Protein AF-0000000084432700 (afdb_homodimer)

Structure (mmCIF, N/CA/C/O backbone):
data_AF-0000000084432700-model_v1
#
loop_
_entity.id
_entity.type
_entity.pdbx_description
1 polymer 'Hmd co-occurring gene HcgC'
#
loop_
_atom_site.group_PDB
_atom_site.id
_atom_site.type_symbol
_atom_site.label_atom_id
_atom_site.label_alt_id
_atom_site.label_comp_id
_atom_site.label_asym_id
_atom_site.label_entity_id
_atom_site.label_seq_id
_atom_site.pdbx_PDB_ins_code
_atom_site.Cartn_x
_atom_site.Cartn_y
_atom_site.Cartn_z
_atom_site.occupancy
_atom_site.B_iso_or_equiv
_atom_site.auth_seq_id
_atom_site.auth_comp_id
_atom_site.auth_asym_id
_atom_site.auth_atom_id
_atom_site.pdbx_PDB_model_num
ATOM 1 N N . MET A 1 1 ? -20.781 -2.174 2.547 1 75 1 MET A N 1
ATOM 2 C CA . MET A 1 1 ? -19.672 -2.9 1.947 1 75 1 MET A CA 1
ATOM 3 C C . MET A 1 1 ? -20.031 -3.42 0.562 1 75 1 MET A C 1
ATOM 5 O O . MET A 1 1 ? -21.156 -3.887 0.35 1 75 1 MET A O 1
ATOM 9 N N . ASP A 1 2 ? -19.125 -3.164 -0.377 1 84 2 ASP A N 1
ATOM 10 C CA . ASP A 1 2 ? -19.234 -3.666 -1.743 1 84 2 ASP A CA 1
ATOM 11 C C . ASP A 1 2 ? -18.578 -5.043 -1.876 1 84 2 ASP A C 1
ATOM 13 O O . ASP A 1 2 ? -17.453 -5.246 -1.426 1 84 2 ASP A O 1
ATOM 17 N N . ILE A 1 3 ? -19.391 -6.035 -2.26 1 86.56 3 ILE A N 1
ATOM 18 C CA . ILE A 1 3 ? -18.891 -7.402 -2.363 1 86.56 3 ILE A CA 1
ATOM 19 C C . ILE A 1 3 ? -19 -7.887 -3.809 1 86.56 3 ILE A C 1
ATOM 21 O O . ILE A 1 3 ? -20.047 -7.734 -4.441 1 86.56 3 ILE A O 1
ATOM 25 N N . ASP A 1 4 ? -17.922 -8.312 -4.332 1 87.94 4 ASP A N 1
ATOM 26 C CA . ASP A 1 4 ? -17.875 -8.906 -5.664 1 87.94 4 ASP A CA 1
ATOM 27 C C . ASP A 1 4 ? -17.312 -10.328 -5.613 1 87.94 4 ASP A C 1
ATOM 29 O O . ASP A 1 4 ? -16.703 -10.719 -4.613 1 87.94 4 ASP A O 1
ATOM 33 N N . THR A 1 5 ? -17.625 -11.078 -6.66 1 85.19 5 THR A N 1
ATOM 34 C CA . THR A 1 5 ? -16.953 -12.367 -6.793 1 85.19 5 THR A CA 1
ATOM 35 C C . THR A 1 5 ? -15.469 -12.164 -7.109 1 85.19 5 THR A C 1
ATOM 37 O O . THR A 1 5 ? -15.094 -11.156 -7.715 1 85.19 5 THR A O 1
ATOM 40 N N . GLY A 1 6 ? -14.641 -13.117 -6.637 1 82.44 6 GLY A N 1
ATOM 41 C CA . GLY A 1 6 ? -13.227 -13.102 -6.973 1 82.44 6 GLY A CA 1
ATOM 42 C C . GLY A 1 6 ? -12.922 -13.766 -8.305 1 82.44 6 GLY A C 1
ATOM 43 O O . GLY A 1 6 ? -13.68 -13.609 -9.266 1 82.44 6 GLY A O 1
ATOM 44 N N . ILE A 1 7 ? -11.719 -14.297 -8.383 1 79.81 7 ILE A N 1
ATOM 45 C CA . ILE A 1 7 ? -11.32 -15.023 -9.578 1 79.81 7 ILE A CA 1
ATOM 46 C C . ILE A 1 7 ? -12.242 -16.219 -9.797 1 79.81 7 ILE A C 1
ATOM 48 O O . ILE A 1 7 ? -12.617 -16.531 -10.93 1 79.81 7 ILE A O 1
ATOM 52 N N . THR A 1 8 ? -12.586 -16.812 -8.656 1 81.12 8 THR A N 1
ATOM 53 C CA . THR A 1 8 ? -13.578 -17.875 -8.664 1 81.12 8 THR A CA 1
ATOM 54 C C . THR A 1 8 ? -14.781 -17.5 -7.801 1 81.12 8 THR A C 1
ATOM 56 O O . THR A 1 8 ? -14.719 -16.531 -7.043 1 81.12 8 THR A O 1
ATOM 59 N N . GLN A 1 9 ? -15.789 -18.344 -7.902 1 81.62 9 GLN A N 1
ATOM 60 C CA . GLN A 1 9 ? -17 -18.094 -7.129 1 81.62 9 GLN A CA 1
ATOM 61 C C . GLN A 1 9 ? -16.781 -18.406 -5.652 1 81.62 9 GLN A C 1
ATOM 63 O O . GLN A 1 9 ? -17.578 -18.016 -4.801 1 81.62 9 GLN A O 1
ATOM 68 N N . GLU A 1 10 ? -15.766 -19.078 -5.363 1 86 10 GLU A N 1
ATOM 69 C CA . GLU A 1 10 ? -15.5 -19.516 -3.998 1 86 10 GLU A CA 1
ATOM 70 C C . GLU A 1 10 ? -14.883 -18.391 -3.172 1 86 10 GLU A C 1
ATOM 72 O O . GLU A 1 10 ? -14.859 -18.453 -1.94 1 86 10 GLU A O 1
ATOM 77 N N . VAL A 1 11 ? -14.312 -17.469 -3.838 1 91.31 11 VAL A N 1
ATOM 78 C CA . VAL A 1 11 ? -13.617 -16.375 -3.174 1 91.31 11 VAL A CA 1
ATOM 79 C C . VAL A 1 11 ? -14.32 -15.047 -3.49 1 91.31 11 VAL A C 1
ATOM 81 O O . VAL A 1 11 ? -14.758 -14.828 -4.621 1 91.31 11 VAL A O 1
ATOM 84 N N . LEU A 1 12 ? -14.406 -14.242 -2.5 1 94.56 12 LEU A N 1
ATOM 85 C CA . LEU A 1 12 ? -15.078 -12.953 -2.641 1 94.56 12 LEU A CA 1
ATOM 86 C C . LEU A 1 12 ? -14.078 -11.812 -2.525 1 94.56 12 LEU A C 1
ATOM 88 O O . LEU A 1 12 ? -13.023 -11.961 -1.899 1 94.56 12 LEU A O 1
ATOM 92 N N . THR A 1 13 ? -14.422 -10.734 -3.158 1 95.81 13 THR A N 1
ATOM 93 C CA . THR A 1 13 ? -13.703 -9.477 -2.98 1 95.81 13 THR A CA 1
ATOM 94 C C . THR A 1 13 ? -14.578 -8.453 -2.258 1 95.81 13 THR A C 1
ATOM 96 O O . THR A 1 13 ? -15.648 -8.094 -2.746 1 95.81 13 THR A O 1
ATOM 99 N N . ILE A 1 14 ? -14.117 -8.062 -1.128 1 97.06 14 ILE A N 1
ATOM 100 C CA . ILE A 1 14 ? -14.836 -7.008 -0.427 1 97.06 14 ILE A CA 1
ATOM 101 C C . ILE A 1 14 ? -14.039 -5.707 -0.5 1 97.06 14 ILE A C 1
ATOM 103 O O . ILE A 1 14 ? -12.805 -5.723 -0.467 1 97.06 14 ILE A O 1
ATOM 107 N N . LYS A 1 15 ? -14.812 -4.574 -0.568 1 97.5 15 LYS A N 1
ATOM 108 C CA . LYS A 1 15 ? -14.211 -3.254 -0.715 1 97.5 15 LYS A CA 1
ATOM 109 C C . LYS A 1 15 ? -14.758 -2.283 0.329 1 97.5 15 LYS A C 1
ATOM 111 O O . LYS A 1 15 ? -15.945 -2.311 0.649 1 97.5 15 LYS A O 1
ATOM 116 N N . SER A 1 16 ? -13.859 -1.444 0.764 1 97.94 16 SER A N 1
ATOM 117 C CA . SER A 1 16 ? -14.32 -0.406 1.681 1 97.94 16 SER A CA 1
ATOM 118 C C . SER A 1 16 ? -15.172 0.632 0.959 1 97.94 16 SER A C 1
ATOM 120 O O . SER A 1 16 ? -15 0.856 -0.241 1 97.94 16 SER A O 1
ATOM 122 N N . GLU A 1 17 ? -16.078 1.225 1.641 1 97.94 17 GLU A N 1
ATOM 123 C CA . GLU A 1 17 ? -16.75 2.428 1.155 1 97.94 17 GLU A CA 1
ATOM 124 C C . GLU A 1 17 ? -15.891 3.668 1.388 1 97.94 17 GLU A C 1
ATOM 126 O O . GLU A 1 17 ? -15.922 4.605 0.59 1 97.94 17 GLU A O 1
ATOM 131 N N . ILE A 1 18 ? -15.172 3.629 2.477 1 98.38 18 ILE A N 1
ATOM 132 C CA . ILE A 1 18 ? -14.242 4.711 2.787 1 98.38 18 ILE A CA 1
ATOM 133 C C . ILE A 1 18 ? -13.172 4.797 1.703 1 98.38 18 ILE A C 1
ATOM 135 O O . ILE A 1 18 ? -12.562 3.787 1.339 1 98.38 18 ILE A O 1
ATOM 139 N N . LYS A 1 19 ? -13.031 5.965 1.192 1 97.94 19 LYS A N 1
ATOM 140 C CA . LYS A 1 19 ? -11.984 6.262 0.211 1 97.94 19 LYS A CA 1
ATOM 141 C C . LYS A 1 19 ? -10.727 6.793 0.888 1 97.94 19 LYS A C 1
ATOM 143 O O . LYS A 1 19 ? -10.758 7.16 2.064 1 97.94 19 LYS A O 1
ATOM 148 N N . LEU A 1 20 ? -9.633 6.742 0.146 1 97.94 20 LEU A N 1
ATOM 149 C CA . LEU A 1 20 ? -8.375 7.27 0.673 1 97.94 20 LEU A CA 1
ATOM 150 C C . LEU A 1 20 ? -8.531 8.734 1.079 1 97.94 20 LEU A C 1
ATOM 152 O O . LEU A 1 20 ? -8.055 9.141 2.143 1 97.94 20 LEU A O 1
ATOM 156 N N . ILE A 1 21 ? -9.18 9.547 0.244 1 98 21 ILE A N 1
ATOM 157 C CA . ILE A 1 21 ? -9.359 10.977 0.492 1 98 21 ILE A CA 1
ATOM 158 C C . ILE A 1 21 ? -10.172 11.18 1.772 1 98 21 ILE A C 1
ATOM 160 O O . ILE A 1 21 ? -9.977 12.164 2.488 1 98 21 ILE A O 1
ATOM 164 N N . ASP A 1 22 ? -11.078 10.242 2.08 1 98.56 22 ASP A N 1
ATOM 165 C CA . ASP A 1 22 ? -11.844 10.32 3.324 1 98.56 22 ASP A CA 1
ATOM 166 C C . ASP A 1 22 ? -10.922 10.18 4.539 1 98.56 22 ASP A C 1
ATOM 168 O O . ASP A 1 22 ? -11.141 10.828 5.562 1 98.56 22 ASP A O 1
ATOM 172 N N . ILE A 1 23 ? -9.922 9.289 4.43 1 98.75 23 ILE A N 1
ATOM 173 C CA . ILE A 1 23 ? -8.969 9.109 5.52 1 98.75 23 ILE A CA 1
ATOM 174 C C . ILE A 1 23 ? -8.164 10.391 5.727 1 98.75 23 ILE A C 1
ATOM 176 O O . ILE A 1 23 ? -8.016 10.867 6.855 1 98.75 23 ILE A O 1
ATOM 180 N N . PHE A 1 24 ? -7.691 10.992 4.629 1 98.5 24 PHE A N 1
ATOM 181 C CA . PHE A 1 24 ? -7.016 12.289 4.707 1 98.5 24 PHE A CA 1
ATOM 182 C C . PHE A 1 24 ? -7.879 13.305 5.449 1 98.5 24 PHE A C 1
ATOM 184 O O . PHE A 1 24 ? -7.43 13.922 6.414 1 98.5 24 PHE A O 1
ATOM 191 N N . ASN A 1 25 ? -9.062 13.438 5.012 1 98.75 25 ASN A N 1
ATOM 192 C CA . ASN A 1 25 ? -9.953 14.492 5.508 1 98.75 25 ASN A CA 1
ATOM 193 C C . ASN A 1 25 ? -10.297 14.281 6.98 1 98.75 25 ASN A C 1
ATOM 195 O O . ASN A 1 25 ? -10.438 15.242 7.734 1 98.75 25 ASN A O 1
ATOM 199 N N . ARG A 1 26 ? -10.445 13.055 7.359 1 98.75 26 ARG A N 1
ATOM 200 C CA . ARG A 1 26 ? -10.742 12.781 8.758 1 98.75 26 ARG A CA 1
ATOM 201 C C . ARG A 1 26 ? -9.57 13.164 9.656 1 98.75 26 ARG A C 1
ATOM 203 O O . ARG A 1 26 ? -9.766 13.711 10.742 1 98.75 26 ARG A O 1
ATOM 210 N N . ILE A 1 27 ? -8.359 12.883 9.242 1 98.81 27 ILE A N 1
ATOM 211 C CA . ILE A 1 27 ? -7.168 13.234 10.008 1 98.81 27 ILE A CA 1
ATOM 212 C C . ILE A 1 27 ? -6.992 14.75 10.031 1 98.81 27 ILE A C 1
ATOM 214 O O . ILE A 1 27 ? -6.73 15.336 11.086 1 98.81 27 ILE A O 1
ATOM 218 N N . ILE A 1 28 ? -7.191 15.383 8.867 1 98.81 28 ILE A N 1
ATOM 219 C CA . ILE A 1 28 ? -7.098 16.828 8.758 1 98.81 28 ILE A CA 1
ATOM 220 C C . ILE A 1 28 ? -8.117 17.484 9.688 1 98.81 28 ILE A C 1
ATOM 222 O O . ILE A 1 28 ? -7.809 18.484 10.359 1 98.81 28 ILE A O 1
ATOM 226 N N . GLU A 1 29 ? -9.273 16.938 9.727 1 98.75 29 GLU A N 1
ATOM 227 C CA . GLU A 1 29 ? -10.336 17.469 10.578 1 98.75 29 GLU A CA 1
ATOM 228 C C . GLU A 1 29 ? -9.938 17.422 12.047 1 98.75 29 GLU A C 1
ATOM 230 O O . GLU A 1 29 ? -10.164 18.391 12.781 1 98.75 29 GLU A O 1
ATOM 235 N N . LYS A 1 30 ? -9.422 16.391 12.469 1 98.69 30 LYS A N 1
ATOM 236 C CA . LYS A 1 30 ? -8.992 16.266 13.859 1 98.69 30 LYS A CA 1
ATOM 237 C C . LYS A 1 30 ? -7.945 17.312 14.211 1 98.69 30 LYS A C 1
ATOM 239 O O . LYS A 1 30 ? -8.023 17.953 15.266 1 98.69 30 LYS A O 1
ATOM 244 N N . LYS A 1 31 ? -6.965 17.5 13.383 1 98.69 31 LYS A N 1
ATOM 245 C CA . LYS A 1 31 ? -5.887 18.453 13.609 1 98.69 31 LYS A CA 1
ATOM 246 C C . LYS A 1 31 ? -6.41 19.891 13.586 1 98.69 31 LYS A C 1
ATOM 248 O O . LYS A 1 31 ? -6.102 20.688 14.469 1 98.69 31 LYS A O 1
ATOM 253 N N . SER A 1 32 ? -7.164 20.188 12.547 1 98.56 32 SER A N 1
ATOM 254 C CA . SER A 1 32 ? -7.652 21.547 12.359 1 98.56 32 SER A CA 1
ATOM 255 C C . SER A 1 32 ? -8.633 21.938 13.453 1 98.56 32 SER A C 1
ATOM 257 O O . SER A 1 32 ? -8.625 23.078 13.93 1 98.56 32 SER A O 1
ATOM 259 N N . GLN A 1 33 ? -9.484 20.969 13.836 1 98.31 33 GLN A N 1
ATOM 260 C CA . GLN A 1 33 ? -10.469 21.266 14.875 1 98.31 33 GLN A CA 1
ATOM 261 C C . GLN A 1 33 ? 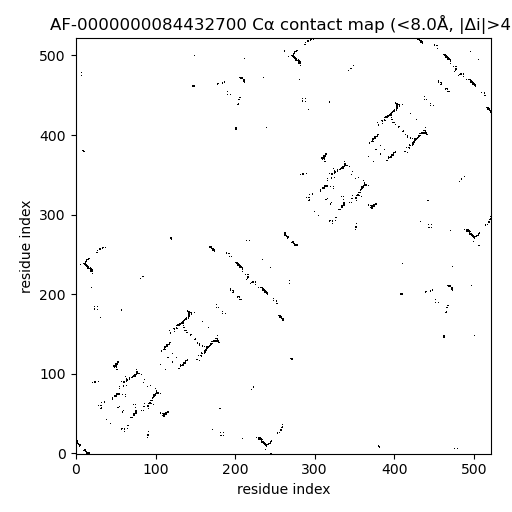-9.781 21.594 16.203 1 98.31 33 GLN A C 1
ATOM 263 O O . GLN A 1 33 ? -10.211 22.516 16.906 1 98.31 33 GLN A O 1
ATOM 268 N N . ALA A 1 34 ? -8.766 20.844 16.562 1 98.38 34 ALA A N 1
ATOM 269 C CA . ALA A 1 34 ? -8.016 21.141 17.781 1 98.38 34 ALA A CA 1
ATOM 270 C C . ALA A 1 34 ? -7.477 22.562 17.781 1 98.38 34 ALA A C 1
ATOM 272 O O . ALA A 1 34 ? -7.57 23.281 18.781 1 98.38 34 ALA A O 1
ATOM 273 N N . CYS A 1 35 ? -6.918 22.953 16.672 1 98.12 35 CYS A N 1
ATOM 274 C CA . CYS A 1 35 ? -6.332 24.281 16.516 1 98.12 35 CYS A CA 1
ATOM 275 C C . CYS A 1 35 ? -7.402 25.359 16.594 1 98.12 35 CYS A C 1
ATOM 277 O O . CYS A 1 35 ? -7.246 26.344 17.344 1 98.12 35 CYS A O 1
ATOM 279 N N . VAL A 1 36 ? -8.492 25.188 15.891 1 97.19 36 VAL A N 1
ATOM 280 C CA . VAL A 1 36 ? -9.547 26.188 15.805 1 97.19 36 VAL A CA 1
ATOM 281 C C . VAL A 1 36 ? -10.242 26.328 17.156 1 97.19 36 VAL A C 1
ATOM 283 O O . VAL A 1 36 ? -10.578 27.438 17.578 1 97.19 36 VAL A O 1
ATOM 286 N N . ASP A 1 37 ? -10.516 25.219 17.828 1 97.25 37 ASP A N 1
ATOM 287 C CA . ASP A 1 37 ? -11.102 25.266 19.156 1 97.25 37 ASP A CA 1
ATOM 288 C C . ASP A 1 37 ? -10.242 26.094 20.109 1 97.25 37 ASP A C 1
ATOM 290 O O . ASP A 1 37 ? -10.773 26.859 20.922 1 97.25 37 ASP A O 1
ATOM 294 N N . TYR A 1 38 ? -8.969 25.938 20.031 1 97.69 38 TYR A N 1
ATOM 295 C CA . TYR A 1 38 ? -8.039 26.703 20.859 1 97.69 38 TYR A CA 1
ATOM 296 C C . TYR A 1 38 ? -8.164 28.203 20.578 1 97.69 38 TYR A C 1
ATOM 298 O O . TYR A 1 38 ? -8.266 29.016 21.5 1 97.69 38 TYR A O 1
ATOM 306 N N . ILE A 1 39 ? -8.188 28.562 19.328 1 96.25 39 ILE A N 1
ATOM 307 C CA . ILE A 1 39 ? -8.266 29.953 18.922 1 96.25 39 ILE A CA 1
ATOM 308 C C . ILE A 1 39 ? -9.594 30.547 19.359 1 96.25 39 ILE A C 1
ATOM 310 O O . ILE A 1 39 ? -9.633 31.672 19.875 1 96.25 39 ILE A O 1
ATOM 314 N N . ASP A 1 40 ? -10.586 29.828 19.203 1 94.19 40 ASP A N 1
ATOM 315 C CA . ASP A 1 40 ? -11.914 30.297 19.594 1 94.19 40 ASP A CA 1
ATOM 316 C C . ASP A 1 40 ? -11.984 30.562 21.094 1 94.19 40 ASP A C 1
ATOM 318 O O . ASP A 1 40 ? -12.656 31.5 21.531 1 94.19 40 ASP A O 1
ATOM 322 N N . ASN A 1 41 ? -11.344 29.781 21.797 1 95.69 41 ASN A N 1
ATOM 323 C CA . ASN A 1 41 ? -11.367 29.922 23.25 1 95.69 41 ASN A CA 1
ATOM 324 C C . ASN A 1 41 ? -10.594 31.141 23.719 1 95.69 41 ASN A C 1
ATOM 326 O O . ASN A 1 41 ? -10.797 31.625 24.844 1 95.69 41 ASN A O 1
ATOM 330 N N . LEU A 1 42 ? -9.68 31.656 22.891 1 94.81 42 LEU A N 1
ATOM 331 C CA . LEU A 1 42 ? -8.906 32.844 23.219 1 94.81 42 LEU A CA 1
ATOM 332 C C . LEU A 1 42 ? -9.727 34.094 23 1 94.81 42 LEU A C 1
ATOM 334 O O . LEU A 1 42 ? -9.352 35.188 23.453 1 94.81 42 LEU A O 1
ATOM 338 N N . ASN A 1 43 ? -10.922 34.031 22.438 1 88.69 43 ASN A N 1
ATOM 339 C CA . ASN A 1 43 ? -11.82 35.156 22.156 1 88.69 43 ASN A CA 1
ATOM 340 C C . ASN A 1 43 ? -11.094 36.312 21.484 1 88.69 43 ASN A C 1
ATOM 342 O O . ASN A 1 43 ? -11.156 37.438 21.953 1 88.69 43 ASN A O 1
ATOM 346 N N . ILE A 1 44 ? -10.422 35.969 20.422 1 88.06 44 ILE A N 1
ATOM 347 C CA . ILE A 1 44 ? -9.617 36.969 19.734 1 88.06 44 ILE A CA 1
ATOM 348 C C . ILE A 1 44 ? -10.516 37.812 18.859 1 88.06 44 ILE A C 1
ATOM 350 O O . ILE A 1 44 ? -11.656 37.438 18.562 1 88.06 44 ILE A O 1
ATOM 354 N N . ASN A 1 45 ? -10.039 39 18.484 1 87.75 45 ASN A N 1
ATOM 355 C CA . ASN A 1 45 ? -10.711 39.906 17.562 1 87.75 45 ASN A CA 1
ATOM 356 C C . ASN A 1 45 ? -10.961 39.25 16.219 1 87.75 45 ASN A C 1
ATOM 358 O O . ASN A 1 45 ? -10.023 38.781 15.562 1 87.75 45 ASN A O 1
ATOM 362 N N . PRO A 1 46 ? -12.164 39.219 15.758 1 86.81 46 PRO A N 1
ATOM 363 C CA . PRO A 1 46 ? -12.477 38.562 14.477 1 86.81 46 PRO A CA 1
ATOM 364 C C . PRO A 1 46 ? -11.797 39.25 13.297 1 86.81 46 PRO A C 1
ATOM 366 O O . PRO A 1 46 ? -11.695 38.656 12.219 1 86.81 46 PRO A O 1
ATOM 369 N N . ASN A 1 47 ? -11.359 40.5 13.562 1 90.69 47 ASN A N 1
ATOM 370 C CA . ASN A 1 47 ? -10.695 41.219 12.477 1 90.69 47 ASN A CA 1
ATOM 371 C C . ASN A 1 47 ? -9.18 41.031 12.531 1 90.69 47 ASN A C 1
ATOM 373 O O . ASN A 1 47 ? -8.461 41.562 11.695 1 90.69 47 ASN A O 1
ATOM 377 N N . ALA A 1 48 ? -8.758 40.219 13.484 1 94.44 48 ALA A N 1
ATOM 378 C CA . ALA A 1 48 ? -7.324 39.938 13.578 1 94.44 48 ALA A CA 1
ATOM 379 C C . ALA A 1 48 ? -6.809 39.281 12.312 1 94.44 48 ALA A C 1
ATOM 381 O O . ALA A 1 48 ? -7.512 38.469 11.688 1 94.44 48 ALA A O 1
ATOM 382 N N . LYS A 1 49 ? -5.598 39.656 11.938 1 97.5 49 LYS A N 1
ATOM 383 C CA . LYS A 1 49 ? -4.953 39 10.805 1 97.5 49 LYS A CA 1
ATOM 384 C C . LYS A 1 49 ? -4.34 37.656 11.219 1 97.5 49 LYS A C 1
ATOM 386 O O . LYS A 1 49 ? -3.461 37.625 12.078 1 97.5 49 LYS A O 1
ATOM 391 N N . ILE A 1 50 ? -4.91 36.625 10.617 1 98 50 ILE A N 1
ATOM 392 C CA . ILE A 1 50 ? -4.395 35.281 10.898 1 98 50 ILE A CA 1
ATOM 393 C C . ILE A 1 50 ? -3.49 34.812 9.758 1 98 50 ILE A C 1
ATOM 395 O O . ILE A 1 50 ? -3.922 34.75 8.602 1 98 50 ILE A O 1
ATOM 399 N N . THR A 1 51 ? -2.236 34.562 10.062 1 98.62 51 THR A N 1
ATOM 400 C CA . THR A 1 51 ? -1.281 34.031 9.094 1 98.62 51 THR A CA 1
ATOM 401 C C . THR A 1 51 ? -0.99 32.562 9.367 1 98.62 51 THR A C 1
ATOM 403 O O . THR A 1 51 ? -0.554 32.188 10.461 1 98.62 51 THR A O 1
ATOM 406 N N . VAL A 1 52 ? -1.273 31.719 8.438 1 98.62 52 VAL A N 1
ATOM 407 C CA . VAL A 1 52 ? -0.938 30.297 8.492 1 98.62 52 VAL A CA 1
ATOM 408 C C . VAL A 1 52 ? 0.226 30.016 7.547 1 98.62 52 VAL A C 1
ATOM 410 O O . VAL A 1 52 ? 0.168 30.344 6.359 1 98.62 52 VAL A O 1
ATOM 413 N N . ILE A 1 53 ? 1.265 29.422 8.086 1 98.31 53 ILE A N 1
ATOM 414 C CA . ILE A 1 53 ? 2.457 29.109 7.305 1 98.31 53 ILE A CA 1
ATOM 415 C C . ILE A 1 53 ? 2.506 27.609 7.008 1 98.31 53 ILE A C 1
ATOM 417 O O . ILE A 1 53 ? 2.58 26.797 7.93 1 98.31 53 ILE A O 1
ATOM 421 N N . GLY A 1 54 ? 2.545 27.266 5.742 1 97.06 54 GLY A N 1
ATOM 422 C CA . GLY A 1 54 ? 2.463 25.875 5.289 1 97.06 54 GLY A CA 1
ATOM 423 C C . GLY A 1 54 ? 1.083 25.5 4.789 1 97.06 54 GLY A C 1
ATOM 424 O O . GLY A 1 54 ? 0.118 25.5 5.559 1 97.06 54 GLY A O 1
ATOM 425 N N . THR A 1 55 ? 0.992 25.156 3.512 1 96.56 55 THR A N 1
ATOM 426 C CA . THR A 1 55 ? -0.286 24.875 2.865 1 96.56 55 THR A CA 1
ATOM 427 C C . THR A 1 55 ? -0.577 23.375 2.861 1 96.56 55 THR A C 1
ATOM 429 O O . THR A 1 55 ? -1.713 22.953 2.627 1 96.56 55 THR A O 1
ATOM 432 N N . TYR A 1 56 ? 0.402 22.641 3.207 1 93.75 56 TYR A N 1
ATOM 433 C CA . TYR A 1 56 ? 0.203 21.203 3.164 1 93.75 56 TYR A CA 1
ATOM 434 C C . TYR A 1 56 ? -0.949 20.781 4.07 1 93.75 56 TYR A C 1
ATOM 436 O O . TYR A 1 56 ? -1.645 21.641 4.633 1 93.75 56 TYR A O 1
ATOM 444 N N . PHE A 1 57 ? -1.442 19.703 4.266 1 96.75 57 PHE A N 1
ATOM 445 C CA . PHE A 1 57 ? -2.719 19.141 4.691 1 96.75 57 PHE A CA 1
ATOM 446 C C . PHE A 1 57 ? -3.205 19.797 5.969 1 96.75 57 PHE A C 1
ATOM 448 O O . PHE A 1 57 ? -4.348 20.266 6.043 1 96.75 57 PHE A O 1
ATOM 455 N N . THR A 1 58 ? -2.328 19.953 6.938 1 97.81 58 THR A N 1
ATOM 456 C CA . THR A 1 58 ? -2.758 20.562 8.188 1 97.81 58 THR A CA 1
ATOM 457 C C . THR A 1 58 ? -3.098 22.031 7.973 1 97.81 58 THR A C 1
ATOM 459 O O . THR A 1 58 ? -4.129 22.516 8.445 1 97.81 58 THR A O 1
ATOM 462 N N . GLY A 1 59 ? -2.232 22.797 7.23 1 98.44 59 GLY A N 1
ATOM 463 C CA . GLY A 1 59 ? -2.459 24.203 6.953 1 98.44 59 GLY A CA 1
ATOM 464 C C . GLY A 1 59 ? -3.764 24.453 6.219 1 98.44 59 GLY A C 1
ATOM 465 O O . GLY A 1 59 ? -4.539 25.328 6.613 1 98.44 59 GLY A O 1
ATOM 466 N N . ILE A 1 60 ? -4.039 23.641 5.227 1 98.31 60 ILE A N 1
ATOM 467 C CA . ILE A 1 60 ? -5.246 23.828 4.426 1 98.31 60 ILE A CA 1
ATOM 468 C C . ILE A 1 60 ? -6.48 23.562 5.289 1 98.31 60 ILE A C 1
ATOM 470 O O . ILE A 1 60 ? -7.484 24.266 5.172 1 98.31 60 ILE A O 1
ATOM 474 N N . GLY A 1 61 ? -6.406 22.516 6.098 1 98.56 61 GLY A N 1
ATOM 475 C CA . GLY A 1 61 ? -7.512 22.234 6.996 1 98.56 61 GLY A CA 1
ATOM 476 C C . GLY A 1 61 ? -7.812 23.359 7.957 1 98.56 61 GLY A C 1
ATOM 477 O O . GLY A 1 61 ? -8.977 23.734 8.148 1 98.56 61 GLY A O 1
ATOM 478 N N . ILE A 1 62 ? -6.793 23.906 8.5 1 98.75 62 ILE A N 1
ATOM 479 C CA . ILE A 1 62 ? -6.934 24.969 9.484 1 98.75 62 ILE A CA 1
ATOM 480 C C . ILE A 1 62 ? -7.559 26.203 8.828 1 98.75 62 ILE A C 1
ATOM 482 O O . ILE A 1 62 ? -8.531 26.75 9.336 1 98.75 62 ILE A O 1
ATOM 486 N N . VAL A 1 63 ? -7.031 26.625 7.66 1 98.5 63 VAL A N 1
ATOM 487 C CA . VAL A 1 63 ? -7.488 27.859 7.031 1 98.5 63 VAL A CA 1
ATOM 488 C C . VAL A 1 63 ? -8.938 27.703 6.586 1 98.5 63 VAL A C 1
ATOM 490 O O . VAL A 1 63 ? -9.734 28.641 6.699 1 98.5 63 VAL A O 1
ATOM 493 N N . LYS A 1 64 ? -9.273 26.562 6.082 1 98.44 64 LYS A N 1
ATOM 494 C CA . LYS A 1 64 ? -10.648 26.359 5.645 1 98.44 64 LYS A CA 1
ATOM 495 C C . LYS A 1 64 ? -11.609 26.391 6.828 1 98.44 64 LYS A C 1
ATOM 497 O O . LYS A 1 64 ? -12.695 26.984 6.738 1 98.44 64 LYS A O 1
ATOM 502 N N . LYS A 1 65 ? -11.258 25.828 7.883 1 97.88 65 LYS A N 1
ATOM 503 C CA . LYS A 1 65 ? -12.102 25.859 9.078 1 97.88 65 LYS A CA 1
ATOM 504 C C . LYS A 1 65 ? -12.195 27.266 9.648 1 97.88 65 LYS A C 1
ATOM 506 O O . LYS A 1 65 ? -13.273 27.719 10.039 1 97.88 65 LYS A O 1
ATOM 511 N N . LEU A 1 66 ? -11.102 27.969 9.734 1 97.38 66 LEU A N 1
ATOM 512 C CA . LEU A 1 66 ? -11.07 29.328 10.258 1 97.38 66 LEU A CA 1
ATOM 513 C C . LEU A 1 66 ? -11.906 30.266 9.383 1 97.38 66 LEU A C 1
ATOM 515 O O . LEU A 1 66 ? -12.469 31.234 9.875 1 97.38 66 LEU A O 1
ATOM 519 N N . SER A 1 67 ? -11.922 29.969 8.07 1 97.06 67 SER A N 1
ATOM 520 C CA . SER A 1 67 ? -12.609 30.844 7.121 1 97.06 67 SER A CA 1
ATOM 521 C C . SER A 1 67 ? -14.102 30.922 7.434 1 97.06 67 SER A C 1
ATOM 523 O O . SER A 1 67 ? -14.789 31.828 6.949 1 97.06 67 SER A O 1
ATOM 525 N N . GLU A 1 68 ? -14.547 29.953 8.188 1 94.62 68 GLU A N 1
ATOM 526 C CA . GLU A 1 68 ? -15.953 29.984 8.586 1 94.62 68 GLU A CA 1
ATOM 527 C C . GLU A 1 68 ? -16.25 31.219 9.422 1 94.62 68 GLU A C 1
ATOM 529 O O . GLU A 1 68 ? -17.375 31.75 9.391 1 94.62 68 GLU A O 1
ATOM 534 N N . LYS A 1 69 ? -15.289 31.766 10.141 1 93.56 69 LYS A N 1
ATOM 535 C CA . LYS A 1 69 ? -15.555 32.812 11.133 1 93.56 69 LYS A CA 1
ATOM 536 C C . LYS A 1 69 ? -14.672 34.031 10.891 1 93.56 69 LYS A C 1
ATOM 538 O O . LYS A 1 69 ? -14.984 35.125 11.367 1 93.56 69 LYS A O 1
ATOM 543 N N . TYR A 1 70 ? -13.617 33.812 10.242 1 94.5 70 TYR A N 1
ATOM 544 C CA . TYR A 1 70 ? -12.648 34.906 10.062 1 94.5 70 TYR A CA 1
ATOM 545 C C . TYR A 1 70 ? -12.531 35.281 8.594 1 94.5 70 TYR A C 1
ATOM 547 O O . TYR A 1 70 ? -12.68 34.438 7.707 1 94.5 70 TYR A O 1
ATOM 555 N N . ASN A 1 71 ? -12.211 36.562 8.367 1 94.75 71 ASN A N 1
ATOM 556 C CA . ASN A 1 71 ? -12.172 37.062 6.984 1 94.75 71 ASN A CA 1
ATOM 557 C C . ASN A 1 71 ? -10.773 37.531 6.594 1 94.75 71 ASN A C 1
ATOM 559 O O . ASN A 1 71 ? -10.492 37.75 5.414 1 94.75 71 ASN A O 1
ATOM 563 N N . ASN A 1 72 ? -9.93 37.719 7.574 1 97.38 72 ASN A N 1
ATOM 564 C CA . ASN A 1 72 ? -8.578 38.188 7.312 1 97.38 72 ASN A CA 1
ATOM 565 C C . ASN A 1 72 ? -7.535 37.094 7.523 1 97.38 72 ASN A C 1
ATOM 567 O O . ASN A 1 72 ? -6.75 37.156 8.469 1 97.38 72 ASN A O 1
ATOM 571 N N . ILE A 1 73 ? -7.543 36.156 6.609 1 98 73 ILE A N 1
ATOM 572 C CA . ILE A 1 73 ? -6.645 35 6.703 1 98 73 ILE A CA 1
ATOM 573 C C . ILE A 1 73 ? -5.652 35.031 5.543 1 98 73 ILE A C 1
ATOM 575 O O . ILE A 1 73 ? -6.043 35.219 4.387 1 98 73 ILE A O 1
ATOM 579 N N . LEU A 1 74 ? -4.348 34.906 5.879 1 98.62 74 LEU A N 1
ATOM 580 C CA . LEU A 1 74 ? -3.277 34.781 4.898 1 98.62 74 LEU A CA 1
ATOM 581 C C . LEU A 1 74 ? -2.596 33.406 5.008 1 98.62 74 LEU A C 1
ATOM 583 O O . LEU A 1 74 ? -2.102 33.062 6.078 1 98.62 74 LEU A O 1
ATOM 587 N N . LEU A 1 75 ? -2.664 32.656 3.947 1 98.62 75 LEU A N 1
ATOM 588 C CA . LEU A 1 75 ? -1.971 31.359 3.83 1 98.62 75 LEU A CA 1
ATOM 589 C C . LEU A 1 75 ? -0.682 31.516 3.029 1 98.62 75 LEU A C 1
ATOM 591 O O . LEU A 1 75 ? -0.702 32.031 1.904 1 98.62 75 LEU A O 1
ATOM 595 N N . ILE A 1 76 ? 0.417 31.094 3.641 1 98.38 76 ILE A N 1
ATOM 596 C CA . ILE A 1 76 ? 1.71 31.312 3 1 98.38 76 ILE A CA 1
ATOM 597 C C . ILE A 1 76 ? 2.4 29.969 2.764 1 98.38 76 ILE A C 1
ATOM 599 O O . ILE A 1 76 ? 2.453 29.125 3.66 1 98.38 76 ILE A O 1
ATOM 603 N N . ASP A 1 77 ? 2.895 29.766 1.6 1 97.06 77 ASP A N 1
ATOM 604 C CA . ASP A 1 77 ? 3.725 28.609 1.241 1 97.06 77 ASP A CA 1
ATOM 605 C C . ASP A 1 77 ? 4.715 28.984 0.138 1 97.06 77 ASP A C 1
ATOM 607 O O . ASP A 1 77 ? 4.395 29.766 -0.755 1 97.06 77 ASP A O 1
ATOM 611 N N . ILE A 1 78 ? 5.844 28.344 0.186 1 95.06 78 ILE A N 1
ATOM 612 C CA . ILE A 1 78 ? 6.863 28.672 -0.804 1 95.06 78 ILE A CA 1
ATOM 613 C C . ILE A 1 78 ? 6.473 28.094 -2.16 1 95.06 78 ILE A C 1
ATOM 615 O O . ILE A 1 78 ? 6.98 28.516 -3.197 1 95.06 78 ILE A O 1
ATOM 619 N N . TYR A 1 79 ? 5.652 27.078 -2.209 1 95.75 79 TYR A N 1
ATOM 620 C CA . TYR A 1 79 ? 5.211 26.438 -3.447 1 95.75 79 TYR A CA 1
ATOM 621 C C . TYR A 1 79 ? 3.893 27.031 -3.926 1 95.75 79 TYR A C 1
ATOM 623 O O . TYR A 1 79 ? 2.824 26.703 -3.412 1 95.75 79 TYR A O 1
ATOM 631 N N . PRO A 1 80 ? 3.939 27.781 -5.012 1 97.44 80 PRO A N 1
ATOM 632 C CA . PRO A 1 80 ? 2.744 28.531 -5.418 1 97.44 80 PRO A CA 1
ATOM 633 C C . PRO A 1 80 ? 1.612 27.609 -5.883 1 97.44 80 PRO A C 1
ATOM 635 O O . PRO A 1 80 ? 0.436 27.938 -5.707 1 97.44 80 PRO A O 1
ATOM 638 N N . HIS A 1 81 ? 1.965 26.391 -6.449 1 97.69 81 HIS A N 1
ATOM 639 C CA . HIS A 1 81 ? 0.938 25.516 -6.992 1 97.69 81 HIS A CA 1
ATOM 640 C C . HIS A 1 81 ? 0.071 24.922 -5.883 1 97.69 81 HIS A C 1
ATOM 642 O O . HIS A 1 81 ? -1.028 24.422 -6.145 1 97.69 81 HIS A O 1
ATOM 648 N N . LEU A 1 82 ? 0.456 25 -4.641 1 98 82 LEU A N 1
ATOM 649 C CA . LEU A 1 82 ? -0.306 24.438 -3.529 1 98 82 LEU A CA 1
ATOM 650 C C . LEU A 1 82 ? -1.561 25.25 -3.26 1 98 82 LEU A C 1
ATOM 652 O O . LEU A 1 82 ? -2.469 24.797 -2.559 1 98 82 LEU A O 1
ATOM 656 N N . GLU A 1 83 ? -1.61 26.469 -3.789 1 98.25 83 GLU A N 1
ATOM 657 C CA . GLU A 1 83 ? -2.828 27.266 -3.688 1 98.25 83 GLU A CA 1
ATOM 658 C C . GLU A 1 83 ? -4.043 26.484 -4.176 1 98.25 83 GLU A C 1
ATOM 660 O O . GLU A 1 83 ? -5.145 26.641 -3.65 1 98.25 83 GLU A O 1
ATOM 665 N N . GLU A 1 84 ? -3.844 25.609 -5.148 1 97.88 84 GLU A N 1
ATOM 666 C CA . GLU A 1 84 ? -4.918 24.844 -5.762 1 97.88 84 GLU A CA 1
ATOM 667 C C . GLU A 1 84 ? -5.641 23.984 -4.727 1 97.88 84 GLU A C 1
ATOM 669 O O . GLU A 1 84 ? -6.824 23.688 -4.883 1 97.88 84 GLU A O 1
ATOM 674 N N . LEU A 1 85 ? -4.977 23.609 -3.682 1 97.94 85 LEU A N 1
ATOM 675 C CA . LEU A 1 85 ? -5.574 22.766 -2.645 1 97.94 85 LEU A CA 1
ATOM 676 C C . LEU A 1 85 ? -6.738 23.484 -1.974 1 97.94 85 LEU A C 1
ATOM 678 O O . LEU A 1 85 ? -7.664 22.844 -1.473 1 97.94 85 LEU A O 1
ATOM 682 N N . LEU A 1 86 ? -6.688 24.828 -1.971 1 98.12 86 LEU A N 1
ATOM 683 C CA . LEU A 1 86 ? -7.754 25.625 -1.376 1 98.12 86 LEU A CA 1
ATOM 684 C C . LEU A 1 86 ? -9.086 25.344 -2.059 1 98.12 86 LEU A C 1
ATOM 686 O O . LEU A 1 86 ? -10.148 25.484 -1.44 1 98.12 86 LEU A O 1
ATOM 690 N N . TYR A 1 87 ? -8.984 24.906 -3.232 1 97.19 87 TYR A N 1
ATOM 691 C CA . TYR A 1 87 ? -10.203 24.812 -4.031 1 97.19 87 TYR A CA 1
ATOM 692 C C . TYR A 1 87 ? -10.578 23.359 -4.293 1 97.19 87 TYR A C 1
ATOM 694 O O . TYR A 1 87 ? -11.391 23.078 -5.172 1 97.19 87 TYR A O 1
ATOM 702 N N . THR A 1 88 ? -9.977 22.453 -3.635 1 97.56 88 THR A N 1
ATOM 703 C CA . THR A 1 88 ? -10.305 21.031 -3.689 1 97.56 88 THR A CA 1
ATOM 704 C C . THR A 1 88 ? -11.156 20.625 -2.488 1 97.56 88 THR A C 1
ATOM 706 O O . THR A 1 88 ? -11.453 21.453 -1.627 1 97.56 88 THR A O 1
ATOM 709 N N . ASN A 1 89 ? -11.484 19.297 -2.469 1 96.31 89 ASN A N 1
ATOM 710 C CA . ASN A 1 89 ? -12.281 18.797 -1.355 1 96.31 89 ASN A CA 1
ATOM 711 C C . ASN A 1 89 ? -11.406 18.328 -0.203 1 96.31 89 ASN A C 1
ATOM 713 O O . ASN A 1 89 ? -11.906 17.797 0.789 1 96.31 89 ASN A O 1
ATOM 717 N N . ILE A 1 90 ? -10.148 18.562 -0.301 1 97.5 90 ILE A N 1
ATOM 718 C CA . ILE A 1 90 ? -9.219 18.234 0.778 1 97.5 90 ILE A CA 1
ATOM 719 C C . ILE A 1 90 ? -9.336 19.266 1.893 1 97.5 90 ILE A C 1
ATOM 721 O O . ILE A 1 90 ? -9.266 20.484 1.637 1 97.5 90 ILE A O 1
ATOM 725 N N . GLY A 1 91 ? -9.539 18.812 3.072 1 97 91 GLY A N 1
ATOM 726 C CA . GLY A 1 91 ? -9.516 19.688 4.238 1 97 91 GLY A CA 1
ATOM 727 C C . GLY A 1 91 ? -10.836 20.406 4.477 1 97 91 GLY A C 1
ATOM 728 O O . GLY A 1 91 ? -10.906 21.328 5.277 1 97 91 GLY A O 1
ATOM 729 N N . GLY A 1 92 ? -11.852 20.016 3.76 1 96.06 92 GLY A N 1
ATOM 730 C CA . GLY A 1 92 ? -13.156 20.625 3.977 1 96.06 92 GLY A CA 1
ATOM 731 C C . GLY A 1 92 ? -13.484 21.703 2.963 1 96.06 92 GLY A C 1
ATOM 732 O O . GLY A 1 92 ? -13.016 21.672 1.824 1 96.06 92 GLY A O 1
ATOM 733 N N . LYS A 1 93 ? -14.375 22.609 3.377 1 96.5 93 LYS A N 1
ATOM 734 C CA . LYS A 1 93 ? -14.883 23.641 2.469 1 96.5 93 LYS A CA 1
ATOM 735 C C . LYS A 1 93 ? -14.336 25.016 2.836 1 96.5 93 LYS A C 1
ATOM 737 O O . LYS A 1 93 ? -14.234 25.359 4.016 1 96.5 93 LYS A O 1
ATOM 742 N N . LEU A 1 94 ? -13.984 25.672 1.789 1 97.25 94 LEU A N 1
ATOM 743 C CA . LEU A 1 94 ? -13.641 27.078 1.949 1 97.25 94 LEU A CA 1
ATOM 744 C C . LEU A 1 94 ? -14.898 27.953 1.979 1 97.25 94 LEU A C 1
ATOM 746 O O . LEU A 1 94 ? -15.641 28 0.997 1 97.25 94 LEU A O 1
ATOM 750 N N . ILE A 1 95 ? -15.172 28.656 3.037 1 96.44 95 ILE A N 1
ATOM 751 C CA . ILE A 1 95 ? -16.406 29.406 3.189 1 96.44 95 ILE A CA 1
ATOM 752 C C . ILE A 1 95 ? -16.172 30.859 2.801 1 96.44 95 ILE A C 1
ATOM 754 O O . ILE A 1 95 ? -16.891 31.406 1.958 1 96.44 95 ILE A O 1
ATOM 758 N N . ASN A 1 96 ? -15.188 31.516 3.453 1 94.81 96 ASN A N 1
ATOM 759 C CA . ASN A 1 96 ? -14.773 32.875 3.104 1 94.81 96 ASN A CA 1
ATOM 760 C C . ASN A 1 96 ? -13.422 32.875 2.396 1 94.81 96 ASN A C 1
ATOM 762 O O . ASN A 1 96 ? -12.656 31.906 2.508 1 94.81 96 ASN A O 1
ATOM 766 N N . ASP A 1 97 ? -13.195 33.938 1.735 1 95.38 97 ASP A N 1
ATOM 767 C CA . ASP A 1 97 ? -11.977 34.031 0.942 1 95.38 97 ASP A CA 1
ATOM 768 C C . ASP A 1 97 ? -10.742 34.031 1.837 1 95.38 97 ASP A C 1
ATOM 770 O O . ASP A 1 97 ? -10.742 34.625 2.91 1 95.38 97 ASP A O 1
ATOM 774 N N . VAL A 1 98 ? -9.75 33.312 1.395 1 97.69 98 VAL A N 1
ATOM 775 C CA . VAL A 1 98 ? -8.43 33.25 2.016 1 97.69 98 VAL A CA 1
ATOM 776 C C . VAL A 1 98 ? -7.371 33.719 1.021 1 97.69 98 VAL A C 1
ATOM 778 O O . VAL A 1 98 ? -7.379 33.312 -0.142 1 97.69 98 VAL A O 1
ATOM 781 N N . LYS A 1 99 ? -6.539 34.656 1.452 1 98.12 99 LYS A N 1
ATOM 782 C CA . LYS A 1 99 ? -5.441 35.094 0.59 1 98.12 99 LYS A CA 1
ATOM 783 C C . LYS A 1 99 ? -4.289 34.094 0.636 1 98.12 99 LYS A C 1
ATOM 785 O O . LYS A 1 99 ? -3.973 33.531 1.695 1 98.12 99 LYS A O 1
ATOM 790 N N . PHE A 1 100 ? -3.73 33.812 -0.52 1 98.56 100 PHE A N 1
ATOM 791 C CA . PHE A 1 100 ? -2.555 32.969 -0.631 1 98.56 100 PHE A CA 1
ATOM 792 C C . PHE A 1 100 ? -1.354 33.75 -1.131 1 98.56 100 PHE A C 1
ATOM 794 O O . PHE A 1 100 ? -1.497 34.656 -1.98 1 98.56 100 PHE A O 1
ATOM 801 N N . SER A 1 101 ? -0.157 33.5 -0.565 1 98.62 101 SER A N 1
ATOM 802 C CA . SER A 1 101 ? 1.068 34.125 -1.058 1 98.62 101 SER A CA 1
ATOM 803 C C . SER A 1 101 ? 2.254 33.156 -0.941 1 98.62 101 SER A C 1
ATOM 805 O O . SER A 1 101 ? 2.312 32.344 -0.021 1 98.62 101 SER A O 1
ATOM 807 N N . SER A 1 102 ? 3.158 33.281 -1.85 1 97.75 102 SER A N 1
ATOM 808 C CA . SER A 1 102 ? 4.418 32.531 -1.758 1 97.75 102 SER A CA 1
ATOM 809 C C . SER A 1 102 ? 5.551 33.438 -1.282 1 97.75 102 SER A C 1
ATOM 811 O O . SER A 1 102 ? 6.707 33.031 -1.237 1 97.75 102 SER A O 1
ATOM 813 N N . ASN A 1 103 ? 5.184 34.688 -0.994 1 97.19 103 ASN A N 1
ATOM 814 C CA . ASN A 1 103 ? 6.16 35.625 -0.45 1 97.19 103 ASN A CA 1
ATOM 815 C C . ASN A 1 103 ? 6.379 35.406 1.044 1 97.19 103 ASN A C 1
ATOM 817 O O . ASN A 1 103 ? 5.566 35.844 1.864 1 97.19 103 ASN A O 1
ATOM 821 N N . LEU A 1 104 ? 7.52 34.906 1.415 1 94.81 104 LEU A N 1
ATOM 822 C CA . LEU A 1 104 ? 7.832 34.5 2.783 1 94.81 104 LEU A CA 1
ATOM 823 C C . LEU A 1 104 ? 7.988 35.719 3.686 1 94.81 104 LEU A C 1
ATOM 825 O O . LEU A 1 104 ? 7.926 35.625 4.91 1 94.81 104 LEU A O 1
ATOM 829 N N . ASP A 1 105 ? 8.164 36.875 3.15 1 94.5 105 ASP A N 1
ATOM 830 C CA . ASP A 1 105 ? 8.32 38.094 3.947 1 94.5 105 ASP A CA 1
ATOM 831 C C . ASP A 1 105 ? 7.016 38.438 4.66 1 94.5 105 ASP A C 1
ATOM 833 O O . ASP A 1 105 ? 7.023 39.188 5.66 1 94.5 105 ASP A O 1
ATOM 837 N N . LEU A 1 106 ? 6.004 37.906 4.227 1 97.12 106 LEU A N 1
ATOM 838 C CA . LEU A 1 106 ? 4.684 38.281 4.734 1 97.12 106 LEU A CA 1
ATOM 839 C C . LEU A 1 106 ? 4.355 37.469 6 1 97.12 106 LEU A C 1
ATOM 841 O O . LEU A 1 106 ? 3.312 37.719 6.621 1 97.12 106 LEU A O 1
ATOM 845 N N . ILE A 1 107 ? 5.238 36.562 6.418 1 96.94 107 ILE A N 1
ATOM 846 C CA . ILE A 1 107 ? 4.938 35.719 7.574 1 96.94 107 ILE A CA 1
ATOM 847 C C . ILE A 1 107 ? 4.887 36.594 8.836 1 96.94 107 ILE A C 1
ATOM 849 O O . ILE A 1 107 ? 4.277 36.188 9.836 1 96.94 107 ILE A O 1
ATOM 853 N N . TYR A 1 108 ? 5.402 37.812 8.781 1 96.88 108 TYR A N 1
ATOM 854 C CA . TYR A 1 108 ? 5.531 38.656 9.969 1 96.88 108 TYR A CA 1
ATOM 855 C C . TYR A 1 108 ? 4.348 39.594 10.086 1 96.88 108 TYR A C 1
ATOM 857 O O . TYR A 1 108 ? 4.254 40.375 11.055 1 96.88 108 TYR A O 1
ATOM 865 N N . ASP A 1 109 ? 3.4 39.5 9.211 1 92.94 109 ASP A N 1
ATOM 866 C CA . ASP A 1 109 ? 2.344 40.531 9.117 1 92.94 109 ASP A CA 1
ATOM 867 C C . ASP A 1 109 ? 1.132 40.125 9.953 1 92.94 109 ASP A C 1
ATOM 869 O O . ASP A 1 109 ? 0.19 40.906 10.102 1 92.94 109 ASP A O 1
ATOM 873 N N . GLY A 1 110 ? 1.126 39 10.594 1 95.75 110 GLY A N 1
ATOM 874 C CA . GLY A 1 110 ? -0.063 38.5 11.258 1 95.75 110 GLY A CA 1
ATOM 875 C C . GLY A 1 110 ? -0.143 38.906 12.719 1 95.75 110 GLY A C 1
ATOM 876 O O . GLY A 1 110 ? 0.882 39.125 13.359 1 95.75 110 GLY A O 1
ATOM 877 N N . ASP A 1 111 ? -1.363 39.031 13.242 1 97.12 111 ASP A N 1
ATOM 878 C CA . ASP A 1 111 ? -1.596 39.094 14.68 1 97.12 111 ASP A CA 1
ATOM 879 C C . ASP A 1 111 ? -1.507 37.719 15.32 1 97.12 111 ASP A C 1
ATOM 881 O O . ASP A 1 111 ? -1.079 37.594 16.469 1 97.12 111 ASP A O 1
ATOM 885 N N . ILE A 1 112 ? -2.027 36.812 14.609 1 97.88 112 ILE A N 1
ATOM 886 C CA . ILE A 1 112 ? -1.972 35.375 14.953 1 97.88 112 ILE A CA 1
ATOM 887 C C . ILE A 1 112 ? -1.161 34.625 13.898 1 97.88 112 ILE A C 1
ATOM 889 O O . ILE A 1 112 ? -1.392 34.781 12.695 1 97.88 112 ILE A O 1
ATOM 893 N N . VAL A 1 113 ? -0.194 33.812 14.383 1 98.44 113 VAL A N 1
ATOM 894 C CA . VAL A 1 113 ? 0.63 33.031 13.461 1 98.44 113 VAL A CA 1
ATOM 895 C C . VAL A 1 113 ? 0.538 31.547 13.812 1 98.44 113 VAL A C 1
ATOM 897 O O . VAL A 1 113 ? 0.713 31.172 14.969 1 98.44 113 VAL A O 1
ATOM 900 N N . ILE A 1 114 ? 0.202 30.75 12.836 1 98.44 114 ILE A N 1
ATOM 901 C CA . ILE A 1 114 ? 0.159 29.297 12.961 1 98.44 114 ILE A CA 1
ATOM 902 C C . ILE A 1 114 ? 1.189 28.672 12.023 1 98.44 114 ILE A C 1
ATOM 904 O O . ILE A 1 114 ? 1.045 28.719 10.805 1 98.44 114 ILE A O 1
ATOM 908 N N . ASP A 1 115 ? 2.17 28.062 12.586 1 98.19 115 ASP A N 1
ATOM 909 C CA . ASP A 1 115 ? 3.258 27.453 11.828 1 98.19 115 ASP A CA 1
ATOM 910 C C . ASP A 1 115 ? 3.049 25.938 11.688 1 98.19 115 ASP A C 1
ATOM 912 O O . ASP A 1 115 ? 3.203 25.188 12.656 1 98.19 115 ASP A O 1
ATOM 916 N N . THR A 1 116 ? 2.816 25.438 10.469 1 97.56 116 THR A N 1
ATOM 917 C CA . THR A 1 116 ? 2.592 24.016 10.219 1 97.56 116 THR A CA 1
ATOM 918 C C . THR A 1 116 ? 3.693 23.453 9.328 1 97.56 116 THR A C 1
ATOM 920 O O . THR A 1 116 ? 3.469 22.469 8.609 1 97.56 116 THR A O 1
ATOM 923 N N . THR A 1 117 ? 4.91 23.984 9.336 1 94.69 117 THR A N 1
ATOM 924 C CA . THR A 1 117 ? 5.934 23.656 8.344 1 94.69 117 THR A CA 1
ATOM 925 C C . THR A 1 117 ? 6.797 22.5 8.82 1 94.69 117 THR A C 1
ATOM 927 O O . THR A 1 117 ? 7.504 21.875 8.023 1 94.69 117 THR A O 1
ATOM 930 N N . GLY A 1 118 ? 6.742 22.188 10 1 90.25 118 GLY A N 1
ATOM 931 C CA . GLY A 1 118 ? 7.43 21 10.5 1 90.25 118 GLY A CA 1
ATOM 932 C C . GLY A 1 118 ? 8.938 21.094 10.375 1 90.25 118 GLY A C 1
ATOM 933 O O . GLY A 1 118 ? 9.539 22.125 10.711 1 90.25 118 GLY A O 1
ATOM 934 N N . PHE A 1 119 ? 9.539 19.953 9.906 1 89.25 119 PHE A N 1
ATOM 935 C CA . PHE A 1 119 ? 10.992 19.875 9.797 1 89.25 119 PHE A CA 1
ATOM 936 C C . PHE A 1 119 ? 11.5 20.766 8.664 1 89.25 119 PHE A C 1
ATOM 938 O O . PHE A 1 119 ? 11.016 20.672 7.531 1 89.25 119 PHE A O 1
ATOM 945 N N . GLY A 1 120 ? 12.352 21.656 8.867 1 79.06 120 GLY A N 1
ATOM 946 C CA . GLY A 1 120 ? 13.039 22.406 7.824 1 79.06 120 GLY A CA 1
ATOM 947 C C . GLY A 1 120 ? 12.281 23.625 7.363 1 79.06 120 GLY A C 1
ATOM 948 O O . GLY A 1 120 ? 12.672 24.281 6.398 1 79.06 120 GLY A O 1
ATOM 949 N N . GLY A 1 121 ? 11.172 23.844 7.953 1 86.19 121 GLY A N 1
ATOM 950 C CA . GLY A 1 121 ? 10.445 25.062 7.656 1 86.19 121 GLY A CA 1
ATOM 951 C C . GLY A 1 121 ? 11.016 26.281 8.352 1 86.19 121 GLY A C 1
ATOM 952 O O . GLY A 1 121 ? 12.211 26.562 8.258 1 86.19 121 GLY A O 1
ATOM 953 N N . ILE A 1 122 ? 10.195 26.984 9.016 1 92.62 122 ILE A N 1
ATOM 954 C CA . ILE A 1 122 ? 10.586 28.156 9.773 1 92.62 122 ILE A CA 1
ATOM 955 C C . ILE A 1 122 ? 11.672 27.797 10.781 1 92.62 122 ILE A C 1
ATOM 957 O O . ILE A 1 122 ? 11.57 26.766 11.461 1 92.62 122 ILE A O 1
ATOM 961 N N . ASN A 1 123 ? 12.734 28.672 10.812 1 94.25 123 ASN A N 1
ATOM 962 C CA . ASN A 1 123 ? 13.812 28.375 11.75 1 94.25 123 ASN A CA 1
ATOM 963 C C . ASN A 1 123 ? 13.727 29.266 12.992 1 94.25 123 ASN A C 1
ATOM 965 O O . ASN A 1 123 ? 12.812 30.078 13.109 1 94.25 123 ASN A O 1
ATOM 969 N N . VAL A 1 124 ? 14.695 29.062 13.867 1 97.12 124 VAL A N 1
ATOM 970 C CA . VAL A 1 124 ? 14.68 29.75 15.156 1 97.12 124 VAL A CA 1
ATOM 971 C C . VAL A 1 124 ? 14.891 31.25 14.961 1 97.12 124 VAL A C 1
ATOM 973 O O . VAL A 1 124 ? 14.258 32.062 15.633 1 97.12 124 VAL A O 1
ATOM 976 N N . GLU A 1 125 ? 15.773 31.609 14.031 1 96.81 125 GLU A N 1
ATOM 977 C CA . GLU A 1 125 ? 16.031 33.031 13.75 1 96.81 125 GLU A CA 1
ATOM 978 C C . GLU A 1 125 ? 14.789 33.719 13.227 1 96.81 125 GLU A C 1
ATOM 980 O O . GLU A 1 125 ? 14.461 34.812 13.672 1 96.81 125 GLU A O 1
ATOM 985 N N . GLN A 1 126 ? 14.125 33.125 12.375 1 97.19 126 GLN A N 1
ATOM 986 C CA . GLN A 1 126 ? 12.875 33.688 11.867 1 97.19 126 GLN A CA 1
ATOM 987 C C . GLN A 1 126 ? 11.828 33.781 12.969 1 97.19 126 GLN A C 1
ATOM 989 O O . GLN A 1 126 ? 11.109 34.781 13.062 1 97.19 126 GLN A O 1
ATOM 994 N N . SER A 1 127 ? 11.758 32.781 13.773 1 97.62 127 SER A N 1
ATOM 995 C CA . SER A 1 127 ? 10.797 32.75 14.867 1 97.62 127 SER A CA 1
ATOM 996 C C . SER A 1 127 ? 11.023 33.906 15.844 1 97.62 127 SER A C 1
ATOM 998 O O . SER A 1 127 ? 10.07 34.438 16.406 1 97.62 127 SER A O 1
ATOM 1000 N N . SER A 1 128 ? 12.242 34.281 16.016 1 97.75 128 SER A N 1
ATOM 1001 C CA . SER A 1 128 ? 12.602 35.344 16.984 1 97.75 128 SER A CA 1
ATOM 1002 C C . SER A 1 128 ? 12.094 36.688 16.531 1 97.75 128 SER A C 1
ATOM 1004 O O . SER A 1 128 ? 12.016 37.625 17.328 1 97.75 128 SER A O 1
ATOM 1006 N N . GLU A 1 129 ? 11.727 36.75 15.289 1 97.81 129 GLU A N 1
ATOM 1007 C CA . GLU A 1 129 ? 11.273 38 14.742 1 97.81 129 GLU A CA 1
ATOM 1008 C C . GLU A 1 129 ? 9.766 38.188 14.891 1 97.81 129 GLU A C 1
ATOM 1010 O O . GLU A 1 129 ? 9.219 39.25 14.625 1 97.81 129 GLU A O 1
ATOM 1015 N N . PHE A 1 130 ? 9.078 37.156 15.359 1 98.06 130 PHE A N 1
ATOM 1016 C CA . PHE A 1 130 ? 7.633 37.25 15.539 1 98.06 130 PHE A CA 1
ATOM 1017 C C . PHE A 1 130 ? 7.281 38 16.797 1 98.06 130 PHE A C 1
ATOM 1019 O O . PHE A 1 130 ? 7.762 37.688 17.891 1 98.06 130 PHE A O 1
ATOM 1026 N N . ASP A 1 131 ? 6.496 39.031 16.672 1 97.94 131 ASP A N 1
ATOM 1027 C CA . ASP A 1 131 ? 5.824 39.781 17.734 1 97.94 131 ASP A CA 1
ATOM 1028 C C . ASP A 1 131 ? 4.309 39.781 17.531 1 97.94 131 ASP A C 1
ATOM 1030 O O . ASP A 1 131 ? 3.766 40.656 16.875 1 97.94 131 ASP A O 1
ATOM 1034 N N . VAL A 1 132 ? 3.633 38.75 18.172 1 97.69 132 VAL A N 1
ATOM 1035 C CA . VAL A 1 132 ? 2.252 38.469 17.781 1 97.69 132 VAL A CA 1
ATOM 1036 C C . VAL A 1 132 ? 1.411 38.188 19.031 1 97.69 132 VAL A C 1
ATOM 1038 O O . VAL A 1 132 ? 1.952 37.969 20.125 1 97.69 132 VAL A O 1
ATOM 1041 N N . ASP A 1 133 ? 0.113 38.188 18.906 1 96.56 133 ASP A N 1
ATOM 1042 C CA . ASP A 1 133 ? -0.81 37.938 20 1 96.56 133 ASP A CA 1
ATOM 1043 C C . ASP A 1 133 ? -0.872 36.438 20.312 1 96.56 133 ASP A C 1
ATOM 1045 O O . ASP A 1 133 ? -0.987 36.031 21.484 1 96.56 133 ASP A O 1
ATOM 1049 N N . VAL A 1 134 ? -0.873 35.625 19.297 1 97.81 134 VAL A N 1
ATOM 1050 C CA . VAL A 1 134 ? -0.967 34.188 19.422 1 97.81 134 VAL A CA 1
ATOM 1051 C C . VAL A 1 134 ? 0.016 33.531 18.469 1 97.81 134 VAL A C 1
ATOM 1053 O O . VAL A 1 134 ? 0.119 33.906 17.297 1 97.81 134 VAL A O 1
ATOM 1056 N N . PHE A 1 135 ? 0.771 32.531 18.969 1 98.31 135 PHE A N 1
ATOM 1057 C CA . PHE A 1 135 ? 1.655 31.719 18.141 1 98.31 135 PHE A CA 1
ATOM 1058 C C . PHE A 1 135 ? 1.402 30.234 18.375 1 98.31 135 PHE A C 1
ATOM 1060 O O . PHE A 1 135 ? 1.556 29.75 19.484 1 98.31 135 PHE A O 1
ATOM 1067 N N . LEU A 1 136 ? 0.935 29.562 17.359 1 98.44 136 LEU A N 1
ATOM 1068 C CA . LEU A 1 136 ? 0.723 28.125 17.375 1 98.44 136 LEU A CA 1
ATOM 1069 C C . LEU A 1 136 ? 1.699 27.422 16.438 1 98.44 136 LEU A C 1
ATOM 1071 O O . LEU A 1 136 ? 2.029 27.938 15.375 1 98.44 136 LEU A O 1
ATOM 1075 N N . ILE A 1 137 ? 2.182 26.297 16.859 1 98.44 137 ILE A N 1
ATOM 1076 C CA . ILE A 1 137 ? 3.137 25.562 16.047 1 98.44 137 ILE A CA 1
ATOM 1077 C C . ILE A 1 137 ? 2.793 24.062 16.078 1 98.44 137 ILE A C 1
ATOM 1079 O O . ILE A 1 137 ? 2.42 23.531 17.109 1 98.44 137 ILE A O 1
ATOM 1083 N N . GLU A 1 138 ? 2.832 23.375 14.93 1 98.31 138 GLU A N 1
ATOM 1084 C CA . GLU A 1 138 ? 2.58 21.938 14.852 1 98.31 138 GLU A CA 1
ATOM 1085 C C . GLU A 1 138 ? 3.84 21.141 15.172 1 98.31 138 GLU A C 1
ATOM 1087 O O . GLU A 1 138 ? 4.902 21.375 14.594 1 98.31 138 GLU A O 1
ATOM 1092 N N . ASP A 1 139 ? 3.717 20.25 16.047 1 98 139 ASP A N 1
ATOM 1093 C CA . ASP A 1 139 ? 4.801 19.312 16.328 1 98 139 ASP A CA 1
ATOM 1094 C C . ASP A 1 139 ? 4.922 18.25 15.242 1 98 139 ASP A C 1
ATOM 1096 O O . ASP A 1 139 ? 4.012 17.453 15.039 1 98 139 ASP A O 1
ATOM 1100 N N . PRO A 1 140 ? 6.004 18.188 14.547 1 96.94 140 PRO A N 1
ATOM 1101 C CA . PRO A 1 140 ? 6.137 17.219 13.469 1 96.94 140 PRO A CA 1
ATOM 1102 C C . PRO A 1 140 ? 6.316 15.789 13.977 1 96.94 140 PRO A C 1
ATOM 1104 O O . PRO A 1 140 ? 6.215 14.828 13.211 1 96.94 140 PRO A O 1
ATOM 1107 N N . VAL A 1 141 ? 6.684 15.609 15.25 1 97.5 141 VAL A N 1
ATOM 1108 C CA . VAL A 1 141 ? 6.867 14.289 15.844 1 97.5 141 VAL A CA 1
ATOM 1109 C C . VAL A 1 141 ? 5.566 13.836 16.5 1 97.5 141 VAL A C 1
ATOM 1111 O O . VAL A 1 141 ? 4.879 14.633 17.156 1 97.5 141 VAL A O 1
ATOM 1114 N N . ALA A 1 142 ? 5.254 12.562 16.297 1 97.12 142 ALA A N 1
ATOM 1115 C CA . ALA A 1 142 ? 4.008 12.039 16.859 1 97.12 142 ALA A CA 1
ATOM 1116 C C . ALA A 1 142 ? 4.223 11.461 18.25 1 97.12 142 ALA A C 1
ATOM 1118 O O . ALA A 1 142 ? 3.883 12.094 19.25 1 97.12 142 ALA A O 1
ATOM 1119 N N . GLU A 1 143 ? 4.898 10.273 18.359 1 96.25 143 GLU A N 1
ATOM 1120 C CA . GLU A 1 143 ? 5.02 9.523 19.594 1 96.25 143 GLU A CA 1
ATOM 1121 C C . GLU A 1 143 ? 6.402 9.703 20.219 1 96.25 143 GLU A C 1
ATOM 1123 O O . GLU A 1 143 ? 6.711 9.102 21.25 1 96.25 143 GLU A O 1
ATOM 1128 N N . ASP A 1 144 ? 7.301 10.422 19.688 1 95 144 ASP A N 1
ATOM 1129 C CA . ASP A 1 144 ? 8.672 10.578 20.156 1 95 144 ASP A CA 1
ATOM 1130 C C . ASP A 1 144 ? 9.383 9.234 20.25 1 95 144 ASP A C 1
ATOM 1132 O O . ASP A 1 144 ? 10.078 8.961 21.234 1 95 144 ASP A O 1
ATOM 1136 N N . ASN A 1 145 ? 9.172 8.414 19.297 1 96.25 145 ASN A N 1
ATOM 1137 C CA . ASN A 1 145 ? 9.672 7.043 19.328 1 96.25 145 ASN A CA 1
ATOM 1138 C C . ASN A 1 145 ? 10.836 6.848 18.359 1 96.25 145 ASN A C 1
ATOM 1140 O O . ASN A 1 145 ? 11.18 5.715 18.016 1 96.25 145 ASN A O 1
ATOM 1144 N N . ASP A 1 146 ? 11.391 7.93 17.859 1 97.69 146 ASP A N 1
ATOM 1145 C CA . ASP A 1 146 ? 12.57 7.93 17 1 97.69 146 ASP A CA 1
ATOM 1146 C C . ASP A 1 146 ? 13.578 8.984 17.438 1 97.69 146 ASP A C 1
ATOM 1148 O O . ASP A 1 146 ? 13.336 10.188 17.297 1 97.69 146 ASP A O 1
ATOM 1152 N N . GLU A 1 147 ? 14.703 8.578 17.844 1 97.19 147 GLU A N 1
ATOM 1153 C CA . GLU A 1 147 ? 15.68 9.477 18.453 1 97.19 147 GLU A CA 1
ATOM 1154 C C . GLU A 1 147 ? 16.203 10.484 17.438 1 97.19 147 GLU A C 1
ATOM 1156 O O . GLU A 1 147 ? 16.453 11.641 17.781 1 97.19 147 GLU A O 1
ATOM 1161 N N . LEU A 1 148 ? 16.391 10.047 16.281 1 97.12 148 LEU A N 1
ATOM 1162 C CA . LEU A 1 148 ? 16.906 10.953 15.258 1 97.12 148 LEU A CA 1
ATOM 1163 C C . LEU A 1 148 ? 15.914 12.07 14.953 1 97.12 148 LEU A C 1
ATOM 1165 O O . LEU A 1 148 ? 16.297 13.234 14.82 1 97.12 148 LEU A O 1
ATOM 1169 N N . LEU A 1 149 ? 14.68 11.719 14.82 1 96.81 149 LEU A N 1
ATOM 1170 C CA . LEU A 1 149 ? 13.648 12.711 14.531 1 96.81 149 LEU A CA 1
ATOM 1171 C C . LEU A 1 149 ? 13.414 13.617 15.727 1 96.81 149 LEU A C 1
ATOM 1173 O O . LEU A 1 149 ? 13.188 14.82 15.57 1 96.81 149 LEU A O 1
ATOM 1177 N N . LYS A 1 150 ? 13.477 13.016 16.875 1 95.75 150 LYS A N 1
ATOM 1178 C CA . LYS A 1 150 ? 13.352 13.805 18.109 1 95.75 150 LYS A CA 1
ATOM 1179 C C . LYS A 1 150 ? 14.453 14.859 18.188 1 95.75 150 LYS A C 1
ATOM 1181 O O . LYS A 1 150 ? 14.188 16.016 18.547 1 95.75 150 LYS A O 1
ATOM 1186 N N . ASN A 1 151 ? 15.641 14.453 17.891 1 94.81 151 ASN A N 1
ATOM 1187 C CA . ASN A 1 151 ? 16.781 15.359 17.953 1 94.81 151 ASN A CA 1
ATOM 1188 C C . ASN A 1 151 ? 16.703 16.453 16.891 1 94.81 151 ASN A C 1
ATOM 1190 O O . ASN A 1 151 ? 17.203 17.562 17.094 1 94.81 151 ASN A O 1
ATOM 1194 N N . LYS A 1 152 ? 16.078 16.172 15.867 1 93.75 152 LYS A N 1
ATOM 1195 C CA . LYS A 1 152 ? 15.922 17.125 14.773 1 93.75 152 LYS A CA 1
ATOM 1196 C C . LYS A 1 152 ? 14.812 18.125 15.07 1 93.75 152 LYS A C 1
ATOM 1198 O O . LYS A 1 152 ? 14.812 19.234 14.531 1 93.75 152 LYS A O 1
ATOM 1203 N N . ASN A 1 153 ? 13.914 17.766 15.875 1 94.62 153 ASN A N 1
ATOM 1204 C CA . ASN A 1 153 ? 12.766 18.594 16.219 1 94.62 153 ASN A CA 1
ATOM 1205 C C . ASN A 1 153 ? 13.18 19.828 17.016 1 94.62 153 ASN A C 1
ATOM 1207 O O . ASN A 1 153 ? 13.68 19.719 18.125 1 94.62 153 ASN A O 1
ATOM 1211 N N . ASN A 1 154 ? 12.977 21.031 16.469 1 93.75 154 ASN A N 1
ATOM 1212 C CA . ASN A 1 154 ? 13.406 22.25 17.125 1 93.75 154 ASN A CA 1
ATOM 1213 C C . ASN A 1 154 ? 12.227 23.141 17.5 1 93.75 154 ASN A C 1
ATOM 1215 O O . ASN A 1 154 ? 12.383 24.344 17.672 1 93.75 154 ASN A O 1
ATOM 1219 N N . ILE A 1 155 ? 11.047 22.578 17.547 1 95.44 155 ILE A N 1
ATOM 1220 C CA . ILE A 1 155 ? 9.844 23.406 17.703 1 95.44 155 ILE A CA 1
ATOM 1221 C C . ILE A 1 155 ? 9.875 24.094 19.062 1 95.44 155 ILE A C 1
ATOM 1223 O O . ILE A 1 155 ? 9.352 25.203 19.219 1 95.44 155 ILE A O 1
ATOM 1227 N N . HIS A 1 156 ? 10.469 23.5 20.062 1 96.25 156 HIS A N 1
ATOM 1228 C CA . HIS A 1 156 ? 10.523 24.125 21.375 1 96.25 156 HIS A CA 1
ATOM 1229 C C . HIS A 1 156 ? 11.438 25.359 21.359 1 96.25 156 HIS A C 1
ATOM 1231 O O . HIS A 1 156 ? 11.141 26.359 22 1 96.25 156 HIS A O 1
ATOM 1237 N N . ASP A 1 157 ? 12.547 25.25 20.672 1 97.06 157 ASP A N 1
ATOM 1238 C CA . ASP A 1 157 ? 13.422 26.406 20.5 1 97.06 157 ASP A CA 1
ATOM 1239 C C . ASP A 1 157 ? 12.703 27.531 19.766 1 97.06 157 ASP A C 1
ATOM 1241 O O . ASP A 1 157 ? 12.844 28.703 20.125 1 97.06 157 ASP A O 1
ATOM 1245 N N . ARG A 1 158 ? 11.969 27.188 18.766 1 97.44 158 ARG A N 1
ATOM 1246 C CA . ARG A 1 158 ? 11.203 28.156 18 1 97.44 158 ARG A CA 1
ATOM 1247 C C . ARG A 1 158 ? 10.172 28.859 18.875 1 97.44 158 ARG A C 1
ATOM 1249 O O . ARG A 1 158 ? 10.055 30.078 18.859 1 97.44 158 ARG A O 1
ATOM 1256 N N . LEU A 1 159 ? 9.438 28.031 19.562 1 97.44 159 LEU A N 1
ATOM 1257 C CA . LEU A 1 159 ? 8.375 28.547 20.422 1 97.44 159 LEU A CA 1
ATOM 1258 C C . LEU A 1 159 ? 8.938 29.484 21.484 1 97.44 159 LEU A C 1
ATOM 1260 O O . LEU A 1 159 ? 8.32 30.5 21.812 1 97.44 159 LEU A O 1
ATOM 1264 N N . ASN A 1 160 ? 10.078 29.25 22.031 1 97.19 160 ASN A N 1
ATOM 1265 C CA . ASN A 1 160 ? 10.68 29.984 23.141 1 97.19 160 ASN A CA 1
ATOM 1266 C C . ASN A 1 160 ? 11.094 31.391 22.734 1 97.19 160 ASN A C 1
ATOM 1268 O O . ASN A 1 160 ? 11.078 32.312 23.562 1 97.19 160 ASN A O 1
ATOM 1272 N N . VAL A 1 161 ? 11.445 31.578 21.5 1 98.06 161 VAL A N 1
ATOM 1273 C CA . VAL A 1 161 ? 12.047 32.844 21.109 1 98.06 161 VAL A CA 1
ATOM 1274 C C . VAL A 1 161 ? 10.961 33.781 20.562 1 98.06 161 VAL A C 1
ATOM 1276 O O . VAL A 1 161 ? 11.219 34.969 20.328 1 98.06 161 VAL A O 1
ATOM 1279 N N . VAL A 1 162 ? 9.766 33.281 20.328 1 98.25 162 VAL A N 1
ATOM 1280 C CA . VAL A 1 162 ? 8.664 34.094 19.828 1 98.25 162 VAL A CA 1
ATOM 1281 C C . VAL A 1 162 ? 8.164 35.031 20.938 1 98.25 162 VAL A C 1
ATOM 1283 O O . VAL A 1 162 ? 8.008 34.594 22.078 1 98.25 162 VAL A O 1
ATOM 1286 N N . ASN A 1 163 ? 8 36.281 20.578 1 98.25 163 ASN A N 1
ATOM 1287 C CA . ASN A 1 163 ? 7.355 37.219 21.5 1 98.25 163 ASN A CA 1
ATOM 1288 C C . ASN A 1 163 ? 5.836 37.156 21.391 1 98.25 163 ASN A C 1
ATOM 1290 O O . ASN A 1 163 ? 5.242 37.844 20.547 1 98.25 163 ASN A O 1
ATOM 1294 N N . SER A 1 164 ? 5.203 36.344 22.266 1 97 164 SER A N 1
ATOM 1295 C CA . SER A 1 164 ? 3.758 36.156 22.328 1 97 164 SER A CA 1
ATOM 1296 C C . SER A 1 164 ? 3.316 35.688 23.703 1 97 164 SER A C 1
ATOM 1298 O O . SER A 1 164 ? 3.996 34.875 24.344 1 97 164 SER A O 1
ATOM 1300 N N . LYS A 1 165 ? 2.178 36.188 24.172 1 92.62 165 LYS A N 1
ATOM 1301 C CA . LYS A 1 165 ? 1.634 35.781 25.453 1 92.62 165 LYS A CA 1
ATOM 1302 C C . LYS A 1 165 ? 0.908 34.438 25.344 1 92.62 165 LYS A C 1
ATOM 1304 O O . LYS A 1 165 ? 0.783 33.719 26.328 1 92.62 165 LYS A O 1
ATOM 1309 N N . ASN A 1 166 ? 0.322 34.188 24.172 1 96.19 166 ASN A N 1
ATOM 1310 C CA . ASN A 1 166 ? -0.407 32.938 23.906 1 96.19 166 ASN A CA 1
ATOM 1311 C C . ASN A 1 166 ? 0.35 32.062 22.938 1 96.19 166 ASN A C 1
ATOM 1313 O O . ASN A 1 166 ? 0.372 32.312 21.734 1 96.19 166 ASN A O 1
ATOM 1317 N N . LYS A 1 167 ? 1.002 31.062 23.422 1 97.44 167 LYS A N 1
ATOM 1318 C CA . LYS A 1 167 ? 1.755 30.078 22.641 1 97.44 167 LYS A CA 1
ATOM 1319 C C . LYS A 1 167 ? 1.262 28.656 22.922 1 97.44 167 LYS A C 1
ATOM 1321 O O . LYS A 1 167 ? 0.927 28.328 24.062 1 97.44 167 LYS A O 1
ATOM 1326 N N . SER A 1 168 ? 1.125 27.844 21.875 1 98.31 168 SER A N 1
ATOM 1327 C CA . SER A 1 168 ? 0.704 26.469 22.062 1 98.31 168 SER A CA 1
ATOM 1328 C C . SER A 1 168 ? 1.191 25.578 20.922 1 98.31 168 SER A C 1
ATOM 1330 O O . SER A 1 168 ? 1.67 26.078 19.906 1 98.31 168 SER A O 1
ATOM 1332 N N . ILE A 1 169 ? 1.218 24.281 21.172 1 98.5 169 ILE A N 1
ATOM 1333 C CA . ILE A 1 169 ? 1.688 23.281 20.219 1 98.5 169 ILE A CA 1
ATOM 1334 C C . ILE A 1 169 ? 0.525 22.375 19.797 1 98.5 169 ILE A C 1
ATOM 1336 O O . ILE A 1 169 ? -0.222 21.891 20.641 1 98.5 169 ILE A O 1
ATOM 1340 N N . ILE A 1 170 ? 0.305 22.266 18.484 1 98.56 170 ILE A N 1
ATOM 1341 C CA . ILE A 1 170 ? -0.574 21.219 17.969 1 98.56 170 ILE A CA 1
ATOM 1342 C C . ILE A 1 170 ? 0.134 19.875 18.047 1 98.56 170 ILE A C 1
ATOM 1344 O O . ILE A 1 170 ? 1.106 19.641 17.328 1 98.56 170 ILE A O 1
ATOM 1348 N N . LYS A 1 171 ? -0.302 18.984 18.906 1 98.69 171 LYS A N 1
ATOM 1349 C CA . LYS A 1 171 ? 0.281 17.641 19.062 1 98.69 171 LYS A CA 1
ATOM 1350 C C . LYS A 1 171 ? -0.687 16.562 18.594 1 98.69 171 LYS A C 1
ATOM 1352 O O . LYS A 1 171 ? -1.829 16.5 19.047 1 98.69 171 LYS A O 1
ATOM 1357 N N . THR A 1 172 ? -0.265 15.742 17.609 1 98.69 172 THR A N 1
ATOM 1358 C CA . THR A 1 172 ? -1.086 14.664 17.078 1 98.69 172 THR A CA 1
ATOM 1359 C C . THR A 1 172 ? -0.383 13.312 17.234 1 98.69 172 THR A C 1
ATOM 1361 O O . THR A 1 172 ? 0.795 13.18 16.891 1 98.69 172 THR A O 1
ATOM 1364 N N . LYS A 1 173 ? -1.02 12.344 17.812 1 98.44 173 LYS A N 1
ATOM 1365 C CA . LYS A 1 173 ? -0.472 11.016 18.031 1 98.44 173 LYS A CA 1
ATOM 1366 C C . LYS A 1 173 ? -1.583 9.969 18.125 1 98.44 173 LYS A C 1
ATOM 1368 O O . LYS A 1 173 ? -2.746 10.266 17.844 1 98.44 173 LYS A O 1
ATOM 1373 N N . GLY A 1 174 ? -1.241 8.672 18.266 1 98.5 174 GLY A N 1
ATOM 1374 C CA . GLY A 1 174 ? -2.283 7.715 18.609 1 98.5 174 GLY A CA 1
ATOM 1375 C C . GLY A 1 174 ? -2.094 6.363 17.953 1 98.5 174 GLY A C 1
ATOM 1376 O O . GLY A 1 174 ? -2.627 5.355 18.422 1 98.5 174 GLY A O 1
ATOM 1377 N N . ILE A 1 175 ? -1.251 6.312 16.859 1 97.94 175 ILE A N 1
ATOM 1378 C CA . ILE A 1 175 ? -1.169 5.031 16.156 1 97.94 175 ILE A CA 1
ATOM 1379 C C . ILE A 1 175 ? 0.295 4.641 15.969 1 97.94 175 ILE A C 1
ATOM 1381 O O . ILE A 1 175 ? 0.657 4.039 14.961 1 97.94 175 ILE A O 1
ATOM 1385 N N . ASP A 1 176 ? 1.187 5.164 16.797 1 96.62 176 ASP A N 1
ATOM 1386 C CA . ASP A 1 176 ? 2.584 4.766 16.938 1 96.62 176 ASP A CA 1
ATOM 1387 C C . ASP A 1 176 ? 3.383 5.113 15.68 1 96.62 176 ASP A C 1
ATOM 1389 O O . ASP A 1 176 ? 4.246 4.34 15.258 1 96.62 176 ASP A O 1
ATOM 1393 N N . THR A 1 177 ? 2.988 6.172 14.984 1 97.56 177 THR A N 1
ATOM 1394 C CA . THR A 1 177 ? 3.814 6.703 13.906 1 97.56 177 THR A CA 1
ATOM 1395 C C . THR A 1 177 ? 4.953 7.555 14.461 1 97.56 177 THR A C 1
ATOM 1397 O O . THR A 1 177 ? 4.91 7.977 15.617 1 97.56 177 THR A O 1
ATOM 1400 N N . LYS A 1 178 ? 5.895 7.805 13.672 1 97.25 178 LYS A N 1
ATOM 1401 C CA . LYS A 1 178 ? 7.055 8.57 14.125 1 97.25 178 LYS A CA 1
ATOM 1402 C C . LYS A 1 178 ? 6.82 10.07 13.961 1 97.25 178 LYS A C 1
ATOM 1404 O O . LYS A 1 178 ? 7.246 10.859 14.797 1 97.25 178 LYS A O 1
ATOM 1409 N N . THR A 1 179 ? 6.164 10.461 12.828 1 97.38 179 THR A N 1
ATOM 1410 C CA . THR A 1 179 ? 5.832 11.859 12.609 1 97.38 179 THR A CA 1
ATOM 1411 C C . THR A 1 179 ? 4.316 12.055 12.586 1 97.38 179 THR A C 1
ATOM 1413 O O . THR A 1 179 ? 3.561 11.094 12.469 1 97.38 179 THR A O 1
ATOM 1416 N N . SER A 1 180 ? 3.934 13.281 12.727 1 97.44 180 SER A N 1
ATOM 1417 C CA . SER A 1 180 ? 2.52 13.609 12.875 1 97.44 180 SER A CA 1
ATOM 1418 C C . SER A 1 180 ? 1.927 14.109 11.562 1 97.44 180 SER A C 1
ATOM 1420 O O . SER A 1 180 ? 0.765 14.523 11.516 1 97.44 180 SER A O 1
ATOM 1422 N N . GLY A 1 181 ? 2.68 14.094 10.461 1 96.62 181 GLY A N 1
ATOM 1423 C CA . GLY A 1 181 ? 2.146 14.508 9.18 1 96.62 181 GLY A CA 1
ATOM 1424 C C . GLY A 1 181 ? 0.923 13.719 8.758 1 96.62 181 GLY A C 1
ATOM 1425 O O . GLY A 1 181 ? 0.84 12.516 9 1 96.62 181 GLY A O 1
ATOM 1426 N N . THR A 1 182 ? 0.027 14.359 8.086 1 97.75 182 THR A N 1
ATOM 1427 C CA . THR A 1 182 ? -1.209 13.719 7.641 1 97.75 182 THR A CA 1
ATOM 1428 C C . THR A 1 182 ? -0.909 12.539 6.727 1 97.75 182 THR A C 1
ATOM 1430 O O . THR A 1 182 ? -1.572 11.5 6.805 1 97.75 182 THR A O 1
ATOM 1433 N N . MET A 1 183 ? 0.092 12.703 5.832 1 96.38 183 MET A N 1
ATOM 1434 C CA . MET A 1 183 ? 0.5 11.602 4.961 1 96.38 183 MET A CA 1
ATOM 1435 C C . MET A 1 183 ? 0.995 10.414 5.781 1 96.38 183 MET A C 1
ATOM 1437 O O . MET A 1 183 ? 0.595 9.281 5.539 1 96.38 183 MET A O 1
ATOM 1441 N N . THR A 1 184 ? 1.889 10.711 6.766 1 97 184 THR A N 1
ATOM 1442 C CA . THR A 1 184 ? 2.424 9.672 7.633 1 97 184 THR A CA 1
ATOM 1443 C C . THR A 1 184 ? 1.3 8.945 8.367 1 97 184 THR A C 1
ATOM 1445 O O . THR A 1 184 ? 1.281 7.711 8.414 1 97 184 THR A O 1
ATOM 1448 N N . LEU A 1 185 ? 0.411 9.68 8.898 1 98.56 185 LEU A N 1
ATOM 1449 C CA . LEU A 1 185 ? -0.691 9.102 9.656 1 98.56 185 LEU A CA 1
ATOM 1450 C C . LEU A 1 185 ? -1.601 8.273 8.75 1 98.56 185 LEU A C 1
ATOM 1452 O O . LEU A 1 185 ? -2.088 7.215 9.156 1 98.56 185 LEU A O 1
ATOM 1456 N N . THR A 1 186 ? -1.853 8.75 7.562 1 98.25 186 THR A N 1
ATOM 1457 C CA . THR A 1 186 ? -2.682 8.016 6.617 1 98.25 186 THR A CA 1
ATOM 1458 C C . THR A 1 186 ? -2.043 6.672 6.27 1 98.25 186 THR A C 1
ATOM 1460 O O . THR A 1 186 ? -2.701 5.629 6.328 1 98.25 186 THR A O 1
ATOM 1463 N N . ILE A 1 187 ? -0.733 6.703 5.93 1 97.31 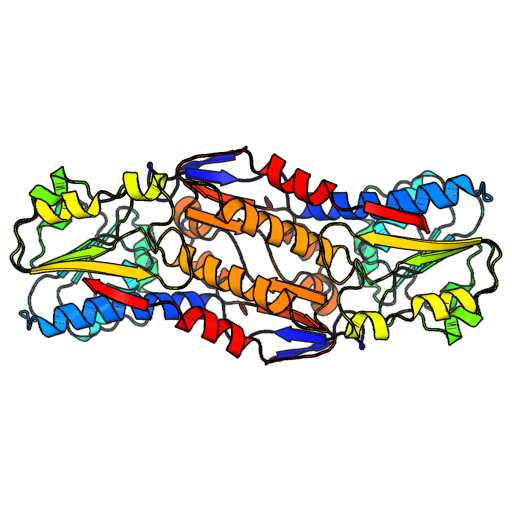187 ILE A N 1
ATOM 1464 C CA . ILE A 1 187 ? -0.017 5.473 5.617 1 97.31 187 ILE A CA 1
ATOM 1465 C C . ILE A 1 187 ? -0.007 4.555 6.84 1 97.31 187 ILE A C 1
ATOM 1467 O O . ILE A 1 187 ? -0.124 3.336 6.707 1 97.31 187 ILE A O 1
ATOM 1471 N N . GLY A 1 188 ? 0.146 5.152 8.047 1 97.62 188 GLY A N 1
ATOM 1472 C CA . GLY A 1 188 ? 0.048 4.387 9.273 1 97.62 188 GLY A CA 1
ATOM 1473 C C . GLY A 1 188 ? -1.284 3.678 9.438 1 97.62 188 GLY A C 1
ATOM 1474 O O . GLY A 1 188 ? -1.326 2.496 9.781 1 97.62 188 GLY A O 1
ATOM 1475 N N . VAL A 1 189 ? -2.371 4.371 9.18 1 98.62 189 VAL A N 1
ATOM 1476 C CA . VAL A 1 189 ? -3.707 3.787 9.25 1 98.62 189 VAL A CA 1
ATOM 1477 C C . VAL A 1 189 ? -3.805 2.605 8.281 1 98.62 189 VAL A C 1
ATOM 1479 O O . VAL A 1 189 ? -4.227 1.513 8.672 1 98.62 189 VAL A O 1
ATOM 1482 N N . LEU A 1 190 ? -3.389 2.811 7.051 1 98 190 LEU A N 1
ATOM 1483 C CA . LEU A 1 190 ? -3.498 1.777 6.027 1 98 190 LEU A CA 1
ATOM 1484 C C . LEU A 1 190 ? -2.654 0.561 6.387 1 98 190 LEU A C 1
ATOM 1486 O O . LEU A 1 190 ? -3.1 -0.578 6.234 1 98 190 LEU A O 1
ATOM 1490 N N . THR A 1 191 ? -1.416 0.8 6.863 1 97.38 191 THR A N 1
ATOM 1491 C CA . THR A 1 191 ? -0.523 -0.291 7.238 1 97.38 191 THR A CA 1
ATOM 1492 C C . THR A 1 191 ? -1.103 -1.085 8.406 1 97.38 191 THR A C 1
ATOM 1494 O O . THR A 1 191 ? -1.075 -2.316 8.398 1 97.38 191 THR A O 1
ATOM 1497 N N . ASN A 1 192 ? -1.605 -0.368 9.391 1 97.88 192 ASN A N 1
ATOM 1498 C CA . ASN A 1 192 ? -2.229 -1.036 10.531 1 97.88 192 ASN A CA 1
ATOM 1499 C C . ASN A 1 192 ? -3.451 -1.844 10.102 1 97.88 192 ASN A C 1
ATOM 1501 O O . ASN A 1 192 ? -3.67 -2.953 10.594 1 97.88 192 ASN A O 1
ATOM 1505 N N . VAL A 1 193 ? -4.211 -1.293 9.211 1 98 193 VAL A N 1
ATOM 1506 C CA . VAL A 1 193 ? -5.406 -1.962 8.703 1 98 193 VAL A CA 1
ATOM 1507 C C . VAL A 1 193 ? -5.004 -3.234 7.957 1 98 193 VAL A C 1
ATOM 1509 O O . VAL A 1 193 ? -5.609 -4.293 8.156 1 98 193 VAL A O 1
ATOM 1512 N N . LEU A 1 194 ? -3.982 -3.17 7.117 1 97.44 194 LEU A N 1
ATOM 1513 C CA . LEU A 1 194 ? -3.473 -4.344 6.418 1 97.44 194 LEU A CA 1
ATOM 1514 C C . LEU A 1 194 ? -3.082 -5.438 7.402 1 97.44 194 LEU A C 1
ATOM 1516 O O . LEU A 1 194 ? -3.424 -6.605 7.203 1 97.44 194 LEU A O 1
ATOM 1520 N N . ASN A 1 195 ? -2.404 -5.02 8.445 1 97 195 ASN A N 1
ATOM 1521 C CA . ASN A 1 195 ? -1.944 -5.969 9.453 1 97 195 ASN A CA 1
ATOM 1522 C C . ASN A 1 195 ? -3.113 -6.617 10.195 1 97 195 ASN A C 1
ATOM 1524 O O . ASN A 1 195 ? -3.086 -7.816 10.477 1 97 195 ASN A O 1
ATOM 1528 N N . GLN A 1 196 ? -4.078 -5.855 10.5 1 97.75 196 GLN A N 1
ATOM 1529 C CA . GLN A 1 196 ? -5.254 -6.379 11.18 1 97.75 196 GLN A CA 1
ATOM 1530 C C . GLN A 1 196 ? -6.023 -7.348 10.289 1 97.75 196 GLN A C 1
ATOM 1532 O O . GLN A 1 196 ? -6.426 -8.422 10.734 1 97.75 196 GLN A O 1
ATOM 1537 N N . ILE A 1 197 ? -6.215 -6.969 9.07 1 98 197 ILE A N 1
ATOM 1538 C CA . ILE A 1 197 ? -6.996 -7.758 8.125 1 98 197 ILE A CA 1
ATOM 1539 C C . ILE A 1 197 ? -6.293 -9.086 7.855 1 98 197 ILE A C 1
ATOM 1541 O O . ILE A 1 197 ? -6.945 -10.125 7.723 1 98 197 ILE A O 1
ATOM 1545 N N . SER A 1 198 ? -4.965 -9.055 7.805 1 96.62 198 SER A N 1
ATOM 1546 C CA . SER A 1 198 ? -4.195 -10.258 7.508 1 96.62 198 SER A CA 1
ATOM 1547 C C . SER A 1 198 ? -4.395 -11.32 8.578 1 96.62 198 SER A C 1
ATOM 1549 O O . SER A 1 198 ? -4.176 -12.508 8.328 1 96.62 198 SER A O 1
ATOM 1551 N N . LYS A 1 199 ? -4.848 -10.945 9.742 1 96.44 199 LYS A N 1
ATOM 1552 C CA . LYS A 1 199 ? -5.023 -11.875 10.852 1 96.44 199 LYS A CA 1
ATOM 1553 C C . LYS A 1 199 ? -6.426 -12.477 10.852 1 96.44 199 LYS A C 1
ATOM 1555 O O . LYS A 1 199 ? -6.688 -13.461 11.547 1 96.44 199 LYS A O 1
ATOM 1560 N N . LYS A 1 200 ? -7.285 -11.969 10.07 1 97.38 200 LYS A N 1
ATOM 1561 C CA . LYS A 1 200 ? -8.656 -12.453 10.031 1 97.38 200 LYS A CA 1
ATOM 1562 C C . LYS A 1 200 ? -8.75 -13.789 9.297 1 97.38 200 LYS A C 1
ATOM 1564 O O . LYS A 1 200 ? -8.133 -13.961 8.242 1 97.38 200 LYS A O 1
ATOM 1569 N N . GLU A 1 201 ? -9.516 -14.672 9.828 1 97.31 201 GLU A N 1
ATOM 1570 C CA . GLU A 1 201 ? -9.695 -15.977 9.203 1 97.31 201 GLU A CA 1
ATOM 1571 C C . GLU A 1 201 ? -10.414 -15.859 7.863 1 97.31 201 GLU A C 1
ATOM 1573 O O . GLU A 1 201 ? -11.367 -15.086 7.734 1 97.31 201 GLU A O 1
ATOM 1578 N N . GLY A 1 202 ? -9.961 -16.578 6.918 1 97.31 202 GLY A N 1
ATOM 1579 C CA . GLY A 1 202 ? -10.625 -16.641 5.625 1 97.31 202 GLY A CA 1
ATOM 1580 C C . GLY A 1 202 ? -10.102 -15.617 4.633 1 97.31 202 GLY A C 1
ATOM 1581 O O . GLY A 1 202 ? -10.484 -15.633 3.461 1 97.31 202 GLY A O 1
ATOM 1582 N N . VAL A 1 203 ? -9.281 -14.703 5.133 1 97.81 203 VAL A N 1
ATOM 1583 C CA . VAL A 1 203 ? -8.703 -13.703 4.238 1 97.81 203 VAL A CA 1
ATOM 1584 C C . VAL A 1 203 ? -7.547 -14.32 3.451 1 97.81 203 VAL A C 1
ATOM 1586 O O . VAL A 1 203 ? -6.656 -14.953 4.031 1 97.81 203 VAL A O 1
ATOM 1589 N N . LEU A 1 204 ? -7.594 -14.172 2.145 1 96.81 204 LEU A N 1
ATOM 1590 C CA . LEU A 1 204 ? -6.461 -14.586 1.322 1 96.81 204 LEU A CA 1
ATOM 1591 C C . LEU A 1 204 ? -5.379 -13.516 1.31 1 96.81 204 LEU A C 1
ATOM 1593 O O . LEU A 1 204 ? -4.219 -13.789 1.622 1 96.81 204 LEU A O 1
ATOM 1597 N N . TYR A 1 205 ? -5.73 -12.32 0.941 1 96.19 205 TYR A N 1
ATOM 1598 C CA . TYR A 1 205 ? -4.859 -11.156 1.009 1 96.19 205 TYR A CA 1
ATOM 1599 C C . TYR A 1 205 ? -5.668 -9.867 0.97 1 96.19 205 TYR A C 1
ATOM 1601 O O . TYR A 1 205 ? -6.879 -9.891 0.729 1 96.19 205 TYR A O 1
ATOM 1609 N N . SER A 1 206 ? -5.074 -8.836 1.315 1 97.31 206 SER A N 1
ATOM 1610 C CA . SER A 1 206 ? -5.656 -7.5 1.229 1 97.31 206 SER A CA 1
ATOM 1611 C C . SER A 1 206 ? -4.676 -6.512 0.604 1 97.31 206 SER A C 1
ATOM 1613 O O . SER A 1 206 ? -3.465 -6.734 0.627 1 97.31 206 SER A O 1
ATOM 1615 N N . ALA A 1 207 ? -5.203 -5.512 0.012 1 96.75 207 ALA A N 1
ATOM 1616 C CA . ALA A 1 207 ? -4.398 -4.414 -0.52 1 96.75 207 ALA A CA 1
ATOM 1617 C C . ALA A 1 207 ? -5.047 -3.064 -0.226 1 96.75 207 ALA A C 1
ATOM 1619 O O . ALA A 1 207 ? -6.277 -2.945 -0.232 1 96.75 207 ALA A O 1
ATOM 1620 N N . CYS A 1 208 ? -4.242 -2.143 0.047 1 96.19 208 CYS A N 1
ATOM 1621 C CA . CYS A 1 208 ? -4.68 -0.76 0.197 1 96.19 208 CYS A CA 1
ATOM 1622 C C . CYS A 1 208 ? -4.246 0.082 -0.996 1 96.19 208 CYS A C 1
ATOM 1624 O O . CYS A 1 208 ? -3.211 -0.188 -1.607 1 96.19 208 CYS A O 1
ATOM 1626 N N . GLU A 1 209 ? -5.141 1.03 -1.311 1 93.25 209 GLU A N 1
ATOM 1627 C CA . GLU A 1 209 ? -4.656 2.062 -2.223 1 93.25 209 GLU A CA 1
ATOM 1628 C C . GLU A 1 209 ? -3.584 2.922 -1.562 1 93.25 209 GLU A C 1
ATOM 1630 O O . GLU A 1 209 ? -3.867 3.662 -0.617 1 93.25 209 GLU A O 1
ATOM 1635 N N . MET A 1 210 ? -2.4 2.617 -1.991 1 92.94 210 MET A N 1
ATOM 1636 C CA . MET A 1 210 ? -1.249 3.285 -1.389 1 92.94 210 MET A CA 1
ATOM 1637 C C . MET A 1 210 ? -0.252 3.721 -2.457 1 92.94 210 MET A C 1
ATOM 1639 O O . MET A 1 210 ? -0.115 3.062 -3.49 1 92.94 210 MET A O 1
ATOM 1643 N N . GLY A 1 211 ? 0.339 4.809 -2.242 1 91.38 211 GLY A N 1
ATOM 1644 C CA . GLY A 1 211 ? 1.39 5.371 -3.076 1 91.38 211 GLY A CA 1
ATOM 1645 C C . GLY A 1 211 ? 2.127 6.52 -2.414 1 91.38 211 GLY A C 1
ATOM 1646 O O . GLY A 1 211 ? 1.787 6.926 -1.301 1 91.38 211 GLY A O 1
ATOM 1647 N N . PHE A 1 212 ? 3.172 6.898 -3.068 1 93.62 212 PHE A N 1
ATOM 1648 C CA . PHE A 1 212 ? 3.943 8.023 -2.559 1 93.62 212 PHE A CA 1
ATOM 1649 C C . PHE A 1 212 ? 3.434 9.336 -3.139 1 93.62 212 PHE A C 1
ATOM 1651 O O . PHE A 1 212 ? 4.074 9.93 -4.012 1 93.62 212 PHE A O 1
ATOM 1658 N N . PHE A 1 213 ? 2.443 9.914 -2.588 1 94.25 213 PHE A N 1
ATOM 1659 C CA 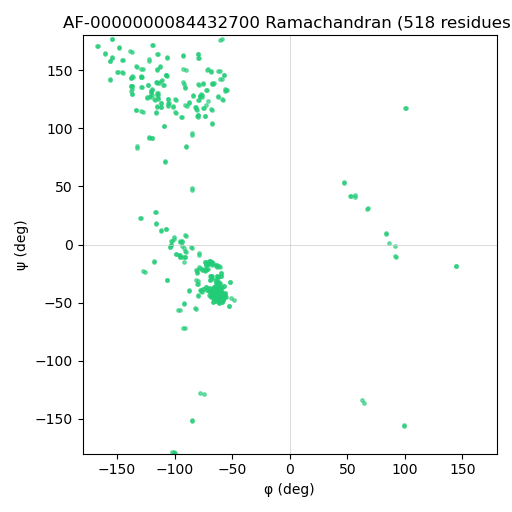. PHE A 1 213 ? 1.668 11.008 -3.158 1 94.25 213 PHE A CA 1
ATOM 1660 C C . PHE A 1 213 ? 2.436 12.32 -3.066 1 94.25 213 PHE A C 1
ATOM 1662 O O . PHE A 1 213 ? 2.119 13.281 -3.77 1 94.25 213 PHE A O 1
ATOM 1669 N N . GLU A 1 214 ? 3.377 12.43 -2.193 1 93.38 214 GLU A N 1
ATOM 1670 C CA . GLU A 1 214 ? 4.207 13.625 -2.082 1 93.38 214 GLU A CA 1
ATOM 1671 C C . GLU A 1 214 ? 4.914 13.93 -3.4 1 93.38 214 GLU A C 1
ATOM 1673 O O . GLU A 1 214 ? 5.121 15.094 -3.742 1 93.38 214 GLU A O 1
ATOM 1678 N N . GLU A 1 215 ? 5.273 12.898 -4.047 1 93.44 215 GLU A N 1
ATOM 1679 C CA . GLU A 1 215 ? 5.906 13.102 -5.348 1 93.44 215 GLU A CA 1
ATOM 1680 C C . GLU A 1 215 ? 4.934 13.734 -6.34 1 93.44 215 GLU A C 1
ATOM 1682 O O . GLU A 1 215 ? 5.32 14.602 -7.129 1 93.44 215 GLU A O 1
ATOM 1687 N N . VAL A 1 216 ? 3.742 13.328 -6.301 1 95.31 216 VAL A N 1
ATOM 1688 C CA . VAL A 1 216 ? 2.705 13.852 -7.184 1 95.31 216 VAL A CA 1
ATOM 1689 C C . VAL A 1 216 ? 2.449 15.32 -6.855 1 95.31 216 VAL A C 1
ATOM 1691 O O . VAL A 1 216 ? 2.342 16.156 -7.758 1 95.31 216 VAL A O 1
ATOM 1694 N N . ILE A 1 217 ? 2.488 15.609 -5.582 1 96.62 217 ILE A N 1
ATOM 1695 C CA . ILE A 1 217 ? 2.129 16.938 -5.117 1 96.62 217 ILE A CA 1
ATOM 1696 C C . ILE A 1 217 ? 3.305 17.891 -5.32 1 96.62 217 ILE A C 1
ATOM 1698 O O . ILE A 1 217 ? 3.135 19 -5.848 1 96.62 217 ILE A O 1
ATOM 1702 N N . PHE A 1 218 ? 4.508 17.516 -5.012 1 94.56 218 PHE A N 1
ATOM 1703 C CA . PHE A 1 218 ? 5.598 18.469 -4.895 1 94.56 218 PHE A CA 1
ATOM 1704 C C . PHE A 1 218 ? 6.547 18.359 -6.082 1 94.56 218 PHE A C 1
ATOM 1706 O O . PHE A 1 218 ? 7.203 19.344 -6.449 1 94.56 218 PHE A O 1
ATOM 1713 N N . LYS A 1 219 ? 6.676 17.188 -6.645 1 93.31 219 LYS A N 1
ATOM 1714 C CA . LYS A 1 219 ? 7.566 17.031 -7.793 1 93.31 219 LYS A CA 1
ATOM 1715 C C . LYS A 1 219 ? 6.812 17.219 -9.102 1 93.31 219 LYS A C 1
ATOM 1717 O O . LYS A 1 219 ? 7.211 18.031 -9.945 1 93.31 219 LYS A O 1
ATOM 1722 N N . GLU A 1 220 ? 5.719 16.5 -9.211 1 95.31 220 GLU A N 1
ATOM 1723 C CA . GLU A 1 220 ? 4.918 16.641 -10.43 1 95.31 220 GLU A CA 1
ATOM 1724 C C . GLU A 1 220 ? 4.082 17.906 -10.391 1 95.31 220 GLU A C 1
ATOM 1726 O O . GLU A 1 220 ? 3.643 18.406 -11.438 1 95.31 220 GLU A O 1
ATOM 1731 N N . LYS A 1 221 ? 3.848 18.453 -9.219 1 97.12 221 LYS A N 1
ATOM 1732 C CA . LYS A 1 221 ? 3.043 19.656 -8.992 1 97.12 221 LYS A CA 1
ATOM 1733 C C . LYS A 1 221 ? 1.663 19.516 -9.633 1 97.12 221 LYS A C 1
ATOM 1735 O O . LYS A 1 221 ? 1.196 20.438 -10.312 1 97.12 221 LYS A O 1
ATOM 1740 N N . ASN A 1 222 ? 1.108 18.359 -9.484 1 97.81 222 ASN A N 1
ATOM 1741 C CA . ASN A 1 222 ? -0.165 18.016 -10.109 1 97.81 222 ASN A CA 1
ATOM 1742 C C . ASN A 1 222 ? -1.224 17.656 -9.07 1 97.81 222 ASN A C 1
ATOM 1744 O O . ASN A 1 222 ? -1.445 16.484 -8.781 1 97.81 222 ASN A O 1
ATOM 1748 N N . ILE A 1 223 ? -1.953 18.625 -8.672 1 98.12 223 ILE A N 1
ATOM 1749 C CA . ILE A 1 223 ? -2.941 18.484 -7.609 1 98.12 223 ILE A CA 1
ATOM 1750 C C . ILE A 1 223 ? -4.133 17.672 -8.125 1 98.12 223 ILE A C 1
ATOM 1752 O O . ILE A 1 223 ? -4.691 16.844 -7.402 1 98.12 223 ILE A O 1
ATOM 1756 N N . ASP A 1 224 ? -4.488 17.922 -9.344 1 97.81 224 ASP A N 1
ATOM 1757 C CA . ASP A 1 224 ? -5.602 17.172 -9.93 1 97.81 224 ASP A CA 1
ATOM 1758 C C . ASP A 1 224 ? -5.32 15.68 -9.938 1 97.81 224 ASP A C 1
ATOM 1760 O O . ASP A 1 224 ? -6.195 14.875 -9.609 1 97.81 224 ASP A O 1
ATOM 1764 N N . LYS A 1 225 ? -4.172 15.312 -10.359 1 96.94 225 LYS A N 1
ATOM 1765 C CA . LYS A 1 225 ? -3.766 13.914 -10.352 1 96.94 225 LYS A CA 1
ATOM 1766 C C . LYS A 1 225 ? -3.818 13.336 -8.938 1 96.94 225 LYS A C 1
ATOM 1768 O O . LYS A 1 225 ? -4.242 12.195 -8.742 1 96.94 225 LYS A O 1
ATOM 1773 N N . PHE A 1 226 ? -3.375 14.07 -7.984 1 97.12 226 PHE A N 1
ATOM 1774 C CA . PHE A 1 226 ? -3.441 13.641 -6.594 1 97.12 226 PHE A CA 1
ATOM 1775 C C . PHE A 1 226 ? -4.879 13.352 -6.184 1 97.12 226 PHE A C 1
ATOM 1777 O O . PHE A 1 226 ? -5.164 12.312 -5.59 1 97.12 226 PHE A O 1
ATOM 1784 N N . ILE A 1 227 ? -5.77 14.25 -6.496 1 98 227 ILE A N 1
ATOM 1785 C CA . ILE A 1 227 ? -7.176 14.086 -6.137 1 98 227 ILE A CA 1
ATOM 1786 C C . ILE A 1 227 ? -7.742 12.844 -6.816 1 98 227 ILE A C 1
ATOM 1788 O O . ILE A 1 227 ? -8.469 12.07 -6.195 1 98 227 ILE A O 1
ATOM 1792 N N . GLU A 1 228 ? -7.426 12.672 -7.996 1 96.75 228 GLU A N 1
ATOM 1793 C CA . GLU A 1 228 ? -7.879 11.492 -8.734 1 96.75 228 GLU A CA 1
ATOM 1794 C C . GLU A 1 228 ? -7.367 10.203 -8.094 1 96.75 228 GLU A C 1
ATOM 1796 O O . GLU A 1 228 ? -8.133 9.258 -7.895 1 96.75 228 GLU A O 1
ATOM 1801 N N . LEU A 1 229 ? -6.125 10.18 -7.723 1 95.31 229 LEU A N 1
ATOM 1802 C CA . LEU A 1 229 ? -5.473 8.992 -7.176 1 95.31 229 LEU A CA 1
ATOM 1803 C C . LEU A 1 229 ? -6.035 8.648 -5.801 1 95.31 229 LEU A C 1
ATOM 1805 O O . LEU A 1 229 ? -6.051 7.48 -5.406 1 95.31 229 LEU A O 1
ATOM 1809 N N . THR A 1 230 ? -6.516 9.648 -5.109 1 96.88 230 THR A N 1
ATOM 1810 C CA . THR A 1 230 ? -6.949 9.414 -3.738 1 96.88 230 THR A CA 1
ATOM 1811 C C . THR A 1 230 ? -8.461 9.227 -3.674 1 96.88 230 THR A C 1
ATOM 1813 O O . THR A 1 230 ? -9.008 8.883 -2.623 1 96.88 230 THR A O 1
ATOM 1816 N N . ASN A 1 231 ? -9.102 9.477 -4.82 1 97 231 ASN A N 1
ATOM 1817 C CA . ASN A 1 231 ? -10.539 9.258 -4.891 1 97 231 ASN A CA 1
ATOM 1818 C C . ASN A 1 231 ? -10.875 7.801 -5.211 1 97 231 ASN A C 1
ATOM 1820 O O . ASN A 1 231 ? -11.625 7.523 -6.145 1 97 231 ASN A O 1
ATOM 1824 N N . LYS A 1 232 ? -10.312 6.859 -4.59 1 95.5 232 LYS A N 1
ATOM 1825 C CA . LYS A 1 232 ? -10.508 5.418 -4.723 1 95.5 232 LYS A CA 1
ATOM 1826 C C . LYS A 1 232 ? -10.789 4.777 -3.365 1 95.5 232 LYS A C 1
ATOM 1828 O O . LYS A 1 232 ? -10.336 5.273 -2.332 1 95.5 232 LYS A O 1
ATOM 1833 N N . LYS A 1 233 ? -11.555 3.674 -3.387 1 96.94 233 LYS A N 1
ATOM 1834 C CA . LYS A 1 233 ? -11.797 2.918 -2.16 1 96.94 233 LYS A CA 1
ATOM 1835 C C . LYS A 1 233 ? -10.484 2.498 -1.51 1 96.94 233 LYS A C 1
ATOM 1837 O O . LYS A 1 233 ? -9.578 1.998 -2.186 1 96.94 233 LYS A O 1
ATOM 1842 N N . ALA A 1 234 ? -10.297 2.682 -0.225 1 97.94 234 ALA A N 1
ATOM 1843 C CA . ALA A 1 234 ? -9.008 2.658 0.457 1 97.94 234 ALA A CA 1
ATOM 1844 C C . ALA A 1 234 ? -8.469 1.232 0.565 1 97.94 234 ALA A C 1
ATOM 1846 O O . ALA A 1 234 ? -7.258 1.009 0.478 1 97.94 234 ALA A O 1
ATOM 1847 N N . VAL A 1 235 ? -9.414 0.276 0.776 1 98.06 235 VAL A N 1
ATOM 1848 C CA . VAL A 1 235 ? -8.992 -1.083 1.093 1 98.06 235 VAL A CA 1
ATOM 1849 C C . VAL A 1 235 ? -9.844 -2.086 0.312 1 98.06 235 VAL A C 1
ATOM 1851 O O . VAL A 1 235 ? -11.055 -1.915 0.188 1 98.06 235 VAL A O 1
ATOM 1854 N N . LYS A 1 236 ? -9.281 -3.082 -0.241 1 97.44 236 LYS A N 1
ATOM 1855 C CA . LYS A 1 236 ? -9.93 -4.234 -0.863 1 97.44 236 LYS A CA 1
ATOM 1856 C C . LYS A 1 236 ? -9.359 -5.543 -0.328 1 97.44 236 LYS A C 1
ATOM 1858 O O . LYS A 1 236 ? -8.156 -5.641 -0.074 1 97.44 236 LYS A O 1
ATOM 1863 N N . VAL A 1 237 ? -10.211 -6.551 -0.185 1 97.69 237 VAL A N 1
ATOM 1864 C CA . VAL A 1 237 ? -9.812 -7.805 0.449 1 97.69 237 VAL A CA 1
ATOM 1865 C C . VAL A 1 237 ? -10.375 -8.984 -0.341 1 97.69 237 VAL A C 1
ATOM 1867 O O . VAL A 1 237 ? -11.547 -8.984 -0.726 1 97.69 237 VAL A O 1
ATOM 1870 N N . SER A 1 238 ? -9.531 -9.922 -0.67 1 96.56 238 SER A N 1
ATOM 1871 C CA . SER A 1 238 ? -9.945 -11.234 -1.137 1 96.56 238 SER A CA 1
ATOM 1872 C C . SER A 1 238 ? -10.172 -12.195 0.032 1 96.56 238 SER A C 1
ATOM 1874 O O . SER A 1 238 ? -9.258 -12.438 0.824 1 96.56 238 SER A O 1
ATOM 1876 N N . THR A 1 239 ? -11.336 -12.742 0.159 1 96.88 239 THR A N 1
ATOM 1877 C CA . THR A 1 239 ? -11.656 -13.531 1.346 1 96.88 239 THR A CA 1
ATOM 1878 C C . THR A 1 239 ? -12.781 -14.523 1.049 1 96.88 239 THR A C 1
ATOM 1880 O O . THR A 1 239 ? -13.516 -14.367 0.072 1 96.88 239 THR A O 1
ATOM 1883 N N . ILE A 1 240 ? -12.859 -15.586 1.864 1 95.81 240 ILE A N 1
ATOM 1884 C CA . ILE A 1 240 ? -13.992 -16.516 1.781 1 95.81 240 ILE A CA 1
ATOM 1885 C C . ILE A 1 240 ? -14.953 -16.266 2.941 1 95.81 240 ILE A C 1
ATOM 1887 O O . ILE A 1 240 ? -15.977 -16.938 3.059 1 95.81 240 ILE A O 1
ATOM 1891 N N . ASN A 1 241 ? -14.617 -15.344 3.82 1 95.5 241 ASN A N 1
ATOM 1892 C CA . ASN A 1 241 ? -15.398 -14.953 4.988 1 95.5 241 ASN A CA 1
ATOM 1893 C C . ASN A 1 241 ? -15.508 -13.438 5.109 1 95.5 241 ASN A C 1
ATOM 1895 O O . ASN A 1 241 ? -14.789 -12.82 5.895 1 95.5 241 ASN A O 1
ATOM 1899 N N . PRO A 1 242 ? -16.469 -12.859 4.418 1 95.38 242 PRO A N 1
ATOM 1900 C CA . PRO A 1 242 ? -16.562 -11.398 4.363 1 95.38 242 PRO A CA 1
ATOM 1901 C C . PRO A 1 242 ? -16.797 -10.773 5.734 1 95.38 242 PRO A C 1
ATOM 1903 O O . PRO A 1 242 ? -17.375 -11.414 6.621 1 95.38 242 PRO A O 1
ATOM 1906 N N . PHE A 1 243 ? -16.328 -9.594 5.973 1 96.38 243 PHE A N 1
ATOM 1907 C CA . PHE A 1 243 ? -16.484 -8.797 7.184 1 96.38 243 PHE A CA 1
ATOM 1908 C C . PHE A 1 243 ? -16.516 -7.309 6.852 1 96.38 243 PHE A C 1
ATOM 1910 O O . PHE A 1 243 ? -16.328 -6.922 5.695 1 96.38 243 PHE A O 1
ATOM 1917 N N . ASP A 1 244 ? -16.844 -6.461 7.766 1 95.94 244 ASP A N 1
ATOM 1918 C CA . ASP A 1 244 ? -16.969 -5.023 7.559 1 95.94 244 ASP A CA 1
ATOM 1919 C C . ASP A 1 244 ? -15.602 -4.344 7.578 1 95.94 244 ASP A C 1
ATOM 1921 O O . ASP A 1 244 ? -15.023 -4.137 8.648 1 95.94 244 ASP A O 1
ATOM 1925 N N . LEU A 1 245 ? -15.188 -3.863 6.457 1 97 245 LEU A N 1
ATOM 1926 C CA . LEU A 1 245 ? -13.883 -3.232 6.324 1 97 245 LEU A CA 1
ATOM 1927 C C . LEU A 1 245 ? -13.883 -1.835 6.934 1 97 245 LEU A C 1
ATOM 1929 O O . LEU A 1 245 ? -12.883 -1.4 7.512 1 97 245 LEU A O 1
ATOM 1933 N N . ASP A 1 246 ? -14.961 -1.117 6.766 1 98.06 246 ASP A N 1
ATOM 1934 C CA . ASP A 1 246 ? -15.031 0.276 7.195 1 98.06 246 ASP A CA 1
ATOM 1935 C C . ASP A 1 246 ? -14.906 0.39 8.711 1 98.06 246 ASP A C 1
ATOM 1937 O O . ASP A 1 246 ? -14.328 1.353 9.219 1 98.06 246 ASP A O 1
ATOM 1941 N N . GLU A 1 247 ? -15.406 -0.578 9.359 1 97.94 247 GLU A N 1
ATOM 1942 C CA . GLU A 1 247 ? -15.273 -0.59 10.812 1 97.94 247 GLU A CA 1
ATOM 1943 C C . GLU A 1 247 ? -13.805 -0.653 11.234 1 97.94 247 GLU A C 1
ATOM 1945 O O . GLU A 1 247 ? -13.391 0.045 12.164 1 97.94 247 GLU A O 1
ATOM 1950 N N . ILE A 1 248 ? -13.031 -1.446 10.578 1 98.12 248 ILE A N 1
ATOM 1951 C CA . ILE A 1 248 ? -11.617 -1.609 10.883 1 98.12 248 ILE A CA 1
ATOM 1952 C C . ILE A 1 248 ? -10.875 -0.309 10.594 1 98.12 248 ILE A C 1
ATOM 1954 O O . ILE A 1 248 ? -10.023 0.121 11.383 1 98.12 248 ILE A O 1
ATOM 1958 N N . ILE A 1 249 ? -11.172 0.323 9.461 1 98.56 249 ILE A N 1
ATOM 1959 C CA . ILE A 1 249 ? -10.531 1.575 9.062 1 98.56 249 ILE A CA 1
ATOM 1960 C C . ILE A 1 249 ? -10.859 2.662 10.086 1 98.56 249 ILE A C 1
ATOM 1962 O O . ILE A 1 249 ? -9.961 3.367 10.562 1 98.56 249 ILE A O 1
ATOM 1966 N N . LEU A 1 250 ? -12.141 2.758 10.453 1 98.69 250 LEU A N 1
ATOM 1967 C CA . LEU A 1 250 ? -12.586 3.787 11.383 1 98.69 250 LEU A CA 1
ATOM 1968 C C . LEU A 1 250 ? -11.969 3.576 12.766 1 98.69 250 LEU A C 1
ATOM 1970 O O . LEU A 1 250 ? -11.633 4.543 13.453 1 98.69 250 LEU A O 1
ATOM 1974 N N . GLU A 1 251 ? -11.852 2.332 13.164 1 98.56 251 GLU A N 1
ATOM 1975 C CA . GLU A 1 251 ? -11.219 2.037 14.453 1 98.56 251 GLU A CA 1
ATOM 1976 C C . GLU A 1 251 ? -9.789 2.584 14.5 1 98.56 251 GLU A C 1
ATOM 1978 O O . GLU A 1 251 ? -9.375 3.15 15.516 1 98.56 251 GLU A O 1
ATOM 1983 N N . GLU A 1 252 ? -9.086 2.422 13.422 1 98.69 252 GLU A N 1
ATOM 1984 C CA . GLU A 1 252 ? -7.715 2.908 13.375 1 98.69 252 GLU A CA 1
ATOM 1985 C C . GLU A 1 252 ? -7.668 4.434 13.367 1 98.69 252 GLU A C 1
ATOM 1987 O O . GLU A 1 252 ? -6.84 5.039 14.055 1 98.69 252 GLU A O 1
ATOM 1992 N N . ILE A 1 253 ? -8.531 5.082 12.562 1 98.88 253 ILE A N 1
ATOM 1993 C CA . ILE A 1 253 ? -8.578 6.535 12.484 1 98.88 253 ILE A CA 1
ATOM 1994 C C . ILE A 1 253 ? -8.93 7.117 13.852 1 98.88 253 ILE A C 1
ATOM 1996 O O . ILE A 1 253 ? -8.367 8.141 14.258 1 98.88 253 ILE A O 1
ATOM 2000 N N . ASN A 1 254 ? -9.789 6.449 14.539 1 98.69 254 ASN A N 1
ATOM 2001 C CA . ASN A 1 254 ? -10.305 6.961 15.805 1 98.69 254 ASN A CA 1
ATOM 2002 C C . ASN A 1 254 ? -9.25 6.914 16.906 1 98.69 254 ASN A C 1
ATOM 2004 O O . ASN A 1 254 ? -9.398 7.566 17.938 1 98.69 254 ASN A O 1
ATOM 2008 N N . LYS A 1 255 ? -8.164 6.18 16.734 1 98.81 255 LYS A N 1
ATOM 2009 C CA . LYS A 1 255 ? -7.062 6.16 17.688 1 98.81 255 LYS A CA 1
ATOM 2010 C C . LYS A 1 255 ? -6.242 7.445 17.609 1 98.81 255 LYS A C 1
ATOM 2012 O O . LYS A 1 255 ? -5.484 7.766 18.531 1 98.81 255 LYS A O 1
ATOM 2017 N N . ILE A 1 256 ? -6.328 8.133 16.516 1 98.81 256 ILE A N 1
ATOM 2018 C CA . ILE A 1 256 ? -5.566 9.359 16.312 1 98.81 256 ILE A CA 1
ATOM 2019 C C . ILE A 1 256 ? -6.215 10.508 17.094 1 98.81 256 ILE A C 1
ATOM 2021 O O . ILE A 1 256 ? -7.422 10.727 17 1 98.81 256 ILE A O 1
ATOM 2025 N N . GLU A 1 257 ? -5.461 11.195 17.844 1 98.69 257 GLU A N 1
ATOM 2026 C CA . GLU A 1 257 ? -5.906 12.352 18.609 1 98.69 257 GLU A CA 1
ATOM 2027 C C . GLU A 1 257 ? -5 13.555 18.375 1 98.69 257 GLU A C 1
ATOM 2029 O O . GLU A 1 257 ? -3.779 13.414 18.297 1 98.69 257 GLU A O 1
ATOM 2034 N N . SER A 1 258 ? -5.605 14.664 18.188 1 98.69 258 SER A N 1
ATOM 2035 C CA . SER A 1 258 ? -4.895 15.938 18.094 1 98.69 258 SER A CA 1
ATOM 2036 C C . SER A 1 258 ? -5.34 16.891 19.188 1 98.69 258 SER A C 1
ATOM 2038 O O . SER A 1 258 ? -6.535 17.016 19.469 1 98.69 258 SER A O 1
ATOM 2040 N N . LYS A 1 259 ? -4.426 17.516 19.844 1 98.5 259 LYS A N 1
ATOM 2041 C CA . LYS A 1 259 ? -4.727 18.453 20.922 1 98.5 259 LYS A CA 1
ATOM 2042 C C . LYS A 1 259 ? -3.729 19.609 20.953 1 98.5 259 LYS A C 1
ATOM 2044 O O . LYS A 1 259 ? -2.639 19.5 20.375 1 98.5 259 LYS A O 1
ATOM 2049 N N . MET A 1 260 ? -4.18 20.656 21.578 1 98.31 260 MET A N 1
ATOM 2050 C CA . MET A 1 260 ? -3.279 21.766 21.859 1 98.31 260 MET A CA 1
ATOM 2051 C C . MET A 1 260 ? -2.623 21.594 23.234 1 98.31 260 MET A C 1
ATOM 2053 O O . MET A 1 260 ? -3.301 21.297 24.219 1 98.31 260 MET A O 1
ATOM 2057 N N . ILE A 1 261 ? -1.251 21.812 23.359 1 97.06 261 ILE A N 1
ATOM 2058 C CA . ILE A 1 261 ? -0.567 21.625 24.641 1 97.06 261 ILE A CA 1
ATOM 2059 C C . ILE A 1 261 ? 0.396 22.781 24.891 1 97.06 261 ILE A C 1
ATOM 2061 O O . ILE A 1 261 ? 0.856 23.422 23.938 1 97.06 261 ILE A O 1
ATOM 2065 N N . MET B 1 1 ? 20.375 3.102 -5.68 1 72.38 1 MET B N 1
ATOM 2066 C CA . MET B 1 1 ? 19.312 3.807 -4.957 1 72.38 1 MET B CA 1
ATOM 2067 C C . MET B 1 1 ? 19.172 5.238 -5.469 1 72.38 1 MET B C 1
ATOM 2069 O O . MET B 1 1 ? 20.172 5.906 -5.75 1 72.38 1 MET B O 1
ATOM 2073 N N . ASP B 1 2 ? 17.891 5.59 -5.77 1 82.69 2 ASP B N 1
ATOM 2074 C CA . ASP B 1 2 ? 17.531 6.934 -6.207 1 82.69 2 ASP B CA 1
ATOM 2075 C C . ASP B 1 2 ? 17.156 7.812 -5.016 1 82.69 2 ASP B C 1
ATOM 2077 O O . ASP B 1 2 ? 16.359 7.402 -4.164 1 82.69 2 ASP B O 1
ATOM 2081 N N . ILE B 1 3 ? 17.875 8.891 -4.812 1 85 3 ILE B N 1
ATOM 2082 C CA . ILE B 1 3 ? 17.641 9.789 -3.682 1 85 3 ILE B CA 1
ATOM 2083 C C . ILE B 1 3 ? 17.234 11.164 -4.191 1 85 3 ILE B C 1
ATOM 2085 O O . ILE B 1 3 ? 17.891 11.719 -5.082 1 85 3 ILE B O 1
ATOM 2089 N N . ASP B 1 4 ? 16.125 11.625 -3.746 1 87.06 4 ASP B N 1
ATOM 2090 C CA . ASP B 1 4 ? 15.648 12.977 -4.047 1 87.06 4 ASP B CA 1
ATOM 2091 C C . ASP B 1 4 ? 15.406 13.766 -2.764 1 87.06 4 ASP B C 1
ATOM 2093 O O . ASP B 1 4 ? 15.32 13.195 -1.677 1 87.06 4 ASP B O 1
ATOM 2097 N N . THR B 1 5 ? 15.422 15.078 -2.924 1 84.56 5 THR B N 1
ATOM 2098 C CA . THR B 1 5 ? 15 15.898 -1.791 1 84.56 5 THR B CA 1
ATOM 2099 C C . THR B 1 5 ? 13.508 15.727 -1.527 1 84.56 5 THR B C 1
ATOM 2101 O O . THR B 1 5 ? 12.734 15.445 -2.447 1 84.56 5 THR B O 1
ATOM 2104 N N . GLY B 1 6 ? 13.133 15.852 -0.245 1 82.81 6 GLY B N 1
ATOM 2105 C CA . GLY B 1 6 ? 11.727 15.82 0.121 1 82.81 6 GLY B CA 1
ATOM 2106 C C . GLY B 1 6 ? 11.047 17.172 0.002 1 82.81 6 GLY B C 1
ATOM 2107 O O . GLY B 1 6 ? 11.312 17.922 -0.935 1 82.81 6 GLY B O 1
ATOM 2108 N N . ILE B 1 7 ? 10.031 17.359 0.836 1 79.94 7 ILE B N 1
ATOM 2109 C CA . ILE B 1 7 ? 9.328 18.641 0.872 1 79.94 7 ILE B CA 1
ATOM 2110 C C . ILE B 1 7 ? 10.305 19.75 1.255 1 79.94 7 ILE B C 1
ATOM 2112 O O . ILE B 1 7 ? 10.227 20.859 0.716 1 79.94 7 ILE B O 1
ATOM 2116 N N . THR B 1 8 ? 11.18 19.375 2.189 1 82.69 8 THR B N 1
ATOM 2117 C CA . THR B 1 8 ? 12.273 20.266 2.557 1 82.69 8 THR B CA 1
ATOM 2118 C C . THR B 1 8 ? 13.625 19.609 2.275 1 82.69 8 THR B C 1
ATOM 2120 O O . THR B 1 8 ? 13.695 18.406 2.018 1 82.69 8 THR B O 1
ATOM 2123 N N . GLN B 1 9 ? 14.656 20.422 2.414 1 82.12 9 GLN B N 1
ATOM 2124 C CA . GLN B 1 9 ? 16 19.922 2.164 1 82.12 9 GLN B CA 1
ATOM 2125 C C . GLN B 1 9 ? 16.469 19 3.297 1 82.12 9 GLN B C 1
ATOM 2127 O O . GLN B 1 9 ? 17.438 18.266 3.148 1 82.12 9 GLN B O 1
ATOM 2132 N N . GLU B 1 10 ? 15.805 19.047 4.363 1 86.62 10 GLU B N 1
ATOM 2133 C CA . GLU B 1 10 ? 16.203 18.281 5.539 1 86.62 10 GLU B CA 1
ATOM 2134 C C . GLU B 1 10 ? 15.742 16.828 5.438 1 86.62 10 GLU B C 1
ATOM 2136 O O . GLU B 1 10 ? 16.219 15.961 6.172 1 86.62 10 GLU B O 1
ATOM 2141 N N . VAL B 1 11 ? 14.773 16.609 4.637 1 91.31 11 VAL B N 1
ATOM 2142 C CA . VAL B 1 11 ? 14.195 15.281 4.48 1 91.31 11 VAL B CA 1
ATOM 2143 C C . VAL B 1 11 ? 14.445 14.773 3.064 1 91.31 11 VAL B C 1
ATOM 2145 O O . VAL B 1 11 ? 14.344 15.531 2.096 1 91.31 11 VAL B O 1
ATOM 2148 N N . LEU B 1 12 ? 14.773 13.539 2.994 1 94.56 12 LEU B N 1
ATOM 2149 C CA . LEU B 1 12 ? 15.078 12.914 1.711 1 94.56 12 LEU B CA 1
ATOM 2150 C C . LEU B 1 12 ? 14.023 11.883 1.338 1 94.56 12 LEU B C 1
ATOM 2152 O O . LEU B 1 12 ? 13.359 11.328 2.215 1 94.56 12 LEU B O 1
ATOM 2156 N N . THR B 1 13 ? 13.891 11.688 0.065 1 95.69 13 THR B N 1
ATOM 2157 C CA . THR B 1 13 ? 13.086 10.594 -0.471 1 95.69 13 THR B CA 1
ATOM 2158 C C . THR B 1 13 ? 13.977 9.562 -1.154 1 95.69 13 THR B C 1
ATOM 2160 O O . THR B 1 13 ? 14.688 9.883 -2.109 1 95.69 13 THR B O 1
ATOM 2163 N N . ILE B 1 14 ? 13.938 8.398 -0.623 1 97 14 ILE B N 1
ATOM 2164 C CA . ILE B 1 14 ? 14.664 7.324 -1.288 1 97 14 ILE B CA 1
ATOM 2165 C C . ILE B 1 14 ? 13.68 6.371 -1.958 1 97 14 ILE B C 1
ATOM 2167 O O . ILE B 1 14 ? 12.586 6.129 -1.438 1 97 14 ILE B O 1
ATOM 2171 N N . LYS B 1 15 ? 14.125 5.824 -3.127 1 97.38 15 LYS B N 1
ATOM 2172 C CA . LYS B 1 15 ? 13.281 4.941 -3.93 1 97.38 15 LYS B CA 1
ATOM 2173 C C . LYS B 1 15 ? 14.008 3.645 -4.27 1 97.38 15 LYS B C 1
ATOM 2175 O O . LYS B 1 15 ? 15.211 3.652 -4.535 1 97.38 15 LYS B O 1
ATOM 2180 N N . SER B 1 16 ? 13.219 2.604 -4.297 1 97.81 16 SER B N 1
ATOM 2181 C CA . SER B 1 16 ? 13.805 1.34 -4.73 1 97.81 16 SER B CA 1
ATOM 2182 C C . SER B 1 16 ? 14.086 1.347 -6.23 1 97.81 16 SER B C 1
ATOM 2184 O O . SER B 1 16 ? 13.406 2.045 -6.988 1 97.81 16 SER B O 1
ATOM 2186 N N . GLU B 1 17 ? 15.07 0.636 -6.66 1 97.81 17 GLU B N 1
ATOM 2187 C CA . GLU B 1 17 ? 15.25 0.326 -8.078 1 97.81 17 GLU B CA 1
ATOM 2188 C C . GLU B 1 17 ? 14.336 -0.822 -8.508 1 97.81 17 GLU B C 1
ATOM 2190 O O . GLU B 1 17 ? 13.859 -0.85 -9.641 1 97.81 17 GLU B O 1
ATOM 2195 N N . ILE B 1 18 ? 14.141 -1.728 -7.586 1 98.31 18 ILE B N 1
ATOM 2196 C CA . ILE B 1 18 ? 13.227 -2.842 -7.828 1 98.31 18 ILE B CA 1
ATOM 2197 C C . ILE B 1 18 ? 11.812 -2.312 -8.062 1 98.31 18 ILE B C 1
ATOM 2199 O O . ILE B 1 18 ? 11.312 -1.499 -7.277 1 98.31 18 ILE B O 1
ATOM 2203 N N . LYS B 1 19 ? 11.273 -2.725 -9.133 1 97.81 19 LYS B N 1
ATOM 2204 C CA . LYS B 1 19 ? 9.891 -2.395 -9.469 1 97.81 19 LYS B CA 1
ATOM 2205 C C . LYS B 1 19 ? 8.938 -3.477 -8.984 1 97.81 19 LYS B C 1
ATOM 2207 O O . LYS B 1 19 ? 9.367 -4.57 -8.609 1 97.81 19 LYS B O 1
ATOM 2212 N N . LEU B 1 20 ? 7.652 -3.119 -8.914 1 98 20 LEU B N 1
ATOM 2213 C CA . LEU B 1 20 ? 6.641 -4.086 -8.5 1 98 20 LEU B CA 1
ATOM 2214 C C . LEU B 1 20 ? 6.664 -5.312 -9.406 1 98 20 LEU B C 1
ATOM 2216 O O . LEU B 1 20 ? 6.586 -6.445 -8.922 1 98 20 LEU B O 1
ATOM 2220 N N . ILE B 1 21 ? 6.762 -5.113 -10.719 1 98 21 ILE B N 1
ATOM 2221 C CA . ILE B 1 21 ? 6.754 -6.199 -11.695 1 98 21 ILE B CA 1
ATOM 2222 C C . ILE B 1 21 ? 7.953 -7.113 -11.453 1 98 21 ILE B C 1
ATOM 2224 O O . ILE B 1 21 ? 7.879 -8.32 -11.703 1 98 21 ILE B O 1
ATOM 2228 N N . ASP B 1 22 ? 9.07 -6.555 -10.984 1 98.56 22 ASP B N 1
ATOM 2229 C CA . ASP B 1 22 ? 10.242 -7.367 -10.648 1 98.56 22 ASP B CA 1
ATOM 2230 C C . ASP B 1 22 ? 9.93 -8.336 -9.508 1 98.56 22 ASP B C 1
ATOM 2232 O O . ASP B 1 22 ? 10.406 -9.469 -9.5 1 98.56 22 ASP B O 1
ATOM 2236 N N . ILE B 1 23 ? 9.156 -7.863 -8.516 1 98.75 23 ILE B N 1
ATOM 2237 C CA . ILE B 1 23 ? 8.773 -8.719 -7.395 1 98.75 23 ILE B CA 1
ATOM 2238 C C . ILE B 1 23 ? 7.895 -9.859 -7.895 1 98.75 23 ILE B C 1
ATOM 2240 O O . ILE B 1 23 ? 8.125 -11.023 -7.555 1 98.75 23 ILE B O 1
ATOM 2244 N N . PHE B 1 24 ? 6.91 -9.547 -8.75 1 98.5 24 PHE B N 1
ATOM 2245 C CA . PHE B 1 24 ? 6.094 -10.578 -9.375 1 98.5 24 PHE B CA 1
ATOM 2246 C C . PHE B 1 24 ? 6.973 -11.625 -10.055 1 98.5 24 PHE B C 1
ATOM 2248 O O . PHE B 1 24 ? 6.84 -12.82 -9.781 1 98.5 24 PHE B O 1
ATOM 2255 N N . ASN B 1 25 ? 7.836 -11.18 -10.867 1 98.75 25 ASN B N 1
ATOM 2256 C CA . ASN B 1 25 ? 8.633 -12.062 -11.711 1 98.75 25 ASN B CA 1
ATOM 2257 C C . ASN B 1 25 ? 9.57 -12.938 -10.875 1 98.75 25 ASN B C 1
ATOM 2259 O O . ASN B 1 25 ? 9.812 -14.094 -11.219 1 98.75 25 ASN B O 1
ATOM 2263 N N . ARG B 1 26 ? 10.086 -12.375 -9.836 1 98.75 26 ARG B N 1
ATOM 2264 C CA . ARG B 1 26 ? 10.969 -13.164 -8.969 1 98.75 26 ARG B CA 1
ATOM 2265 C C . ARG B 1 26 ? 10.195 -14.289 -8.289 1 98.75 26 ARG B C 1
ATOM 2267 O O . ARG B 1 26 ? 10.703 -15.406 -8.164 1 98.75 26 ARG B O 1
ATOM 2274 N N . ILE B 1 27 ? 9 -14.031 -7.844 1 98.88 27 ILE B N 1
ATOM 2275 C CA . ILE B 1 27 ? 8.172 -15.039 -7.195 1 98.88 27 ILE B CA 1
ATOM 2276 C C . ILE B 1 27 ? 7.742 -16.094 -8.219 1 98.88 27 ILE B C 1
ATOM 2278 O O . ILE B 1 27 ? 7.82 -17.297 -7.957 1 98.88 27 ILE B O 1
ATOM 2282 N N . ILE B 1 28 ? 7.332 -15.625 -9.398 1 98.81 28 ILE B N 1
ATOM 2283 C CA . ILE B 1 28 ? 6.934 -16.516 -10.477 1 98.81 28 ILE B CA 1
ATOM 2284 C C . ILE B 1 28 ? 8.102 -17.438 -10.844 1 98.81 28 ILE B C 1
ATOM 2286 O O . ILE B 1 28 ? 7.91 -18.625 -11.07 1 98.81 28 ILE B O 1
ATOM 2290 N N . GLU B 1 29 ? 9.258 -16.875 -10.883 1 98.75 29 GLU B N 1
ATOM 2291 C CA . GLU B 1 29 ? 10.453 -17.641 -11.219 1 98.75 29 GLU B CA 1
ATOM 2292 C C . GLU B 1 29 ? 10.695 -18.766 -10.211 1 98.75 29 GLU B C 1
ATOM 2294 O O . GLU B 1 29 ? 11.008 -19.891 -10.594 1 98.75 29 GLU B O 1
ATOM 2299 N N . LYS B 1 30 ? 10.594 -18.484 -9.016 1 98.69 30 LYS B N 1
ATOM 2300 C CA . LYS B 1 30 ? 10.797 -19.484 -7.977 1 98.69 30 LYS B CA 1
ATOM 2301 C C . LYS B 1 30 ? 9.797 -20.641 -8.125 1 98.69 30 LYS B C 1
ATOM 2303 O O . LYS B 1 30 ? 10.172 -21.812 -8.031 1 98.69 30 LYS B O 1
ATOM 2308 N N . LYS B 1 31 ? 8.555 -20.344 -8.328 1 98.69 31 LYS B N 1
ATOM 2309 C CA . LYS B 1 31 ? 7.504 -21.344 -8.461 1 98.69 31 LYS B CA 1
ATOM 2310 C C . LYS B 1 31 ? 7.691 -22.172 -9.734 1 98.69 31 LYS B C 1
ATOM 2312 O O . LYS B 1 31 ? 7.621 -23.406 -9.695 1 98.69 31 LYS B O 1
ATOM 2317 N N . SER B 1 32 ? 7.891 -21.469 -10.828 1 98.56 32 SER B N 1
ATOM 2318 C CA . SER B 1 32 ? 7.996 -22.141 -12.117 1 98.56 32 SER B CA 1
ATOM 2319 C C . SER B 1 32 ? 9.242 -23.016 -12.188 1 98.56 32 SER B C 1
ATOM 2321 O O . SER B 1 32 ? 9.211 -24.109 -12.75 1 98.56 32 SER B O 1
ATOM 2323 N N . GLN B 1 33 ? 10.344 -22.5 -11.617 1 98.31 33 GLN B N 1
ATOM 2324 C CA . GLN B 1 33 ? 11.586 -23.25 -11.641 1 98.31 33 GLN B CA 1
ATOM 2325 C C . GLN B 1 33 ? 11.445 -24.562 -10.875 1 98.31 33 GLN B C 1
ATOM 2327 O O . GLN B 1 33 ? 11.938 -25.609 -11.32 1 98.31 33 GLN B O 1
ATOM 2332 N N . ALA B 1 34 ? 10.812 -24.531 -9.711 1 98.38 34 ALA B N 1
ATOM 2333 C CA . ALA B 1 34 ? 10.578 -25.75 -8.945 1 98.38 34 ALA B CA 1
ATOM 2334 C C . ALA B 1 34 ? 9.82 -26.781 -9.773 1 98.38 34 ALA B C 1
ATOM 2336 O O . ALA B 1 34 ? 10.18 -27.953 -9.781 1 98.38 34 ALA B O 1
ATOM 2337 N N . CYS B 1 35 ? 8.805 -26.344 -10.453 1 98.19 35 CYS B N 1
ATOM 2338 C CA . CYS B 1 35 ? 7.973 -27.219 -11.281 1 98.19 35 CYS B CA 1
ATOM 2339 C C . CYS B 1 35 ? 8.766 -27.781 -12.445 1 98.19 35 CYS B C 1
ATOM 2341 O O . CYS B 1 35 ? 8.742 -29 -12.68 1 98.19 35 CYS B O 1
ATOM 2343 N N . VAL B 1 36 ? 9.5 -26.953 -13.141 1 97.31 36 VAL B N 1
ATOM 2344 C CA . VAL B 1 36 ? 10.227 -27.344 -14.344 1 97.31 36 VAL B CA 1
ATOM 2345 C C . VAL B 1 36 ? 11.359 -28.297 -13.961 1 97.31 36 VAL B C 1
ATOM 2347 O O . VAL B 1 36 ? 11.617 -29.281 -14.672 1 97.31 36 VAL B O 1
ATOM 2350 N N . ASP B 1 37 ? 12.078 -28 -12.875 1 97.31 37 ASP B N 1
ATOM 2351 C CA . ASP B 1 37 ? 13.125 -28.891 -12.398 1 97.31 37 ASP B CA 1
ATOM 2352 C C . ASP B 1 37 ? 12.578 -30.297 -12.141 1 97.31 37 ASP B C 1
ATOM 2354 O O . ASP B 1 37 ? 13.234 -31.297 -12.453 1 97.31 37 ASP B O 1
ATOM 2358 N N . TYR B 1 38 ? 11.43 -30.375 -11.562 1 97.75 38 TYR B N 1
ATOM 2359 C CA . TYR B 1 38 ? 10.789 -31.656 -11.289 1 97.75 38 TYR B CA 1
ATOM 2360 C C . TYR B 1 38 ? 10.5 -32.406 -12.578 1 97.75 38 TYR B C 1
ATOM 2362 O O . TYR B 1 38 ? 10.812 -33.594 -12.695 1 97.75 38 TYR B O 1
ATOM 2370 N N . ILE B 1 39 ? 9.961 -31.75 -13.547 1 96.38 39 ILE B N 1
ATOM 2371 C CA . ILE B 1 39 ? 9.602 -32.344 -14.828 1 96.38 39 ILE B CA 1
ATOM 2372 C C . ILE B 1 39 ? 10.867 -32.812 -15.547 1 96.38 39 ILE B C 1
ATOM 2374 O O . ILE B 1 39 ? 10.898 -33.938 -16.094 1 96.38 39 ILE B O 1
ATOM 2378 N N . ASP B 1 40 ? 11.836 -32.031 -15.508 1 94.31 40 ASP B N 1
ATOM 2379 C CA . ASP B 1 40 ? 13.094 -32.375 -16.156 1 94.31 40 ASP B CA 1
ATOM 2380 C C . ASP B 1 40 ? 13.703 -33.625 -15.539 1 94.31 40 ASP B C 1
ATOM 2382 O O . ASP B 1 40 ? 14.305 -34.438 -16.25 1 94.31 40 ASP B O 1
ATOM 2386 N N . ASN B 1 41 ? 13.555 -33.75 -14.312 1 95.81 41 ASN B N 1
ATOM 2387 C CA . ASN B 1 41 ? 14.133 -34.875 -13.609 1 95.81 41 ASN B CA 1
ATOM 2388 C C . ASN B 1 41 ? 13.398 -36.188 -13.93 1 95.81 41 ASN B C 1
ATOM 2390 O O . ASN B 1 41 ? 13.93 -37.281 -13.742 1 95.81 41 ASN B O 1
ATOM 2394 N N . LEU B 1 42 ? 12.148 -36.094 -14.406 1 95.06 42 LEU B N 1
ATOM 2395 C CA . LEU B 1 42 ? 11.367 -37.25 -14.773 1 95.06 42 LEU B CA 1
ATOM 2396 C C . LEU B 1 42 ? 11.781 -37.781 -16.141 1 95.06 42 LEU B C 1
ATOM 2398 O O . LEU B 1 42 ? 11.422 -38.906 -16.531 1 95.06 42 LEU B O 1
ATOM 2402 N N . ASN B 1 43 ? 12.617 -37.094 -16.891 1 89.5 43 ASN B N 1
ATOM 2403 C CA . ASN B 1 43 ? 13.109 -37.438 -18.219 1 89.5 43 ASN B CA 1
ATOM 2404 C C . ASN B 1 43 ? 11.969 -37.875 -19.141 1 89.5 43 ASN B C 1
ATOM 2406 O O . ASN B 1 43 ? 12 -38.938 -19.719 1 89.5 43 ASN B O 1
ATOM 2410 N N . ILE B 1 44 ? 11.008 -37 -19.203 1 88.69 44 ILE B N 1
ATOM 2411 C CA . ILE B 1 44 ? 9.82 -37.312 -20 1 88.69 44 ILE B CA 1
ATOM 2412 C C . ILE B 1 44 ? 10.109 -37.094 -21.484 1 88.69 44 ILE B C 1
ATOM 2414 O O . ILE B 1 44 ? 11.086 -36.438 -21.828 1 88.69 44 ILE B O 1
ATOM 2418 N N . ASN B 1 45 ? 9.312 -37.688 -22.328 1 88.25 45 ASN B N 1
ATOM 2419 C CA . ASN B 1 45 ? 9.383 -37.5 -23.781 1 88.25 45 ASN B CA 1
ATOM 2420 C C . ASN B 1 45 ? 9.195 -36.031 -24.172 1 88.25 45 ASN B C 1
ATOM 2422 O O . ASN B 1 45 ? 8.188 -35.406 -23.828 1 88.25 45 ASN B O 1
ATOM 2426 N N . PRO B 1 46 ? 10.102 -35.469 -24.891 1 87.5 46 PRO B N 1
ATOM 2427 C CA . PRO B 1 46 ? 10.008 -34.062 -25.266 1 87.5 46 PRO B CA 1
ATOM 2428 C C . PRO B 1 46 ? 8.797 -33.75 -26.156 1 87.5 46 PRO B C 1
ATOM 2430 O O . PRO B 1 46 ? 8.391 -32.594 -26.297 1 87.5 46 PRO B O 1
ATOM 2433 N N . ASN B 1 47 ? 8.266 -34.844 -26.734 1 91.12 47 ASN B N 1
ATOM 2434 C CA . ASN B 1 47 ? 7.102 -34.656 -27.594 1 91.12 47 ASN B CA 1
ATOM 2435 C C . ASN B 1 47 ? 5.801 -34.844 -26.812 1 91.12 47 ASN B C 1
ATOM 2437 O O . ASN B 1 47 ? 4.715 -34.75 -27.375 1 91.12 47 ASN B O 1
ATOM 2441 N N . ALA B 1 48 ? 5.953 -35.094 -25.531 1 94.62 48 ALA B N 1
ATOM 2442 C CA . ALA B 1 48 ? 4.762 -35.219 -24.688 1 94.62 48 ALA B CA 1
ATOM 2443 C C . ALA B 1 48 ? 3.91 -33.969 -24.719 1 94.62 48 ALA B C 1
ATOM 2445 O O . ALA B 1 48 ? 4.441 -32.844 -24.781 1 94.62 48 ALA B O 1
ATOM 2446 N N . LYS B 1 49 ? 2.605 -34.188 -24.703 1 97.56 49 LYS B N 1
ATOM 2447 C CA . LYS B 1 49 ? 1.69 -33.031 -24.609 1 97.56 49 LYS B CA 1
ATOM 2448 C C . LYS B 1 49 ? 1.556 -32.562 -23.156 1 97.56 49 LYS B C 1
ATOM 2450 O O . LYS B 1 49 ? 1.11 -33.312 -22.297 1 97.56 49 LYS B O 1
ATOM 2455 N N . ILE B 1 50 ? 2.014 -31.344 -22.969 1 98.06 50 ILE B N 1
ATOM 2456 C CA . ILE B 1 50 ? 1.92 -30.766 -21.641 1 98.06 50 ILE B CA 1
ATOM 2457 C C . ILE B 1 50 ? 0.736 -29.797 -21.578 1 98.06 50 ILE B C 1
ATOM 2459 O O . ILE B 1 50 ? 0.672 -28.828 -22.344 1 98.06 50 ILE B O 1
ATOM 2463 N N . THR B 1 51 ? -0.212 -30.078 -20.719 1 98.62 51 THR B N 1
ATOM 2464 C CA . THR B 1 51 ? -1.358 -29.203 -20.484 1 98.62 51 THR B CA 1
ATOM 2465 C C . THR B 1 51 ? -1.234 -28.484 -19.156 1 98.62 51 THR B C 1
ATOM 2467 O O . THR B 1 51 ? -1.122 -29.125 -18.109 1 98.62 51 THR B O 1
ATOM 2470 N N . VAL B 1 52 ? -1.201 -27.203 -19.172 1 98.56 52 VAL B N 1
ATOM 2471 C CA . VAL B 1 52 ? -1.214 -26.359 -17.984 1 98.56 52 VAL B CA 1
ATOM 2472 C C . VAL B 1 52 ? -2.58 -25.703 -17.828 1 98.56 52 VAL B C 1
ATOM 2474 O O . VAL B 1 52 ? -3.068 -25.047 -18.75 1 98.56 52 VAL B O 1
ATOM 2477 N N . ILE B 1 53 ? -3.182 -25.891 -16.672 1 98.25 53 ILE B N 1
ATOM 2478 C CA . ILE B 1 53 ? -4.504 -25.344 -16.406 1 98.25 53 ILE B CA 1
ATOM 2479 C C . ILE B 1 53 ? -4.379 -24.141 -15.461 1 98.25 53 ILE B C 1
ATOM 2481 O O . ILE B 1 53 ? -3.926 -24.281 -14.328 1 98.25 53 ILE B O 1
ATOM 2485 N N . GLY B 1 54 ? -4.859 -23 -15.906 1 96.88 54 GLY B N 1
ATOM 2486 C CA . GLY B 1 54 ? -4.703 -21.734 -15.188 1 96.88 54 GLY B CA 1
ATOM 2487 C C . GLY B 1 54 ? -3.592 -20.875 -15.734 1 96.88 54 GLY B C 1
ATOM 2488 O O . GLY B 1 54 ? -2.42 -21.25 -15.695 1 96.88 54 GLY B O 1
ATOM 2489 N N . THR B 1 55 ? -3.957 -19.703 -16.234 1 96.38 55 THR B N 1
ATOM 2490 C CA . THR B 1 55 ? -3.016 -18.812 -16.906 1 96.38 55 THR B CA 1
ATOM 2491 C C . THR B 1 55 ? -2.482 -17.75 -15.945 1 96.38 55 THR B C 1
ATOM 2493 O O . THR B 1 55 ? -1.504 -17.062 -16.25 1 96.38 55 THR B O 1
ATOM 2496 N N . TYR B 1 56 ? -3.062 -17.719 -14.82 1 93.69 56 TYR B N 1
ATOM 2497 C CA . TYR B 1 56 ? -2.629 -16.688 -13.875 1 93.69 56 TYR B CA 1
ATOM 2498 C C . TYR B 1 56 ? -1.154 -16.859 -13.531 1 93.69 56 TYR B C 1
ATOM 2500 O O . TYR B 1 56 ? -0.468 -17.703 -14.102 1 93.69 56 TYR B O 1
ATOM 2508 N N . PHE B 1 57 ? -0.431 -16.188 -12.852 1 96.75 57 PHE B N 1
ATOM 2509 C CA . PHE B 1 57 ? 0.988 -15.883 -12.703 1 96.75 57 PHE B CA 1
ATOM 2510 C C . PHE B 1 57 ? 1.81 -17.172 -12.664 1 96.75 57 PHE B C 1
ATOM 2512 O O . PHE B 1 57 ? 2.777 -17.312 -13.414 1 96.75 57 PHE B O 1
ATOM 2519 N N . THR B 1 58 ? 1.39 -18.125 -11.867 1 97.75 58 THR B N 1
ATOM 2520 C CA . THR B 1 58 ? 2.156 -19.375 -11.789 1 97.75 58 THR B CA 1
ATOM 2521 C C . THR B 1 58 ? 2.096 -20.125 -13.117 1 97.75 58 THR B C 1
ATOM 2523 O O . THR B 1 58 ? 3.121 -20.578 -13.617 1 97.75 58 THR B O 1
ATOM 2526 N N . GLY B 1 59 ? 0.879 -20.25 -13.719 1 98.38 59 GLY B N 1
ATOM 2527 C CA . GLY B 1 59 ? 0.705 -20.938 -14.984 1 98.38 59 GLY B CA 1
ATOM 2528 C C . GLY B 1 59 ? 1.53 -20.328 -16.109 1 98.38 59 GLY B C 1
ATOM 2529 O O . GLY B 1 59 ? 2.217 -21.047 -16.828 1 98.38 59 GLY B O 1
ATOM 2530 N N . ILE B 1 60 ? 1.528 -19.031 -16.188 1 98.31 60 ILE B N 1
ATOM 2531 C CA . ILE B 1 60 ? 2.256 -18.344 -17.25 1 98.31 60 ILE B CA 1
ATOM 2532 C C . ILE B 1 60 ? 3.756 -18.562 -17.062 1 98.31 60 ILE B C 1
ATOM 2534 O O . ILE B 1 60 ? 4.48 -18.766 -18.047 1 98.31 60 ILE B O 1
ATOM 2538 N N . GLY B 1 61 ? 4.215 -18.469 -15.828 1 98.56 61 GLY B N 1
ATOM 2539 C CA . GLY B 1 61 ? 5.621 -18.719 -15.562 1 98.56 61 GLY B CA 1
ATOM 2540 C C . GLY B 1 61 ? 6.07 -20.109 -15.969 1 98.56 61 GLY B C 1
ATOM 2541 O O . GLY B 1 61 ? 7.121 -20.281 -16.594 1 98.56 61 GLY B O 1
ATOM 2542 N N . ILE B 1 62 ? 5.262 -21.047 -15.641 1 98.75 62 ILE B N 1
ATOM 2543 C CA . ILE B 1 62 ? 5.586 -22.453 -15.93 1 98.75 62 ILE B CA 1
ATOM 2544 C C . ILE B 1 62 ? 5.648 -22.656 -17.438 1 98.75 62 ILE B C 1
ATOM 2546 O O . ILE B 1 62 ? 6.617 -23.219 -17.953 1 98.75 62 ILE B O 1
ATOM 2550 N N . VAL B 1 63 ? 4.633 -22.188 -18.172 1 98.5 63 VAL B N 1
ATOM 2551 C CA . VAL B 1 63 ? 4.539 -22.438 -19.609 1 98.5 63 VAL B CA 1
ATOM 2552 C C . VAL B 1 63 ? 5.699 -21.766 -20.328 1 98.5 63 VAL B C 1
ATOM 2554 O O . VAL B 1 63 ? 6.277 -22.328 -21.266 1 98.5 63 VAL B O 1
ATOM 2557 N N . LYS B 1 64 ? 6.016 -20.594 -19.922 1 98.38 64 LYS B N 1
ATOM 2558 C CA . LYS B 1 64 ? 7.113 -19.875 -20.578 1 98.38 64 LYS B CA 1
ATOM 2559 C C . LYS B 1 64 ? 8.445 -20.594 -20.328 1 98.38 64 LYS B C 1
ATOM 2561 O O . LYS B 1 64 ? 9.266 -20.719 -21.234 1 98.38 64 LYS B O 1
ATOM 2566 N N . LYS B 1 65 ? 8.656 -21.047 -19.188 1 97.88 65 LYS B N 1
ATOM 2567 C CA . LYS B 1 65 ? 9.891 -21.781 -18.891 1 97.88 65 LYS B CA 1
ATOM 2568 C C . LYS B 1 65 ? 9.93 -23.109 -19.641 1 97.88 65 LYS B C 1
ATOM 2570 O O . LYS B 1 65 ? 10.969 -23.484 -20.172 1 97.88 65 LYS B O 1
ATOM 2575 N N . LEU B 1 66 ? 8.852 -23.828 -19.656 1 97.44 66 LEU B N 1
ATOM 2576 C CA . LEU B 1 66 ? 8.773 -25.109 -20.344 1 97.44 66 LEU B CA 1
ATOM 2577 C C . LEU B 1 66 ? 8.992 -24.938 -21.844 1 97.44 66 LEU B C 1
ATOM 2579 O O . LEU B 1 66 ? 9.508 -25.828 -22.5 1 97.44 66 LEU B O 1
ATOM 2583 N N . SER B 1 67 ? 8.523 -23.797 -22.359 1 97.06 67 SER B N 1
ATOM 2584 C CA . SER B 1 67 ? 8.594 -23.547 -23.797 1 97.06 67 SER B CA 1
ATOM 2585 C C . SER B 1 67 ? 10.039 -23.547 -24.281 1 97.06 67 SER B C 1
ATOM 2587 O O . SER B 1 67 ? 10.281 -23.672 -25.484 1 97.06 67 SER B O 1
ATOM 2589 N N . GLU B 1 68 ? 10.922 -23.375 -23.344 1 94.69 68 GLU B N 1
ATOM 2590 C CA . GLU B 1 68 ? 12.336 -23.422 -23.719 1 94.69 68 GLU B CA 1
ATOM 2591 C C . GLU B 1 68 ? 12.711 -24.797 -24.266 1 94.69 68 GLU B C 1
ATOM 2593 O O . GLU B 1 68 ? 13.609 -24.906 -25.109 1 94.69 68 GLU B O 1
ATOM 2598 N N . LYS B 1 69 ? 12.039 -25.859 -23.859 1 93.62 69 LYS B N 1
ATOM 2599 C CA . LYS B 1 69 ? 12.477 -27.219 -24.156 1 93.62 69 LYS B CA 1
ATOM 2600 C C . LYS B 1 69 ? 11.367 -28.016 -24.844 1 93.62 69 LYS B C 1
ATOM 2602 O O . LYS B 1 69 ? 11.633 -29.031 -25.484 1 93.62 69 LYS B O 1
ATOM 2607 N N . TYR B 1 70 ? 10.203 -27.594 -24.625 1 94.62 70 TYR B N 1
ATOM 2608 C CA . TYR B 1 70 ? 9.062 -28.359 -25.125 1 94.62 70 TYR B CA 1
ATOM 2609 C C . TYR B 1 70 ? 8.289 -27.562 -26.172 1 94.62 70 TYR B C 1
ATOM 2611 O O . TYR B 1 70 ? 8.211 -26.328 -26.094 1 94.62 70 TYR B O 1
ATOM 2619 N N . ASN B 1 71 ? 7.672 -28.312 -27.109 1 94.81 71 ASN B N 1
ATOM 2620 C CA . ASN B 1 71 ? 6.984 -27.625 -28.203 1 94.81 71 ASN B CA 1
ATOM 2621 C C . ASN B 1 71 ? 5.488 -27.922 -28.203 1 94.81 71 ASN B C 1
ATOM 2623 O O . ASN B 1 71 ? 4.715 -27.234 -28.875 1 94.81 71 ASN B O 1
ATOM 2627 N N . ASN B 1 72 ? 5.098 -28.906 -27.469 1 97.31 72 ASN B N 1
ATOM 2628 C CA . ASN B 1 72 ? 3.693 -29.297 -27.422 1 97.31 72 ASN B CA 1
ATOM 2629 C C . ASN B 1 72 ? 3.049 -28.922 -26.094 1 97.31 72 ASN B C 1
ATOM 2631 O O . ASN B 1 72 ? 2.715 -29.781 -25.281 1 97.31 72 ASN B O 1
ATOM 2635 N N . ILE B 1 73 ? 2.859 -27.641 -25.922 1 97.94 73 ILE B N 1
ATOM 2636 C CA . ILE B 1 73 ? 2.307 -27.109 -24.672 1 97.94 73 ILE B CA 1
ATOM 2637 C C . ILE B 1 73 ? 0.947 -26.469 -24.938 1 97.94 73 ILE B C 1
ATOM 2639 O O . ILE B 1 73 ? 0.803 -25.672 -25.875 1 97.94 73 ILE B O 1
ATOM 2643 N N . LEU B 1 74 ? -0.061 -26.875 -24.141 1 98.62 74 LEU B N 1
ATOM 2644 C CA . LEU B 1 74 ? -1.391 -26.281 -24.172 1 98.62 74 LEU B CA 1
ATOM 2645 C C . LEU B 1 74 ? -1.703 -25.578 -22.844 1 98.62 74 LEU B C 1
ATOM 2647 O O . LEU B 1 74 ? -1.659 -26.219 -21.797 1 98.62 74 LEU B O 1
ATOM 2651 N N . LEU B 1 75 ? -1.915 -24.297 -22.906 1 98.56 75 LEU B N 1
ATOM 2652 C CA . LEU B 1 75 ? -2.346 -23.484 -21.766 1 98.56 75 LEU B CA 1
ATOM 2653 C C . LEU B 1 75 ? -3.852 -23.25 -21.812 1 98.56 75 LEU B C 1
ATOM 2655 O O . LEU B 1 75 ? -4.375 -22.75 -22.812 1 98.56 75 LEU B O 1
ATOM 2659 N N . ILE B 1 76 ? -4.512 -23.625 -20.719 1 98.25 76 ILE B N 1
ATOM 2660 C CA . ILE B 1 76 ? -5.969 -23.531 -20.719 1 98.25 76 ILE B CA 1
ATOM 2661 C C . ILE B 1 76 ? -6.434 -22.609 -19.594 1 98.25 76 ILE B C 1
ATOM 2663 O O . ILE B 1 76 ? -5.961 -22.719 -18.453 1 98.25 76 ILE B O 1
ATOM 2667 N N . ASP B 1 77 ? -7.297 -21.719 -19.906 1 96.94 77 ASP B N 1
ATOM 2668 C CA . ASP B 1 77 ? -7.969 -20.859 -18.938 1 96.94 77 ASP B CA 1
ATOM 2669 C C . ASP B 1 77 ? -9.367 -20.484 -19.422 1 96.94 77 ASP B C 1
ATOM 2671 O O . ASP B 1 77 ? -9.586 -20.281 -20.625 1 96.94 77 ASP B O 1
ATOM 2675 N N . ILE B 1 78 ? -10.258 -20.312 -18.469 1 94.81 78 ILE B N 1
ATOM 2676 C CA . ILE B 1 78 ? -11.625 -20 -18.844 1 94.81 78 ILE B CA 1
ATOM 2677 C C . ILE B 1 78 ? -11.711 -18.547 -19.312 1 94.81 78 ILE B C 1
ATOM 2679 O O . ILE B 1 78 ? -12.664 -18.172 -20 1 94.81 78 ILE B O 1
ATOM 2683 N N . TYR B 1 79 ? -10.805 -17.703 -18.938 1 95.56 79 TYR B N 1
ATOM 2684 C CA . TYR B 1 79 ? -10.781 -16.297 -19.344 1 95.56 79 TYR B CA 1
ATOM 2685 C C . TYR B 1 79 ? -9.898 -16.094 -20.562 1 95.56 79 TYR B C 1
ATOM 2687 O O . TYR B 1 79 ? -8.672 -16.047 -20.453 1 95.56 79 TYR B O 1
ATOM 2695 N N . PRO B 1 80 ? -10.516 -15.805 -21.703 1 97.44 80 PRO B N 1
ATOM 2696 C CA . PRO B 1 80 ? -9.742 -15.773 -22.953 1 97.44 80 PRO B CA 1
ATOM 2697 C C . PRO B 1 80 ? -8.742 -14.625 -23 1 97.44 80 PRO B C 1
ATOM 2699 O O . PRO B 1 80 ? -7.676 -14.75 -23.609 1 97.44 80 PRO B O 1
ATOM 2702 N N . HIS B 1 81 ? -9.047 -13.469 -22.281 1 97.69 81 HIS B N 1
ATOM 2703 C CA . HIS B 1 81 ? -8.18 -12.305 -22.359 1 97.69 81 HIS B CA 1
ATOM 2704 C C . HIS B 1 81 ? -6.852 -12.562 -21.656 1 97.69 81 HIS B C 1
ATOM 2706 O O . HIS B 1 81 ? -5.875 -11.836 -21.875 1 97.69 81 HIS B O 1
ATOM 2712 N N . LEU B 1 82 ? -6.723 -13.586 -20.859 1 98 82 LEU B N 1
ATOM 2713 C CA . LEU B 1 82 ? -5.488 -13.883 -20.125 1 98 82 LEU B CA 1
ATOM 2714 C C . LEU B 1 82 ? -4.41 -14.383 -21.078 1 98 82 LEU B C 1
ATOM 2716 O O . LEU B 1 82 ? -3.229 -14.422 -20.719 1 98 82 LEU B O 1
ATOM 2720 N N . GLU B 1 83 ? -4.801 -14.789 -22.281 1 98.25 83 GLU B N 1
ATOM 2721 C CA . GLU B 1 83 ? -3.812 -15.156 -23.297 1 98.25 83 GLU B CA 1
ATOM 2722 C C . GLU B 1 83 ? -2.775 -14.055 -23.484 1 98.25 83 GLU B C 1
ATOM 2724 O O . GLU B 1 83 ? -1.604 -14.328 -23.75 1 98.25 83 GLU B O 1
ATOM 2729 N N . GLU B 1 84 ? -3.191 -12.812 -23.312 1 97.88 84 GLU B N 1
ATOM 2730 C CA . GLU B 1 84 ? -2.33 -11.656 -23.516 1 97.88 84 GLU B CA 1
ATOM 2731 C C . GLU B 1 84 ? -1.11 -11.703 -22.594 1 97.88 84 GLU B C 1
ATOM 2733 O O . GLU B 1 84 ? -0.055 -11.164 -22.938 1 97.88 84 GLU B O 1
ATOM 2738 N N . LEU B 1 85 ? -1.215 -12.336 -21.484 1 97.88 85 LEU B N 1
ATOM 2739 C CA . LEU B 1 85 ? -0.11 -12.422 -20.531 1 97.88 85 LEU B CA 1
ATOM 2740 C C . LEU B 1 85 ? 1.073 -13.164 -21.141 1 97.88 85 LEU B C 1
ATOM 2742 O O . LEU B 1 85 ? 2.223 -12.93 -20.766 1 97.88 85 LEU B O 1
ATOM 2746 N N . LEU B 1 86 ? 0.781 -14.055 -22.094 1 98.06 86 LEU B N 1
ATOM 2747 C CA . LEU B 1 86 ? 1.826 -14.812 -22.766 1 98.06 86 LEU B CA 1
ATOM 2748 C C . LEU B 1 86 ? 2.803 -13.883 -23.484 1 98.06 86 LEU B C 1
ATOM 2750 O O . LEU B 1 86 ? 3.975 -14.219 -23.656 1 98.06 86 LEU B O 1
ATOM 2754 N N . TYR B 1 87 ? 2.316 -12.766 -23.781 1 97.12 87 TYR B N 1
ATOM 2755 C CA . TYR B 1 87 ? 3.107 -11.891 -24.656 1 97.12 87 TYR B CA 1
ATOM 2756 C C . TYR B 1 87 ? 3.604 -10.672 -23.891 1 97.12 87 TYR B C 1
ATOM 2758 O O . TYR B 1 87 ? 4.031 -9.688 -24.5 1 97.12 87 TYR B O 1
ATOM 2766 N N . THR B 1 88 ? 3.512 -10.664 -22.609 1 97.56 88 THR B N 1
ATOM 2767 C CA . THR B 1 88 ? 4.047 -9.625 -21.734 1 97.56 88 THR B CA 1
ATOM 2768 C C . THR B 1 88 ? 5.367 -10.062 -21.109 1 97.56 88 THR B C 1
ATOM 2770 O O . THR B 1 88 ? 5.836 -11.172 -21.359 1 97.56 88 THR B O 1
ATOM 2773 N N . ASN B 1 89 ? 5.906 -9.141 -20.266 1 96.31 89 ASN B N 1
ATOM 2774 C CA . ASN B 1 89 ? 7.168 -9.461 -19.609 1 96.31 89 ASN B CA 1
ATOM 2775 C C . ASN B 1 89 ? 6.934 -10.148 -18.266 1 96.31 89 ASN B C 1
ATOM 2777 O O . ASN B 1 89 ? 7.879 -10.398 -17.516 1 96.31 89 ASN B O 1
ATOM 2781 N N . ILE B 1 90 ? 5.727 -10.484 -18 1 97.5 90 ILE B N 1
ATOM 2782 C CA . ILE B 1 90 ? 5.398 -11.234 -16.781 1 97.5 90 ILE B CA 1
ATOM 2783 C C . ILE B 1 90 ? 5.754 -12.703 -16.969 1 97.5 90 ILE B C 1
ATOM 2785 O O . ILE B 1 90 ? 5.371 -13.32 -17.969 1 97.5 90 ILE B O 1
ATOM 2789 N N . GLY B 1 91 ? 6.488 -13.227 -16.062 1 96.94 91 GLY B N 1
ATOM 2790 C CA . GLY B 1 91 ? 6.766 -14.656 -16.047 1 96.94 91 GLY B CA 1
ATOM 2791 C C . GLY B 1 91 ? 7.914 -15.055 -16.953 1 96.94 91 GLY B C 1
ATOM 2792 O O . GLY B 1 91 ? 8.117 -16.234 -17.219 1 96.94 91 GLY B O 1
ATOM 2793 N N . GLY B 1 92 ? 8.609 -14.094 -17.469 1 96 92 GLY B N 1
ATOM 2794 C CA . GLY B 1 92 ? 9.75 -14.406 -18.312 1 96 92 GLY B CA 1
ATOM 2795 C C . GLY B 1 92 ? 9.445 -14.32 -19.797 1 96 92 GLY B C 1
ATOM 2796 O O . GLY B 1 92 ? 8.586 -13.523 -20.219 1 96 92 GLY B O 1
ATOM 2797 N N . LYS B 1 93 ? 10.234 -15.07 -20.578 1 96.38 93 LYS B N 1
ATOM 2798 C CA . LYS B 1 93 ? 10.133 -14.984 -22.031 1 96.38 93 LYS B CA 1
ATOM 2799 C C . LYS B 1 93 ? 9.531 -16.25 -22.625 1 96.38 93 LYS B C 1
ATOM 2801 O O . LYS B 1 93 ? 9.852 -17.359 -22.172 1 96.38 93 LYS B O 1
ATOM 2806 N N . LEU B 1 94 ? 8.68 -15.992 -23.547 1 97 94 LEU B N 1
ATOM 2807 C CA . LEU B 1 94 ? 8.172 -17.094 -24.344 1 97 94 LEU B CA 1
ATOM 2808 C C . LEU B 1 94 ? 9.141 -17.453 -25.469 1 97 94 LEU B C 1
ATOM 2810 O O . LEU B 1 94 ? 9.414 -16.625 -26.344 1 97 94 LEU B O 1
ATOM 2814 N N . ILE B 1 95 ? 9.68 -18.641 -25.5 1 96.19 95 ILE B N 1
ATOM 2815 C CA . ILE B 1 95 ? 10.711 -19.031 -26.469 1 96.19 95 ILE B CA 1
ATOM 2816 C C . ILE B 1 95 ? 10.062 -19.734 -27.656 1 96.19 95 ILE B C 1
ATOM 2818 O O . ILE B 1 95 ? 10.266 -19.344 -28.812 1 96.19 95 ILE B O 1
ATOM 2822 N N . ASN B 1 96 ? 9.312 -20.797 -27.375 1 94.38 96 ASN B N 1
ATOM 2823 C CA . ASN B 1 96 ? 8.547 -21.516 -28.391 1 94.38 96 ASN B CA 1
ATOM 2824 C C . ASN B 1 96 ? 7.051 -21.234 -28.25 1 94.38 96 ASN B C 1
ATOM 2826 O O . ASN B 1 96 ? 6.586 -20.828 -27.188 1 94.38 96 ASN B O 1
ATOM 2830 N N . ASP B 1 97 ? 6.406 -21.516 -29.297 1 94.94 97 ASP B N 1
ATOM 2831 C CA . ASP B 1 97 ? 4.977 -21.219 -29.328 1 94.94 97 ASP B CA 1
ATOM 2832 C C . ASP B 1 97 ? 4.223 -22.109 -28.344 1 94.94 97 ASP B C 1
ATOM 2834 O O . ASP B 1 97 ? 4.547 -23.297 -28.188 1 94.94 97 ASP B O 1
ATOM 2838 N N . VAL B 1 98 ? 3.281 -21.531 -27.672 1 97.5 98 VAL B N 1
ATOM 2839 C CA . VAL B 1 98 ? 2.361 -22.203 -26.766 1 97.5 98 VAL B CA 1
ATOM 2840 C C . VAL B 1 98 ? 0.924 -21.984 -27.234 1 97.5 98 VAL B C 1
ATOM 2842 O O . VAL B 1 98 ? 0.541 -20.875 -27.594 1 97.5 98 VAL B O 1
ATOM 2845 N N . LYS B 1 99 ? 0.173 -23.094 -27.328 1 98.06 99 LYS B N 1
ATOM 2846 C CA . LYS B 1 99 ? -1.239 -22.953 -27.672 1 98.06 99 LYS B CA 1
ATOM 2847 C C . LYS B 1 99 ? -2.066 -22.547 -26.453 1 98.06 99 LYS B C 1
ATOM 2849 O O . LYS B 1 99 ? -1.817 -23 -25.344 1 98.06 99 LYS B O 1
ATOM 2854 N N . PHE B 1 100 ? -2.979 -21.641 -26.688 1 98.56 100 PHE B N 1
ATOM 2855 C CA . PHE B 1 100 ? -3.914 -21.203 -25.656 1 98.56 100 PHE B CA 1
ATOM 2856 C C . PHE B 1 100 ? -5.34 -21.594 -26.031 1 98.56 100 PHE B C 1
ATOM 2858 O O . PHE B 1 100 ? -5.723 -21.531 -27.203 1 98.56 100 PHE B O 1
ATOM 2865 N N . SER B 1 101 ? -6.133 -22.047 -25.031 1 98.62 101 SER B N 1
ATOM 2866 C CA . SER B 1 101 ? -7.547 -22.328 -25.266 1 98.62 101 SER B CA 1
ATOM 2867 C C . SER B 1 101 ? -8.383 -22 -24.031 1 98.62 101 SER B C 1
ATOM 2869 O O . SER B 1 101 ? -7.91 -22.141 -22.906 1 98.62 101 SER B O 1
ATOM 2871 N N . SER B 1 102 ? -9.586 -21.594 -24.266 1 97.69 102 SER B N 1
ATOM 2872 C CA . SER B 1 102 ? -10.547 -21.406 -23.172 1 97.69 102 SER B CA 1
ATOM 2873 C C . SER B 1 102 ? -11.539 -22.562 -23.109 1 97.69 102 SER B C 1
ATOM 2875 O O . SER B 1 102 ? -12.477 -22.547 -22.312 1 97.69 102 SER B O 1
ATOM 2877 N N . ASN B 1 103 ? -11.312 -23.531 -24 1 97.12 103 ASN B N 1
ATOM 2878 C CA . ASN B 1 103 ? -12.141 -24.719 -23.984 1 97.12 103 ASN B CA 1
ATOM 2879 C C . ASN B 1 103 ? -11.695 -25.703 -22.906 1 97.12 103 ASN B C 1
ATOM 2881 O O . ASN B 1 103 ? -10.711 -26.438 -23.094 1 97.12 103 ASN B O 1
ATOM 2885 N N . LEU B 1 104 ? -12.477 -25.875 -21.891 1 94.62 104 LEU B N 1
ATOM 2886 C CA . LEU B 1 104 ? -12.125 -26.672 -20.719 1 94.62 104 LEU B CA 1
ATOM 2887 C C . LEU B 1 104 ? -12.133 -28.156 -21.031 1 94.62 104 LEU B C 1
ATOM 2889 O O . LEU B 1 104 ? -11.562 -28.969 -20.297 1 94.62 104 LEU B O 1
ATOM 2893 N N . ASP B 1 105 ? -12.727 -28.562 -22.094 1 94.5 105 ASP B N 1
ATOM 2894 C CA . ASP B 1 105 ? -12.773 -29.969 -22.484 1 94.5 105 ASP B CA 1
ATOM 2895 C C . ASP B 1 105 ? -11.391 -30.469 -22.875 1 94.5 105 ASP B C 1
ATOM 2897 O O . ASP B 1 105 ? -11.133 -31.688 -22.828 1 94.5 105 ASP B O 1
ATOM 2901 N N . LEU B 1 106 ? -10.555 -29.609 -23.125 1 97.12 106 LEU B N 1
ATOM 2902 C CA . LEU B 1 106 ? -9.242 -29.969 -23.641 1 97.12 106 LEU B CA 1
ATOM 2903 C C . LEU B 1 106 ? -8.289 -30.312 -22.5 1 97.12 106 LEU B C 1
ATOM 2905 O O . LEU B 1 106 ? -7.145 -30.703 -22.734 1 97.12 106 LEU B O 1
ATOM 2909 N N . ILE B 1 107 ? -8.742 -30.188 -21.25 1 96.88 107 ILE B N 1
ATOM 2910 C CA . ILE B 1 107 ? -7.848 -30.422 -20.125 1 96.88 107 ILE B CA 1
ATOM 2911 C C . ILE B 1 107 ? -7.465 -31.906 -20.062 1 96.88 107 ILE B C 1
ATOM 2913 O O . ILE B 1 107 ? -6.445 -32.25 -19.469 1 96.88 107 ILE B O 1
ATOM 2917 N N . TYR B 1 108 ? -8.172 -32.75 -20.766 1 96.88 108 TYR B N 1
ATOM 2918 C CA . TYR B 1 108 ? -7.973 -34.188 -20.672 1 96.88 108 TYR B CA 1
ATOM 2919 C C . TYR B 1 108 ? -7.043 -34.688 -21.766 1 96.88 108 TYR B C 1
ATOM 2921 O O . TYR B 1 108 ? -6.715 -35.875 -21.828 1 96.88 108 TYR B O 1
ATOM 2929 N N . ASP B 1 109 ? -6.523 -33.812 -22.578 1 93.12 109 ASP B N 1
ATOM 2930 C CA . ASP B 1 109 ? -5.793 -34.219 -23.766 1 93.12 109 ASP B CA 1
ATOM 2931 C C . ASP B 1 109 ? -4.297 -34.344 -23.484 1 93.12 109 ASP B C 1
ATOM 2933 O O . ASP B 1 109 ? -3.529 -34.781 -24.344 1 93.12 109 ASP B O 1
ATOM 2937 N N . GLY B 1 110 ? -3.838 -34.031 -22.312 1 95.88 110 GLY B N 1
ATOM 2938 C CA . GLY B 1 110 ? -2.412 -33.969 -22.031 1 95.88 110 GLY B CA 1
ATOM 2939 C C . GLY B 1 110 ? -1.825 -35.281 -21.547 1 95.88 110 GLY B C 1
ATOM 2940 O O . GLY B 1 110 ? -2.531 -36.094 -20.953 1 95.88 110 GLY B O 1
ATOM 2941 N N . ASP B 1 111 ? -0.552 -35.5 -21.844 1 97.19 111 ASP B N 1
ATOM 2942 C CA . ASP B 1 111 ? 0.222 -36.562 -21.188 1 97.19 111 ASP B CA 1
ATOM 2943 C C . ASP B 1 111 ? 0.658 -36.125 -19.797 1 97.19 111 ASP B C 1
ATOM 2945 O O . ASP B 1 111 ? 0.752 -36.938 -18.875 1 97.19 111 ASP B O 1
ATOM 2949 N N . ILE B 1 112 ? 1.017 -34.906 -19.734 1 97.94 112 ILE B N 1
ATOM 2950 C CA . ILE B 1 112 ? 1.368 -34.219 -18.484 1 97.94 112 ILE B CA 1
ATOM 2951 C C . ILE B 1 112 ? 0.361 -33.125 -18.203 1 97.94 112 ILE B C 1
ATOM 2953 O O . ILE B 1 112 ? 0.061 -32.312 -19.078 1 97.94 112 ILE B O 1
ATOM 2957 N N . VAL B 1 113 ? -0.17 -33.094 -16.953 1 98.44 113 VAL B N 1
ATOM 2958 C CA . VAL B 1 113 ? -1.135 -32.062 -16.562 1 98.44 113 VAL B CA 1
ATOM 2959 C C . VAL B 1 113 ? -0.639 -31.328 -15.328 1 98.44 113 VAL B C 1
ATOM 2961 O O . VAL B 1 113 ? -0.261 -31.953 -14.336 1 98.44 113 VAL B O 1
ATOM 2964 N N . ILE B 1 114 ? -0.577 -30.031 -15.422 1 98.38 114 ILE B N 1
ATOM 2965 C CA . ILE B 1 114 ? -0.219 -29.141 -14.312 1 98.38 114 ILE B CA 1
ATOM 2966 C C . ILE B 1 114 ? -1.401 -28.25 -13.961 1 98.38 114 ILE B C 1
ATOM 2968 O O . ILE B 1 114 ? -1.779 -27.375 -14.75 1 98.38 114 ILE B O 1
ATOM 2972 N N . ASP B 1 115 ? -1.95 -28.438 -12.812 1 98.12 115 ASP B N 1
ATOM 2973 C CA . ASP B 1 115 ? -3.113 -27.688 -12.352 1 98.12 115 ASP B CA 1
ATOM 2974 C C . ASP B 1 115 ? -2.701 -26.547 -11.414 1 98.12 115 ASP B C 1
ATOM 2976 O O . ASP B 1 115 ? -2.311 -26.797 -10.266 1 98.12 115 ASP B O 1
ATOM 2980 N N . THR B 1 116 ? -2.889 -25.281 -11.828 1 97.44 116 THR B N 1
ATOM 2981 C CA . THR B 1 116 ? -2.516 -24.125 -11.023 1 97.44 116 THR B CA 1
ATOM 2982 C C . THR B 1 116 ? -3.748 -23.312 -10.648 1 97.44 116 THR B C 1
ATOM 2984 O O . THR B 1 116 ? -3.656 -22.109 -10.438 1 97.44 116 THR B O 1
ATOM 2987 N N . THR B 1 117 ? -4.938 -23.906 -10.531 1 94.5 117 THR B N 1
ATOM 2988 C CA . THR B 1 117 ? -6.191 -23.172 -10.445 1 94.5 117 THR B CA 1
ATOM 2989 C C . THR B 1 117 ? -6.574 -22.922 -8.984 1 94.5 117 THR B C 1
ATOM 2991 O O . THR B 1 117 ? -7.445 -22.094 -8.695 1 94.5 117 THR B O 1
ATOM 2994 N N . GLY B 1 118 ? -5.945 -23.5 -8.117 1 90 118 GLY B N 1
ATOM 2995 C CA . GLY B 1 118 ? -6.137 -23.203 -6.711 1 90 118 GLY B CA 1
ATOM 2996 C C . GLY B 1 118 ? -7.539 -23.516 -6.219 1 90 118 GLY B C 1
ATOM 2997 O O . GLY B 1 118 ? -8.07 -24.594 -6.5 1 90 118 GLY B O 1
ATOM 2998 N N . PHE B 1 119 ? -8.086 -22.5 -5.457 1 88.25 119 PHE B N 1
ATOM 2999 C CA . PHE B 1 119 ? -9.406 -22.672 -4.867 1 88.25 119 PHE B CA 1
ATOM 3000 C C . PHE B 1 119 ? -10.492 -22.594 -5.934 1 88.25 119 PHE B C 1
ATOM 3002 O O . PHE B 1 119 ? -10.508 -21.656 -6.734 1 88.25 119 PHE B O 1
ATOM 3009 N N . GLY B 1 120 ? -11.281 -23.5 -6.176 1 77.44 120 GLY B N 1
ATOM 3010 C CA . GLY B 1 120 ? -12.469 -23.406 -7.012 1 77.44 120 GLY B CA 1
ATOM 3011 C C . GLY B 1 120 ? -12.211 -23.75 -8.461 1 77.44 120 GLY B C 1
ATOM 3012 O O . GLY B 1 120 ? -13.078 -23.547 -9.32 1 77.44 120 GLY B O 1
ATOM 3013 N N . GLY B 1 121 ? -11 -24.047 -8.742 1 83.69 121 GLY B N 1
ATOM 3014 C CA . GLY B 1 121 ? -10.711 -24.5 -10.094 1 83.69 121 GLY B CA 1
ATOM 3015 C C . GLY B 1 121 ? -11.172 -25.922 -10.359 1 83.69 121 GLY B C 1
ATOM 3016 O O . GLY B 1 121 ? -12.336 -26.25 -10.125 1 83.69 121 GLY B O 1
ATOM 3017 N N . ILE B 1 122 ? -10.32 -26.688 -10.836 1 92.19 122 ILE B N 1
ATOM 3018 C CA . ILE B 1 122 ? -10.586 -28.094 -11.117 1 92.19 122 IL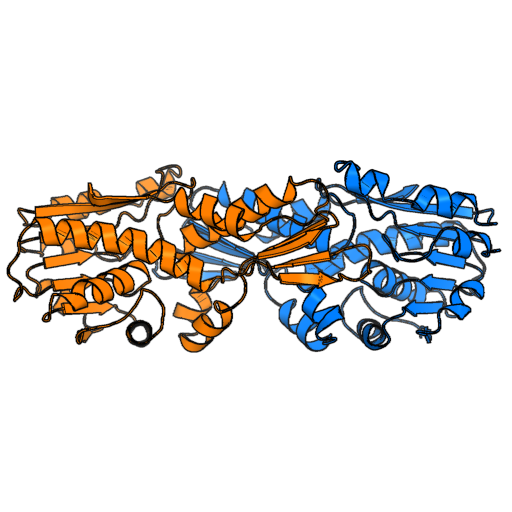E B CA 1
ATOM 3019 C C . ILE B 1 122 ? -11.102 -28.781 -9.852 1 92.19 122 ILE B C 1
ATOM 3021 O O . ILE B 1 122 ? -10.562 -28.578 -8.758 1 92.19 122 ILE B O 1
ATOM 3025 N N . ASN B 1 123 ? -12.234 -29.562 -10.062 1 93.88 123 ASN B N 1
ATOM 3026 C CA . ASN B 1 123 ? -12.773 -30.25 -8.898 1 93.88 123 ASN B CA 1
ATOM 3027 C C . ASN B 1 123 ? -12.367 -31.719 -8.875 1 93.88 123 ASN B C 1
ATOM 3029 O O . ASN B 1 123 ? -11.656 -32.188 -9.773 1 93.88 123 ASN B O 1
ATOM 3033 N N . VAL B 1 124 ? -12.844 -32.406 -7.863 1 96.94 124 VAL B N 1
ATOM 3034 C CA . VAL B 1 124 ? -12.438 -33.781 -7.633 1 96.94 124 VAL B CA 1
ATOM 3035 C C . VAL B 1 124 ? -12.992 -34.656 -8.742 1 96.94 124 VAL B C 1
ATOM 3037 O O . VAL B 1 124 ? -12.305 -35.594 -9.211 1 96.94 124 VAL B O 1
ATOM 3040 N N . GLU B 1 125 ? -14.219 -34.406 -9.164 1 96.69 125 GLU B N 1
ATOM 3041 C CA . GLU B 1 125 ? -14.836 -35.188 -10.234 1 96.69 125 GLU B CA 1
ATOM 3042 C C . GLU B 1 125 ? -14.047 -35.031 -11.539 1 96.69 125 GLU B C 1
ATOM 3044 O O . GLU B 1 125 ? -13.773 -36.031 -12.219 1 96.69 125 GLU B O 1
ATOM 3049 N N . GLN B 1 126 ? -13.68 -33.906 -11.852 1 97.06 126 GLN B N 1
ATOM 3050 C CA . GLN B 1 126 ? -12.867 -33.688 -13.039 1 97.06 126 GLN B CA 1
ATOM 3051 C C . GLN B 1 126 ? -11.508 -34.344 -12.922 1 97.06 126 GLN B C 1
ATOM 3053 O O . GLN B 1 126 ? -11.016 -34.969 -13.875 1 97.06 126 GLN B O 1
ATOM 3058 N N . SER B 1 127 ? -10.938 -34.25 -11.781 1 97.56 127 SER B N 1
ATOM 3059 C CA . SER B 1 127 ? -9.625 -34.844 -11.531 1 97.56 127 SER B CA 1
ATOM 3060 C C . SER B 1 127 ? -9.656 -36.375 -11.727 1 97.56 127 SER B C 1
ATOM 3062 O O . SER B 1 127 ? -8.68 -36.938 -12.188 1 97.56 127 SER B O 1
ATOM 3064 N N . SER B 1 128 ? -10.758 -36.969 -11.414 1 97.69 128 SER B N 1
ATOM 3065 C CA . SER B 1 128 ? -10.891 -38.406 -11.484 1 97.69 128 SER B CA 1
ATOM 3066 C C . SER B 1 128 ? -10.875 -38.906 -12.93 1 97.69 128 SER B C 1
ATOM 3068 O O . SER B 1 128 ? -10.656 -40.094 -13.195 1 97.69 128 SER B O 1
ATOM 3070 N N . GLU B 1 129 ? -11.047 -37.969 -13.797 1 97.81 129 GLU B N 1
ATOM 3071 C CA . GLU B 1 129 ? -11.102 -38.312 -15.211 1 97.81 129 GLU B CA 1
ATOM 3072 C C . GLU B 1 129 ? -9.719 -38.25 -15.852 1 97.81 129 GLU B C 1
ATOM 3074 O O . GLU B 1 129 ? -9.539 -38.656 -17 1 97.81 129 GLU B O 1
ATOM 3079 N N . PHE B 1 130 ? -8.727 -37.812 -15.141 1 98.06 130 PHE B N 1
ATOM 3080 C CA . PHE B 1 130 ? -7.379 -37.719 -15.68 1 98.06 130 PHE B CA 1
ATOM 3081 C C . PHE B 1 130 ? -6.695 -39.062 -15.672 1 98.06 130 PHE B C 1
ATOM 3083 O O . PHE B 1 130 ? -6.641 -39.75 -14.641 1 98.06 130 PHE B O 1
ATOM 3090 N N . ASP B 1 131 ? -6.227 -39.5 -16.812 1 97.94 131 ASP B N 1
ATOM 3091 C CA . ASP B 1 131 ? -5.324 -40.625 -17.016 1 97.94 131 ASP B CA 1
ATOM 3092 C C . ASP B 1 131 ? -4.051 -40.188 -17.734 1 97.94 131 ASP B C 1
ATOM 3094 O O . ASP B 1 131 ? -3.986 -40.188 -18.969 1 97.94 131 ASP B O 1
ATOM 3098 N N . VAL B 1 132 ? -3.002 -39.844 -16.891 1 97.75 132 VAL B N 1
ATOM 3099 C CA . VAL B 1 132 ? -1.864 -39.094 -17.438 1 97.75 132 VAL B CA 1
ATOM 3100 C C . VAL B 1 132 ? -0.562 -39.688 -16.891 1 97.75 132 VAL B C 1
ATOM 3102 O O . VAL B 1 132 ? -0.572 -40.438 -15.906 1 97.75 132 VAL B O 1
ATOM 3105 N N . ASP B 1 133 ? 0.559 -39.344 -17.484 1 96.75 133 ASP B N 1
ATOM 3106 C CA . ASP B 1 133 ? 1.876 -39.781 -17.031 1 96.75 133 ASP B CA 1
ATOM 3107 C C . ASP B 1 133 ? 2.33 -39.031 -15.805 1 96.75 133 ASP B C 1
ATOM 3109 O O . ASP B 1 133 ? 2.977 -39.594 -14.914 1 96.75 133 ASP B O 1
ATOM 3113 N N . VAL B 1 134 ? 2.064 -37.75 -15.797 1 97.88 134 VAL B N 1
ATOM 3114 C CA . VAL B 1 134 ? 2.469 -36.875 -14.711 1 97.88 134 VAL B CA 1
ATOM 3115 C C . VAL B 1 134 ? 1.327 -35.906 -14.359 1 97.88 134 VAL B C 1
ATOM 3117 O O . VAL B 1 134 ? 0.696 -35.344 -15.25 1 97.88 134 VAL B O 1
ATOM 3120 N N . PHE B 1 135 ? 1.032 -35.781 -13.062 1 98.31 135 PHE B N 1
ATOM 3121 C CA . PHE B 1 135 ? 0.058 -34.812 -12.586 1 98.31 135 PHE B CA 1
ATOM 3122 C C . PHE B 1 135 ? 0.652 -33.938 -11.477 1 98.31 135 PHE B C 1
ATOM 3124 O O . PHE B 1 135 ? 1.046 -34.469 -10.43 1 98.31 135 PHE B O 1
ATOM 3131 N N . LEU B 1 136 ? 0.799 -32.688 -11.742 1 98.44 136 LEU B N 1
ATOM 3132 C CA . LEU B 1 136 ? 1.271 -31.703 -10.766 1 98.44 136 LEU B CA 1
ATOM 3133 C C . LEU B 1 136 ? 0.156 -30.734 -10.383 1 98.44 136 LEU B C 1
ATOM 3135 O O . LEU B 1 136 ? -0.668 -30.359 -11.219 1 98.44 136 LEU B O 1
ATOM 3139 N N . ILE B 1 137 ? 0.108 -30.375 -9.141 1 98.31 137 ILE B N 1
ATOM 3140 C CA . ILE B 1 137 ? -0.938 -29.469 -8.68 1 98.31 137 ILE B CA 1
ATOM 3141 C C . ILE B 1 137 ? -0.342 -28.438 -7.723 1 98.31 137 ILE B C 1
ATOM 3143 O O . ILE B 1 137 ? 0.511 -28.766 -6.895 1 98.31 137 ILE B O 1
ATOM 3147 N N . GLU B 1 138 ? -0.711 -27.156 -7.844 1 98.25 138 GLU B N 1
ATOM 3148 C CA . GLU B 1 138 ? -0.25 -26.094 -6.941 1 98.25 138 GLU B CA 1
ATOM 3149 C C . GLU B 1 138 ? -1.105 -26.031 -5.68 1 98.25 138 GLU B C 1
ATOM 3151 O O . GLU B 1 138 ? -2.334 -25.969 -5.762 1 98.25 138 GLU B O 1
ATOM 3156 N N . ASP B 1 139 ? -0.483 -26.062 -4.59 1 97.81 139 ASP B N 1
ATOM 3157 C CA . ASP B 1 139 ? -1.17 -25.859 -3.318 1 97.81 139 ASP B CA 1
ATOM 3158 C C . ASP B 1 139 ? -1.527 -24.391 -3.113 1 97.81 139 ASP B C 1
ATOM 3160 O O . ASP B 1 139 ? -0.641 -23.547 -3.008 1 97.81 139 ASP B O 1
ATOM 3164 N N . PRO B 1 140 ? -2.762 -24.062 -3.025 1 96.81 140 PRO B N 1
ATOM 3165 C CA . PRO B 1 140 ? -3.135 -22.656 -2.861 1 96.81 140 PRO B CA 1
ATOM 3166 C C . PRO B 1 140 ? -2.822 -22.109 -1.465 1 96.81 140 PRO B C 1
ATOM 3168 O O . PRO B 1 140 ? -2.859 -20.906 -1.241 1 96.81 140 PRO B O 1
ATOM 3171 N N . VAL B 1 141 ? -2.604 -22.984 -0.484 1 97.38 141 VAL B N 1
ATOM 3172 C CA . VAL B 1 141 ? -2.275 -22.578 0.878 1 97.38 141 VAL B CA 1
ATOM 3173 C C . VAL B 1 141 ? -0.76 -22.531 1.052 1 97.38 141 VAL B C 1
ATOM 3175 O O . VAL B 1 141 ? -0.037 -23.375 0.532 1 97.38 141 VAL B O 1
ATOM 3178 N N . ALA B 1 142 ? -0.323 -21.5 1.779 1 97.06 142 ALA B N 1
ATOM 3179 C CA . ALA B 1 142 ? 1.114 -21.328 1.966 1 97.06 142 ALA B CA 1
ATOM 3180 C C . ALA B 1 142 ? 1.589 -22 3.248 1 97.06 142 ALA B C 1
ATOM 3182 O O . ALA B 1 142 ? 2.189 -23.078 3.205 1 97.06 142 ALA B O 1
ATOM 3183 N N . GLU B 1 143 ? 1.244 -21.438 4.43 1 96 143 GLU B N 1
ATOM 3184 C CA . GLU B 1 143 ? 1.767 -21.891 5.719 1 96 143 GLU B CA 1
ATOM 3185 C C . GLU B 1 143 ? 0.731 -22.719 6.477 1 96 143 GLU B C 1
ATOM 3187 O O . GLU B 1 143 ? 0.98 -23.141 7.605 1 96 143 GLU B O 1
ATOM 3192 N N . ASP B 1 144 ? -0.417 -22.953 6.027 1 94.5 144 ASP B N 1
ATOM 3193 C CA . ASP B 1 144 ? -1.5 -23.641 6.715 1 94.5 144 ASP B CA 1
ATOM 3194 C C . ASP B 1 144 ? -1.835 -22.969 8.039 1 94.5 144 ASP B C 1
ATOM 3196 O O . ASP B 1 144 ? -2 -23.641 9.062 1 94.5 144 ASP B O 1
ATOM 3200 N N . ASN B 1 145 ? -1.872 -21.703 8.023 1 96.19 145 ASN B N 1
ATOM 3201 C CA . ASN B 1 145 ? -2.049 -20.922 9.242 1 96.19 145 ASN B CA 1
ATOM 3202 C C . ASN B 1 145 ? -3.441 -20.297 9.32 1 96.19 145 ASN B C 1
ATOM 3204 O O . ASN B 1 145 ? -3.668 -19.359 10.086 1 96.19 145 ASN B O 1
ATOM 3208 N N . ASP B 1 146 ? -4.34 -20.75 8.469 1 97.62 146 ASP B N 1
ATOM 3209 C CA . ASP B 1 146 ? -5.742 -20.344 8.461 1 97.62 146 ASP B CA 1
ATOM 3210 C C . ASP B 1 146 ? -6.664 -21.562 8.344 1 97.62 146 ASP B C 1
ATOM 3212 O O . ASP B 1 146 ? -6.73 -22.203 7.289 1 97.62 146 ASP B O 1
ATOM 3216 N N . GLU B 1 147 ? -7.434 -21.797 9.32 1 97.06 147 GLU B N 1
ATOM 3217 C CA . GLU B 1 147 ? -8.234 -23.016 9.391 1 97.06 147 GLU B CA 1
ATOM 3218 C C . GLU B 1 147 ? -9.305 -23.031 8.312 1 97.06 147 GLU B C 1
ATOM 3220 O O . GLU B 1 147 ? -9.602 -24.094 7.746 1 97.06 147 GLU B O 1
ATOM 3225 N N . LEU B 1 148 ? -9.852 -21.938 8.062 1 97 148 LEU B N 1
ATOM 3226 C CA . LEU B 1 148 ? -10.906 -21.891 7.051 1 97 148 LEU B CA 1
ATOM 3227 C C . LEU B 1 148 ? -10.344 -22.219 5.668 1 97 148 LEU B C 1
ATOM 3229 O O . LEU B 1 148 ? -10.961 -22.953 4.902 1 97 148 LEU B O 1
ATOM 3233 N N . LEU B 1 149 ? -9.227 -21.656 5.348 1 96.69 149 LEU B N 1
ATOM 3234 C CA . LEU B 1 149 ? -8.609 -21.891 4.047 1 96.69 149 LEU B CA 1
ATOM 3235 C C . LEU B 1 149 ? -8.086 -23.312 3.951 1 96.69 149 LEU B C 1
ATOM 3237 O O . LEU B 1 149 ? -8.172 -23.953 2.893 1 96.69 149 LEU B O 1
ATOM 3241 N N . LYS B 1 150 ? -7.566 -23.781 5.047 1 95.56 150 LYS B N 1
ATOM 3242 C CA . LYS B 1 150 ? -7.105 -25.156 5.098 1 95.56 150 LYS B CA 1
ATOM 3243 C C . LYS B 1 150 ? -8.25 -26.125 4.816 1 95.56 150 LYS B C 1
ATOM 3245 O O . LYS B 1 150 ? -8.086 -27.094 4.066 1 95.56 150 LYS B O 1
ATOM 3250 N N . ASN B 1 151 ? -9.367 -25.859 5.422 1 94.5 151 ASN B N 1
ATOM 3251 C CA . ASN B 1 151 ? -10.523 -26.734 5.258 1 94.5 151 ASN B CA 1
ATOM 3252 C C . ASN B 1 151 ? -11.086 -26.656 3.838 1 94.5 151 ASN B C 1
ATOM 3254 O O . ASN B 1 151 ? -11.664 -27.625 3.34 1 94.5 151 ASN B O 1
ATOM 3258 N N . LYS B 1 152 ? -10.883 -25.594 3.236 1 93.44 152 LYS B N 1
ATOM 3259 C CA . LYS B 1 152 ? -11.367 -25.406 1.875 1 93.44 152 LYS B CA 1
ATOM 3260 C C . LYS B 1 152 ? -10.445 -26.062 0.858 1 93.44 152 LYS B C 1
ATOM 3262 O O . LYS B 1 152 ? -10.875 -26.406 -0.249 1 93.44 152 LYS B O 1
ATOM 3267 N N . ASN B 1 153 ? -9.258 -26.25 1.193 1 94.31 153 ASN B N 1
ATOM 3268 C CA . ASN B 1 153 ? -8.242 -26.812 0.316 1 94.31 153 ASN B CA 1
ATOM 3269 C C . ASN B 1 153 ? -8.523 -28.281 0.012 1 94.31 153 ASN B C 1
ATOM 3271 O O . ASN B 1 153 ? -8.5 -29.125 0.913 1 94.31 153 ASN B O 1
ATOM 3275 N N . ASN B 1 154 ? -8.773 -28.641 -1.25 1 93.5 154 ASN B N 1
ATOM 3276 C CA . ASN B 1 154 ? -9.125 -30 -1.605 1 93.5 154 ASN B CA 1
ATOM 3277 C C . ASN B 1 154 ? -8.078 -30.641 -2.514 1 93.5 154 ASN B C 1
ATOM 3279 O O . ASN B 1 154 ? -8.367 -31.594 -3.229 1 93.5 154 ASN B O 1
ATOM 3283 N N . ILE B 1 155 ? -6.906 -30.078 -2.553 1 95.25 155 ILE B N 1
ATOM 3284 C CA . ILE B 1 155 ? -5.914 -30.5 -3.529 1 95.25 155 ILE B CA 1
ATOM 3285 C C . ILE B 1 155 ? -5.523 -31.953 -3.262 1 95.25 155 ILE B C 1
ATOM 3287 O O . ILE B 1 155 ? -5.195 -32.688 -4.191 1 95.25 155 ILE B O 1
ATOM 3291 N N . HIS B 1 156 ? -5.555 -32.406 -2.035 1 95.94 156 HIS B N 1
ATOM 3292 C CA . HIS B 1 156 ? -5.195 -33.781 -1.731 1 95.94 156 HIS B CA 1
ATOM 3293 C C . HIS B 1 156 ? -6.242 -34.75 -2.262 1 95.94 156 HIS B C 1
ATOM 3295 O O . HIS B 1 156 ? -5.902 -35.844 -2.756 1 95.94 156 HIS B O 1
ATOM 3301 N N . ASP B 1 157 ? -7.492 -34.406 -2.139 1 96.88 157 ASP B N 1
ATOM 3302 C CA . ASP B 1 157 ? -8.555 -35.188 -2.725 1 96.88 157 ASP B CA 1
ATOM 3303 C C . ASP B 1 157 ? -8.414 -35.281 -4.242 1 96.88 157 ASP B C 1
ATOM 3305 O O . ASP B 1 157 ? -8.594 -36.344 -4.836 1 96.88 157 ASP B O 1
ATOM 3309 N N . ARG B 1 158 ? -8.094 -34.188 -4.832 1 97.31 158 ARG B N 1
ATOM 3310 C CA . ARG B 1 158 ? -7.891 -34.125 -6.277 1 97.31 158 ARG B CA 1
ATOM 3311 C C . ARG B 1 158 ? -6.734 -35.031 -6.699 1 97.31 158 ARG B C 1
ATOM 3313 O O . ARG B 1 158 ? -6.863 -35.812 -7.645 1 97.31 158 ARG B O 1
ATOM 3320 N N . LEU B 1 159 ? -5.656 -34.844 -6.016 1 97.19 159 LEU B N 1
ATOM 3321 C CA . LEU B 1 159 ? -4.449 -35.625 -6.32 1 97.19 159 LEU B CA 1
ATOM 3322 C C . LEU B 1 159 ? -4.699 -37.125 -6.184 1 97.19 159 LEU B C 1
ATOM 3324 O O . LEU B 1 159 ? -4.203 -37.906 -6.984 1 97.19 159 LEU B O 1
ATOM 3328 N N . ASN B 1 160 ? -5.469 -37.562 -5.25 1 97.06 160 ASN B N 1
ATOM 3329 C CA . ASN B 1 160 ? -5.695 -38.969 -4.914 1 97.06 160 ASN B CA 1
ATOM 3330 C C . ASN B 1 160 ? -6.484 -39.688 -6.008 1 97.06 160 ASN B C 1
ATOM 3332 O O . ASN B 1 160 ? -6.309 -40.875 -6.223 1 97.06 160 ASN B O 1
ATOM 3336 N N . VAL B 1 161 ? -7.332 -38.969 -6.68 1 97.94 161 VAL B N 1
ATOM 3337 C CA . VAL B 1 161 ? -8.266 -39.656 -7.586 1 97.94 161 VAL B CA 1
ATOM 3338 C C . VAL B 1 161 ? -7.684 -39.656 -9 1 97.94 161 VAL B C 1
ATOM 3340 O O . VAL B 1 161 ? -8.227 -40.344 -9.883 1 97.94 161 VAL B O 1
ATOM 3343 N N . VAL B 1 162 ? -6.617 -38.938 -9.25 1 98.19 162 VAL B N 1
ATOM 3344 C CA . VAL B 1 162 ? -5.992 -38.906 -10.562 1 98.19 162 VAL B CA 1
ATOM 3345 C C . VAL B 1 162 ? -5.266 -40.25 -10.828 1 98.19 162 VAL B C 1
ATOM 3347 O O . VAL B 1 162 ? -4.582 -40.75 -9.938 1 98.19 162 VAL B O 1
ATOM 3350 N N . ASN B 1 163 ? -5.496 -40.781 -12.008 1 98.25 163 ASN B N 1
ATOM 3351 C CA . ASN B 1 163 ? -4.719 -41.969 -12.43 1 98.25 163 ASN B CA 1
ATOM 3352 C C . ASN B 1 163 ? -3.389 -41.531 -13.055 1 98.25 163 ASN B C 1
ATOM 3354 O O . ASN B 1 163 ? -3.322 -41.25 -14.25 1 98.25 163 ASN B O 1
ATOM 3358 N N . SER B 1 164 ? -2.318 -41.531 -12.227 1 97.06 164 SER B N 1
ATOM 3359 C CA . SER B 1 164 ? -0.961 -41.188 -12.633 1 97.06 164 SER B CA 1
ATOM 3360 C C . SER B 1 164 ? 0.074 -41.812 -11.695 1 97.06 164 SER B C 1
ATOM 3362 O O . SER B 1 164 ? -0.136 -41.844 -10.484 1 97.06 164 SER B O 1
ATOM 3364 N N . LYS B 1 165 ? 1.193 -42.25 -12.25 1 92.88 165 LYS B N 1
ATOM 3365 C CA . LYS B 1 165 ? 2.273 -42.812 -11.445 1 92.88 165 LYS B CA 1
ATOM 3366 C C . LYS B 1 165 ? 3.129 -41.688 -10.836 1 92.88 165 LYS B C 1
ATOM 3368 O O . LYS B 1 165 ? 3.785 -41.906 -9.812 1 92.88 165 LYS B O 1
ATOM 3373 N N . ASN B 1 166 ? 3.217 -40.562 -11.547 1 96.25 166 ASN B N 1
ATOM 3374 C CA . ASN B 1 166 ? 3.994 -39.406 -11.094 1 96.25 166 ASN B CA 1
ATOM 3375 C C . ASN B 1 166 ? 3.092 -38.25 -10.68 1 96.25 166 ASN B C 1
ATOM 3377 O O . ASN B 1 166 ? 2.531 -37.562 -11.531 1 96.25 166 ASN B O 1
ATOM 3381 N N . LYS B 1 167 ? 2.896 -38.062 -9.414 1 97.44 167 LYS B N 1
ATOM 3382 C CA . LYS B 1 167 ? 2.094 -37 -8.836 1 97.44 167 LYS B CA 1
ATOM 3383 C C . LYS B 1 167 ? 2.91 -36.156 -7.848 1 97.44 167 LYS B C 1
ATOM 3385 O O . LYS B 1 167 ? 3.732 -36.719 -7.105 1 97.44 167 LYS B O 1
ATOM 3390 N N . SER B 1 168 ? 2.762 -34.844 -7.895 1 98.31 168 SER B N 1
ATOM 3391 C CA . SER B 1 168 ? 3.475 -34 -6.953 1 98.31 168 SER B CA 1
ATOM 3392 C C . SER B 1 168 ? 2.744 -32.688 -6.746 1 98.31 168 SER B C 1
ATOM 3394 O O . SER B 1 168 ? 1.812 -32.344 -7.488 1 98.31 168 SER B O 1
ATOM 3396 N N . ILE B 1 169 ? 3.059 -32 -5.66 1 98.38 169 ILE B N 1
ATOM 3397 C CA . ILE B 1 169 ? 2.447 -30.734 -5.27 1 98.38 169 ILE B CA 1
ATOM 3398 C C . ILE B 1 169 ? 3.49 -29.625 -5.316 1 98.38 169 ILE B C 1
ATOM 3400 O O . ILE B 1 169 ? 4.594 -29.781 -4.781 1 98.38 169 ILE B O 1
ATOM 3404 N N . ILE B 1 170 ? 3.197 -28.562 -6.051 1 98.56 170 ILE B N 1
ATOM 3405 C CA . ILE B 1 170 ? 3.977 -27.328 -5.93 1 98.56 170 ILE B CA 1
ATOM 3406 C C . ILE B 1 170 ? 3.615 -26.625 -4.625 1 98.56 170 ILE B C 1
ATOM 3408 O O . ILE B 1 170 ? 2.5 -26.109 -4.477 1 98.56 170 ILE B O 1
ATOM 3412 N N . LYS B 1 171 ? 4.512 -26.578 -3.66 1 98.62 171 LYS B N 1
ATOM 3413 C CA . LYS B 1 171 ? 4.293 -25.922 -2.375 1 98.62 171 LYS B CA 1
ATOM 3414 C C . LYS B 1 171 ? 5.18 -24.688 -2.232 1 98.62 171 LYS B C 1
ATOM 3416 O O . LYS B 1 171 ? 6.402 -24.781 -2.377 1 98.62 171 LYS B O 1
ATOM 3421 N N . THR B 1 172 ? 4.559 -23.516 -2.018 1 98.69 172 THR B N 1
ATOM 3422 C CA . THR B 1 172 ? 5.281 -22.266 -1.86 1 98.69 172 THR B CA 1
ATOM 3423 C C . THR B 1 172 ? 4.969 -21.625 -0.512 1 98.69 172 THR B C 1
ATOM 3425 O O . THR B 1 172 ? 3.801 -21.5 -0.13 1 98.69 172 THR B O 1
ATOM 3428 N N . LYS B 1 173 ? 5.953 -21.281 0.259 1 98.38 173 LYS B N 1
ATOM 3429 C CA . LYS B 1 173 ? 5.801 -20.672 1.579 1 98.38 173 LYS B CA 1
ATOM 3430 C C . LYS B 1 173 ? 7.027 -19.844 1.943 1 98.38 173 LYS B C 1
ATOM 3432 O O . LYS B 1 173 ? 7.906 -19.625 1.105 1 98.38 173 LYS B O 1
ATOM 3437 N N . GLY B 1 174 ? 7.023 -19.156 3.107 1 98.44 174 GLY B N 1
ATOM 3438 C CA . GLY B 1 174 ? 8.273 -18.578 3.582 1 98.44 174 GLY B CA 1
ATOM 3439 C C . GLY B 1 174 ? 8.094 -17.25 4.27 1 98.44 174 GLY B C 1
ATOM 3440 O O . GLY B 1 174 ? 8.953 -16.812 5.043 1 98.44 174 GLY B O 1
ATOM 3441 N N . ILE B 1 175 ? 6.91 -16.578 4.027 1 98 175 ILE B N 1
ATOM 3442 C CA . ILE B 1 175 ? 6.801 -15.25 4.602 1 98 175 ILE B CA 1
ATOM 3443 C C . ILE B 1 175 ? 5.488 -15.125 5.371 1 98 175 ILE B C 1
ATOM 3445 O O . ILE B 1 175 ? 4.879 -14.047 5.406 1 98 175 ILE B O 1
ATOM 3449 N N . ASP B 1 176 ? 4.91 -16.219 5.805 1 96.56 176 ASP B N 1
ATOM 3450 C CA . ASP B 1 176 ? 3.787 -16.328 6.73 1 96.56 176 ASP B CA 1
ATOM 3451 C C . ASP B 1 176 ? 2.504 -15.789 6.105 1 96.56 176 ASP B C 1
ATOM 3453 O O . ASP B 1 176 ? 1.702 -15.141 6.777 1 96.56 176 ASP B O 1
ATOM 3457 N N . THR B 1 177 ? 2.369 -15.914 4.793 1 97.5 177 THR B N 1
ATOM 3458 C CA . THR B 1 177 ? 1.097 -15.633 4.141 1 97.5 177 THR B CA 1
ATOM 3459 C C . THR B 1 177 ? 0.14 -16.812 4.289 1 97.5 177 THR B C 1
ATOM 3461 O O . THR B 1 177 ? 0.563 -17.922 4.605 1 97.5 177 THR B O 1
ATOM 3464 N N . LYS B 1 178 ? -1.064 -16.562 4.043 1 97.25 178 LYS B N 1
ATOM 3465 C CA . LYS B 1 178 ? -2.07 -17.609 4.199 1 97.25 178 LYS B CA 1
ATOM 3466 C C . LYS B 1 178 ? -2.209 -18.438 2.922 1 97.25 178 LYS B C 1
ATOM 3468 O O . LYS B 1 178 ? -2.391 -19.656 2.977 1 97.25 178 LYS B O 1
ATOM 3473 N N . THR B 1 179 ? -2.16 -17.75 1.751 1 97.31 179 THR B N 1
ATOM 3474 C CA . THR B 1 179 ? -2.207 -18.453 0.469 1 97.31 179 THR B CA 1
ATOM 3475 C C . THR B 1 179 ? -0.895 -18.281 -0.288 1 97.31 179 THR B C 1
ATOM 3477 O O . THR B 1 179 ? -0.089 -17.406 0.044 1 97.31 179 THR B O 1
ATOM 3480 N N . SER B 1 180 ? -0.721 -19.125 -1.254 1 97.44 180 SER B N 1
ATOM 3481 C CA . SER B 1 180 ? 0.55 -19.1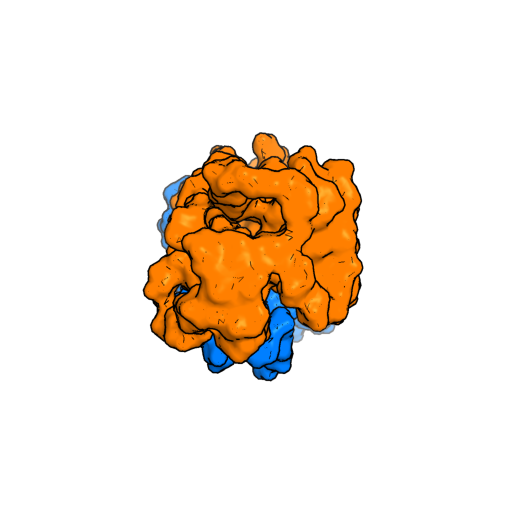72 -1.97 1 97.44 180 SER B CA 1
ATOM 3482 C C . SER B 1 180 ? 0.464 -18.438 -3.305 1 97.44 180 SER B C 1
ATOM 3484 O O . SER B 1 180 ? 1.409 -18.469 -4.098 1 97.44 180 SER B O 1
ATOM 3486 N N . GLY B 1 181 ? -0.645 -17.766 -3.6 1 96.5 181 GLY B N 1
ATOM 3487 C CA . GLY B 1 181 ? -0.758 -17 -4.836 1 96.5 181 GLY B CA 1
ATOM 3488 C C . GLY B 1 181 ? 0.319 -15.945 -4.988 1 96.5 181 GLY B C 1
ATOM 3489 O O . GLY B 1 181 ? 0.721 -15.312 -4.008 1 96.5 181 GLY B O 1
ATOM 3490 N N . THR B 1 182 ? 0.734 -15.711 -6.191 1 97.75 182 THR B N 1
ATOM 3491 C CA . THR B 1 182 ? 1.785 -14.742 -6.473 1 97.75 182 THR B CA 1
ATOM 3492 C C . THR B 1 182 ? 1.377 -13.344 -6 1 97.75 182 THR B C 1
ATOM 3494 O O . THR B 1 182 ? 2.201 -12.602 -5.465 1 97.75 182 THR B O 1
ATOM 3497 N N . MET B 1 183 ? 0.094 -13 -6.219 1 96.38 183 MET B N 1
ATOM 3498 C CA . MET B 1 183 ? -0.413 -11.719 -5.734 1 96.38 183 MET B CA 1
ATOM 3499 C C . MET B 1 183 ? -0.305 -11.625 -4.219 1 96.38 183 MET B C 1
ATOM 3501 O O . MET B 1 183 ? 0.168 -10.617 -3.684 1 96.38 183 MET B O 1
ATOM 3505 N N . THR B 1 184 ? -0.763 -12.703 -3.541 1 96.94 184 THR B N 1
ATOM 3506 C CA . THR B 1 184 ? -0.703 -12.75 -2.084 1 96.94 184 THR B CA 1
ATOM 3507 C C . THR B 1 184 ? 0.735 -12.586 -1.597 1 96.94 184 THR B C 1
ATOM 3509 O O . THR B 1 184 ? 1.001 -11.812 -0.678 1 96.94 184 THR B O 1
ATOM 3512 N N . LEU B 1 185 ? 1.604 -13.289 -2.184 1 98.56 185 LEU B N 1
ATOM 3513 C CA . LEU B 1 185 ? 3.006 -13.258 -1.778 1 98.56 185 LEU B CA 1
ATOM 3514 C C . LEU B 1 185 ? 3.615 -11.883 -2.041 1 98.56 185 LEU B C 1
ATOM 3516 O O . LEU B 1 185 ? 4.41 -11.391 -1.239 1 98.56 185 LEU B O 1
ATOM 3520 N N . THR B 1 186 ? 3.271 -11.289 -3.15 1 98.31 186 THR B N 1
ATOM 3521 C CA . THR B 1 186 ? 3.775 -9.961 -3.469 1 98.31 186 THR B CA 1
ATOM 3522 C C . THR B 1 186 ? 3.316 -8.945 -2.428 1 98.31 186 THR B C 1
ATOM 3524 O O . THR B 1 186 ? 4.125 -8.18 -1.897 1 98.31 186 THR B O 1
ATOM 3527 N N . ILE B 1 187 ? 2 -8.969 -2.127 1 97.31 187 ILE B N 1
ATOM 3528 C CA . ILE B 1 187 ? 1.462 -8.07 -1.117 1 97.31 187 ILE B CA 1
ATOM 3529 C C . ILE B 1 187 ? 2.111 -8.359 0.234 1 97.31 187 ILE B C 1
ATOM 3531 O O . ILE B 1 187 ? 2.391 -7.438 1.006 1 97.31 187 ILE B O 1
ATOM 3535 N N . GLY B 1 188 ? 2.35 -9.648 0.528 1 97.62 188 GLY B N 1
ATOM 3536 C CA . GLY B 1 188 ? 3.07 -10.031 1.732 1 97.62 188 GLY B CA 1
ATOM 3537 C C . GLY B 1 188 ? 4.465 -9.43 1.807 1 97.62 188 GLY B C 1
ATOM 3538 O O . GLY B 1 188 ? 4.863 -8.898 2.846 1 97.62 188 GLY B O 1
ATOM 3539 N N . VAL B 1 189 ? 5.207 -9.492 0.727 1 98.62 189 VAL B N 1
ATOM 3540 C CA . VAL B 1 189 ? 6.543 -8.906 0.657 1 98.62 189 VAL B CA 1
ATOM 3541 C C . VAL B 1 189 ? 6.469 -7.41 0.948 1 98.62 189 VAL B C 1
ATOM 3543 O O . VAL B 1 189 ? 7.207 -6.895 1.791 1 98.62 189 VAL B O 1
ATOM 3546 N N . LEU B 1 190 ? 5.559 -6.727 0.28 1 98 190 LEU B N 1
ATOM 3547 C CA . LEU B 1 190 ? 5.438 -5.277 0.424 1 98 190 LEU B CA 1
ATOM 3548 C C . LEU B 1 190 ? 5.051 -4.906 1.852 1 98 190 LEU B C 1
ATOM 3550 O O . LEU B 1 190 ? 5.605 -3.963 2.422 1 98 190 LEU B O 1
ATOM 3554 N N . THR B 1 191 ? 4.098 -5.645 2.43 1 97.44 191 THR B N 1
ATOM 3555 C CA . THR B 1 191 ? 3.648 -5.371 3.791 1 97.44 191 THR B CA 1
ATOM 3556 C C . THR B 1 191 ? 4.781 -5.594 4.789 1 97.44 191 THR B C 1
ATOM 3558 O O . THR B 1 191 ? 4.984 -4.781 5.695 1 97.44 191 THR B O 1
ATOM 3561 N N . ASN B 1 192 ? 5.488 -6.684 4.617 1 97.88 192 ASN B N 1
ATOM 3562 C CA . ASN B 1 192 ? 6.625 -6.961 5.488 1 97.88 192 ASN B CA 1
ATOM 3563 C C . ASN B 1 192 ? 7.707 -5.895 5.359 1 97.88 192 ASN B C 1
ATOM 3565 O O . ASN B 1 192 ? 8.305 -5.484 6.355 1 97.88 192 ASN B O 1
ATOM 3569 N N . VAL B 1 193 ? 7.934 -5.461 4.156 1 98 193 VAL B N 1
ATOM 3570 C CA . VAL B 1 193 ? 8.93 -4.426 3.885 1 98 193 VAL B CA 1
ATOM 3571 C C . VAL B 1 193 ? 8.508 -3.119 4.559 1 98 193 VAL B C 1
ATOM 3573 O O . VAL B 1 193 ? 9.328 -2.457 5.199 1 98 193 VAL B O 1
ATOM 3576 N N . LEU B 1 194 ? 7.242 -2.74 4.445 1 97.38 194 LEU B N 1
ATOM 3577 C CA . LEU B 1 194 ? 6.727 -1.549 5.109 1 97.38 194 LEU B CA 1
ATOM 3578 C C . LEU B 1 194 ? 6.965 -1.619 6.617 1 97.38 194 LEU B C 1
ATOM 3580 O O . LEU B 1 194 ? 7.41 -0.643 7.223 1 97.38 194 LEU B O 1
ATOM 3584 N N . ASN B 1 195 ? 6.703 -2.783 7.168 1 97.06 195 ASN B N 1
ATOM 3585 C CA . ASN B 1 195 ? 6.863 -2.979 8.602 1 97.06 195 ASN B CA 1
ATOM 3586 C C . ASN B 1 195 ? 8.328 -2.871 9.023 1 97.06 195 ASN B C 1
ATOM 3588 O O . ASN B 1 195 ? 8.633 -2.297 10.07 1 97.06 195 ASN B O 1
ATOM 3592 N N . GLN B 1 196 ? 9.18 -3.408 8.25 1 97.75 196 GLN B N 1
ATOM 3593 C CA . GLN B 1 196 ? 10.602 -3.342 8.547 1 97.75 196 GLN B CA 1
ATOM 3594 C C . GLN B 1 196 ? 11.125 -1.908 8.445 1 97.75 196 GLN B C 1
ATOM 3596 O O . GLN B 1 196 ? 11.859 -1.447 9.32 1 97.75 196 GLN B O 1
ATOM 3601 N N . ILE B 1 197 ? 10.719 -1.234 7.414 1 98 197 ILE B N 1
ATOM 3602 C CA . ILE B 1 197 ? 11.195 0.12 7.152 1 98 197 ILE B CA 1
ATOM 3603 C C . ILE B 1 197 ? 10.695 1.061 8.25 1 98 197 ILE B C 1
ATOM 3605 O O . ILE B 1 197 ? 11.422 1.965 8.672 1 98 197 ILE B O 1
ATOM 3609 N N . SER B 1 198 ? 9.484 0.829 8.727 1 96.56 198 SER B N 1
ATOM 3610 C CA . SER B 1 198 ? 8.891 1.694 9.734 1 96.56 198 SER B CA 1
ATOM 3611 C C . SER B 1 198 ? 9.688 1.654 11.039 1 96.56 198 SER B C 1
ATOM 3613 O O . SER B 1 198 ? 9.617 2.58 11.844 1 96.56 198 SER B O 1
ATOM 3615 N N . LYS B 1 199 ? 10.5 0.654 11.227 1 96.56 199 LYS B N 1
ATOM 3616 C CA . LYS B 1 199 ? 11.273 0.49 12.453 1 96.56 199 LYS B CA 1
ATOM 3617 C C . LYS B 1 199 ? 12.641 1.156 12.336 1 96.56 199 LYS B C 1
ATOM 3619 O O . LYS B 1 199 ? 13.336 1.339 13.336 1 96.56 199 LYS B O 1
ATOM 3624 N N . LYS B 1 200 ? 13 1.547 11.195 1 97.38 200 LYS B N 1
ATOM 3625 C CA . LYS B 1 200 ? 14.312 2.148 10.984 1 97.38 200 LYS B CA 1
ATOM 3626 C C . LYS B 1 200 ? 14.352 3.582 11.508 1 97.38 200 LYS B C 1
ATOM 3628 O O . LYS B 1 200 ? 13.414 4.352 11.297 1 97.38 200 LYS B O 1
ATOM 3633 N N . GLU B 1 201 ? 15.422 3.914 12.125 1 97.38 201 GLU B N 1
ATOM 3634 C CA . GLU B 1 201 ? 15.578 5.266 12.664 1 97.38 201 GLU B CA 1
ATOM 3635 C C . GLU B 1 201 ? 15.672 6.297 11.539 1 97.38 201 GLU B C 1
ATOM 3637 O O . GLU B 1 201 ? 16.328 6.059 10.523 1 97.38 201 GLU B O 1
ATOM 3642 N N . GLY B 1 202 ? 15.023 7.383 11.719 1 97.38 202 GLY B N 1
ATOM 3643 C CA . GLY B 1 202 ? 15.117 8.484 10.773 1 97.38 202 GLY B CA 1
ATOM 3644 C C . GLY B 1 202 ? 14.055 8.438 9.695 1 97.38 202 GLY B C 1
ATOM 3645 O O . GLY B 1 202 ? 13.922 9.375 8.898 1 97.38 202 GLY B O 1
ATOM 3646 N N . VAL B 1 203 ? 13.344 7.309 9.625 1 97.88 203 VAL B N 1
ATOM 3647 C CA . VAL B 1 203 ? 12.273 7.191 8.633 1 97.88 203 VAL B CA 1
ATOM 3648 C C . VAL B 1 203 ? 11.039 7.953 9.109 1 97.88 203 VAL B C 1
ATOM 3650 O O . VAL B 1 203 ? 10.594 7.773 10.242 1 97.88 203 VAL B O 1
ATOM 3653 N N . LEU B 1 204 ? 10.531 8.812 8.258 1 96.88 204 LEU B N 1
ATOM 3654 C CA . LEU B 1 204 ? 9.266 9.469 8.562 1 96.88 204 LEU B CA 1
ATOM 3655 C C . LEU B 1 204 ? 8.086 8.57 8.203 1 96.88 204 LEU B C 1
ATOM 3657 O O . LEU B 1 204 ? 7.223 8.312 9.047 1 96.88 204 LEU B O 1
ATOM 3661 N N . TYR B 1 205 ? 8.031 8.117 6.984 1 95.94 205 TYR B N 1
ATOM 3662 C CA . TYR B 1 205 ? 7.055 7.133 6.523 1 95.94 205 TYR B CA 1
ATOM 3663 C C . TYR B 1 205 ? 7.523 6.461 5.238 1 95.94 205 TYR B C 1
ATOM 3665 O O . TYR B 1 205 ? 8.516 6.883 4.637 1 95.94 205 TYR B O 1
ATOM 3673 N N . SER B 1 206 ? 6.949 5.41 4.922 1 97.12 206 SER B N 1
ATOM 3674 C CA . SER B 1 206 ? 7.188 4.699 3.67 1 97.12 206 SER B CA 1
ATOM 3675 C C . SER B 1 206 ? 5.875 4.312 2.996 1 97.12 206 SER B C 1
ATOM 3677 O O . SER B 1 206 ? 4.844 4.191 3.658 1 97.12 206 SER B O 1
ATOM 3679 N N . ALA B 1 207 ? 5.914 4.195 1.717 1 96.62 207 ALA B N 1
ATOM 3680 C CA . ALA B 1 207 ? 4.773 3.709 0.944 1 96.62 207 ALA B CA 1
ATOM 3681 C C . ALA B 1 207 ? 5.227 2.736 -0.141 1 96.62 207 ALA B C 1
ATOM 3683 O O . ALA B 1 207 ? 6.305 2.893 -0.715 1 96.62 207 ALA B O 1
ATOM 3684 N N . CYS B 1 208 ? 4.434 1.777 -0.335 1 96.19 208 CYS B N 1
ATOM 3685 C CA . CYS B 1 208 ? 4.637 0.84 -1.435 1 96.19 208 CYS B CA 1
ATOM 3686 C C . CYS B 1 208 ? 3.611 1.068 -2.539 1 96.19 208 CYS B C 1
ATOM 3688 O O . CYS B 1 208 ? 2.488 1.501 -2.271 1 96.19 208 CYS B O 1
ATOM 3690 N N . GLU B 1 209 ? 4.109 0.833 -3.768 1 93.25 209 GLU B N 1
ATOM 3691 C CA . GLU B 1 209 ? 3.121 0.729 -4.836 1 93.25 209 GLU B CA 1
ATOM 3692 C C . GLU B 1 209 ? 2.252 -0.514 -4.668 1 93.25 209 GLU B C 1
ATOM 3694 O O . GLU B 1 209 ? 2.738 -1.64 -4.793 1 93.25 209 GLU B O 1
ATOM 3699 N N . MET B 1 210 ? 1.07 -0.216 -4.227 1 93.12 210 MET B N 1
ATOM 3700 C CA . MET B 1 210 ? 0.147 -1.305 -3.922 1 93.12 210 MET B CA 1
ATOM 3701 C C . MET B 1 210 ? -1.252 -0.994 -4.441 1 93.12 210 MET B C 1
ATOM 3703 O O . MET B 1 210 ? -1.656 0.169 -4.492 1 93.12 210 MET B O 1
ATOM 3707 N N . GLY B 1 211 ? -1.904 -1.979 -4.871 1 91.56 211 GLY B N 1
ATOM 3708 C CA . GLY B 1 211 ? -3.287 -1.939 -5.32 1 91.56 211 GLY B CA 1
ATOM 3709 C C . GLY B 1 211 ? -3.898 -3.316 -5.492 1 91.56 211 GLY B C 1
ATOM 3710 O O . GLY B 1 211 ? -3.219 -4.332 -5.312 1 91.56 211 GLY B O 1
ATOM 3711 N N . PHE B 1 212 ? -5.168 -3.289 -5.703 1 93.94 212 PHE B N 1
ATOM 3712 C CA . PHE B 1 212 ? -5.863 -4.547 -5.934 1 93.94 212 PHE B CA 1
ATOM 3713 C C . PHE B 1 212 ? -5.883 -4.891 -7.418 1 93.94 212 PHE B C 1
ATOM 3715 O O . PHE B 1 212 ? -6.914 -4.754 -8.078 1 93.94 212 PHE B O 1
ATOM 3722 N N . PHE B 1 213 ? -4.887 -5.488 -7.93 1 94.31 213 PHE B N 1
ATOM 3723 C CA . PHE B 1 213 ? -4.621 -5.645 -9.359 1 94.31 213 PHE B CA 1
ATOM 3724 C C . PHE B 1 213 ? -5.512 -6.723 -9.961 1 94.31 213 PHE B C 1
ATOM 3726 O O . PHE B 1 213 ? -5.68 -6.785 -11.18 1 94.31 213 PHE B O 1
ATOM 3733 N N . GLU B 1 214 ? -6.02 -7.602 -9.172 1 93.44 214 GLU B N 1
ATOM 3734 C CA . GLU B 1 214 ? -6.938 -8.625 -9.656 1 93.44 214 GLU B CA 1
ATOM 3735 C C . GLU B 1 214 ? -8.156 -8.008 -10.336 1 93.44 214 GLU B C 1
ATOM 3737 O O . GLU B 1 214 ? -8.695 -8.562 -11.297 1 93.44 214 GLU B O 1
ATOM 3742 N N . GLU B 1 215 ? -8.555 -6.926 -9.797 1 93.62 215 GLU B N 1
ATOM 3743 C CA . GLU B 1 215 ? -9.68 -6.23 -10.414 1 93.62 215 GLU B CA 1
ATOM 3744 C C . GLU B 1 215 ? -9.328 -5.746 -11.82 1 93.62 215 GLU B C 1
ATOM 3746 O O . GLU B 1 215 ? -10.148 -5.824 -12.734 1 93.62 215 GLU B O 1
ATOM 3751 N N . VAL B 1 216 ? -8.164 -5.285 -11.969 1 95.38 216 VAL B N 1
ATOM 3752 C CA . VAL B 1 216 ? -7.684 -4.797 -13.258 1 95.38 216 VAL B CA 1
ATOM 3753 C C . VAL B 1 216 ? -7.594 -5.957 -14.25 1 95.38 216 VAL B C 1
ATOM 3755 O O . VAL B 1 216 ? -8.023 -5.836 -15.398 1 95.38 216 VAL B O 1
ATOM 3758 N N . ILE B 1 217 ? -7.168 -7.074 -13.727 1 96.62 217 ILE B N 1
ATOM 3759 C CA . ILE B 1 217 ? -6.906 -8.227 -14.586 1 96.62 217 ILE B CA 1
ATOM 3760 C C . ILE B 1 217 ? -8.219 -8.922 -14.93 1 96.62 217 ILE B C 1
ATOM 3762 O O . ILE B 1 217 ? -8.484 -9.234 -16.094 1 96.62 217 ILE B O 1
ATOM 3766 N N . PHE B 1 218 ? -9.102 -9.125 -13.992 1 94.44 218 PHE B N 1
ATOM 3767 C CA . PHE B 1 218 ? -10.211 -10.055 -14.195 1 94.44 218 PHE B CA 1
ATOM 3768 C C . PHE B 1 218 ? -11.523 -9.297 -14.398 1 94.44 218 PHE B C 1
ATOM 3770 O O . PHE B 1 218 ? -12.43 -9.789 -15.07 1 94.44 218 PHE B O 1
ATOM 3777 N N . LYS B 1 219 ? -11.656 -8.141 -13.797 1 93.31 219 LYS B N 1
ATOM 3778 C CA . LYS B 1 219 ? -12.891 -7.367 -13.961 1 93.31 219 LYS B CA 1
ATOM 3779 C C . LYS B 1 219 ? -12.773 -6.391 -15.133 1 93.31 219 LYS B C 1
ATOM 3781 O O . LYS B 1 219 ? -13.625 -6.383 -16.016 1 93.31 219 LYS B O 1
ATOM 3786 N N . GLU B 1 220 ? -11.695 -5.637 -15.117 1 95.44 220 GLU B N 1
ATOM 3787 C CA . GLU B 1 220 ? -11.492 -4.695 -16.203 1 95.44 220 GLU B CA 1
ATOM 3788 C C . GLU B 1 220 ? -10.961 -5.402 -17.453 1 95.44 220 GLU B C 1
ATOM 3790 O O . GLU B 1 220 ? -11.062 -4.875 -18.562 1 95.44 220 GLU B O 1
ATOM 3795 N N . LYS B 1 221 ? -10.398 -6.586 -17.297 1 97.19 221 LYS B N 1
ATOM 3796 C CA . LYS B 1 221 ? -9.805 -7.387 -18.359 1 97.19 221 LYS B CA 1
ATOM 3797 C C . LYS B 1 221 ? -8.789 -6.574 -19.172 1 97.19 221 LYS B C 1
ATOM 3799 O O . LYS B 1 221 ? -8.812 -6.59 -20.406 1 97.19 221 LYS B O 1
ATOM 3804 N N . ASN B 1 222 ? -8.016 -5.809 -18.453 1 97.81 222 ASN B N 1
ATOM 3805 C CA . ASN B 1 2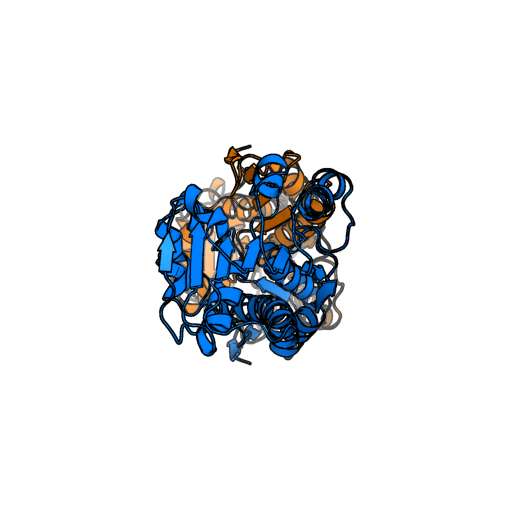22 ? -7.055 -4.891 -19.062 1 97.81 222 ASN B CA 1
ATOM 3806 C C . ASN B 1 222 ? -5.625 -5.219 -18.641 1 97.81 222 ASN B C 1
ATOM 3808 O O . ASN B 1 222 ? -5.094 -4.617 -17.703 1 97.81 222 ASN B O 1
ATOM 3812 N N . ILE B 1 223 ? -4.996 -6.016 -19.422 1 98.12 223 ILE B N 1
ATOM 3813 C CA . ILE B 1 223 ? -3.656 -6.504 -19.125 1 98.12 223 ILE B CA 1
ATOM 3814 C C . ILE B 1 223 ? -2.641 -5.379 -19.297 1 98.12 223 ILE B C 1
ATOM 3816 O O . ILE B 1 223 ? -1.698 -5.254 -18.516 1 98.12 223 ILE B O 1
ATOM 3820 N N . ASP B 1 224 ? -2.854 -4.586 -20.297 1 97.81 224 ASP B N 1
ATOM 3821 C CA . ASP B 1 224 ? -1.948 -3.463 -20.531 1 97.81 224 ASP B CA 1
ATOM 3822 C C . ASP B 1 224 ? -1.922 -2.521 -19.328 1 97.81 224 ASP B C 1
ATOM 3824 O O . ASP B 1 224 ? -0.854 -2.064 -18.906 1 97.81 224 ASP B O 1
ATOM 3828 N N . LYS B 1 225 ? -3.041 -2.184 -18.844 1 96.94 225 LYS B N 1
ATOM 3829 C CA . LYS B 1 225 ? -3.143 -1.337 -17.656 1 96.94 225 LYS B CA 1
ATOM 3830 C C . LYS B 1 225 ? -2.426 -1.969 -16.469 1 96.94 225 LYS B C 1
ATOM 3832 O O . LYS B 1 225 ? -1.754 -1.274 -15.703 1 96.94 225 LYS B O 1
ATOM 3837 N N . PHE B 1 226 ? -2.586 -3.229 -16.297 1 97.12 226 PHE B N 1
ATOM 3838 C CA . PHE B 1 226 ? -1.892 -3.945 -15.227 1 97.12 226 PHE B CA 1
ATOM 3839 C C . PHE B 1 226 ? -0.383 -3.781 -15.359 1 97.12 226 PHE B C 1
ATOM 3841 O O . PHE B 1 226 ? 0.301 -3.467 -14.383 1 97.12 226 PHE B O 1
ATOM 3848 N N . ILE B 1 227 ? 0.112 -3.982 -16.547 1 98 227 ILE B N 1
ATOM 3849 C CA . ILE B 1 227 ? 1.548 -3.875 -16.781 1 98 227 ILE B CA 1
ATOM 3850 C C . ILE B 1 227 ? 2.016 -2.453 -16.5 1 98 227 ILE B C 1
ATOM 3852 O O . ILE B 1 227 ? 3.061 -2.252 -15.867 1 98 227 ILE B O 1
ATOM 3856 N N . GLU B 1 228 ? 1.305 -1.54 -16.906 1 96.81 228 GLU B N 1
ATOM 3857 C CA . GLU B 1 228 ? 1.636 -0.142 -16.641 1 96.81 228 GLU B CA 1
ATOM 3858 C C . GLU B 1 228 ? 1.663 0.155 -15.148 1 96.81 228 GLU B C 1
ATOM 3860 O O . GLU B 1 228 ? 2.602 0.781 -14.656 1 96.81 228 GLU B O 1
ATOM 3865 N N . LEU B 1 229 ? 0.701 -0.328 -14.414 1 95.31 229 LEU B N 1
ATOM 3866 C CA . LEU B 1 229 ? 0.549 -0.055 -12.992 1 95.31 229 LEU B CA 1
ATOM 3867 C C . LEU B 1 229 ? 1.663 -0.72 -12.188 1 95.31 229 LEU B C 1
ATOM 3869 O O . LEU B 1 229 ? 2.041 -0.232 -11.125 1 95.31 229 LEU B O 1
ATOM 3873 N N . THR B 1 230 ? 2.191 -1.787 -12.719 1 96.94 230 THR B N 1
ATOM 3874 C CA . THR B 1 230 ? 3.172 -2.545 -11.945 1 96.94 230 THR B CA 1
ATOM 3875 C C . THR B 1 230 ? 4.59 -2.189 -12.375 1 96.94 230 THR B C 1
ATOM 3877 O O . THR B 1 230 ? 5.562 -2.627 -11.758 1 96.94 230 THR B O 1
ATOM 3880 N N . ASN B 1 231 ? 4.652 -1.405 -13.453 1 97 231 ASN B N 1
ATOM 3881 C CA . ASN B 1 231 ? 5.961 -0.942 -13.906 1 97 231 ASN B CA 1
ATOM 3882 C C . ASN B 1 231 ? 6.398 0.316 -13.164 1 97 231 ASN B C 1
ATOM 3884 O O . ASN B 1 231 ? 6.746 1.321 -13.789 1 97 231 ASN B O 1
ATOM 3888 N N . LYS B 1 232 ? 6.34 0.378 -11.906 1 95.44 232 LYS B N 1
ATOM 3889 C CA . LYS B 1 232 ? 6.73 1.461 -11.016 1 95.44 232 LYS B CA 1
ATOM 38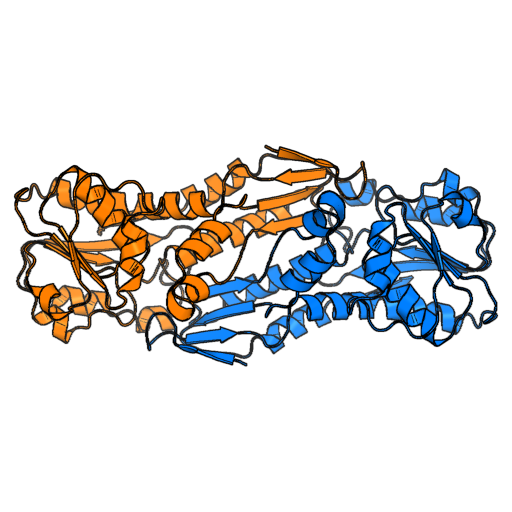90 C C . LYS B 1 232 ? 7.652 0.952 -9.906 1 95.44 232 LYS B C 1
ATOM 3892 O O . LYS B 1 232 ? 7.566 -0.21 -9.508 1 95.44 232 LYS B O 1
ATOM 3897 N N . LYS B 1 233 ? 8.539 1.839 -9.422 1 96.88 233 LYS B N 1
ATOM 3898 C CA . LYS B 1 233 ? 9.398 1.491 -8.289 1 96.88 233 LYS B CA 1
ATOM 3899 C C . LYS B 1 233 ? 8.562 1.047 -7.094 1 96.88 233 LYS B C 1
ATOM 3901 O O . LYS B 1 233 ? 7.586 1.705 -6.73 1 96.88 233 LYS B O 1
ATOM 3906 N N . ALA B 1 234 ? 8.867 -0.051 -6.438 1 97.88 234 ALA B N 1
ATOM 3907 C CA . ALA B 1 234 ? 7.992 -0.779 -5.527 1 97.88 234 ALA B CA 1
ATOM 3908 C C . ALA B 1 234 ? 7.82 -0.025 -4.211 1 97.88 234 ALA B C 1
ATOM 3910 O O . ALA B 1 234 ? 6.746 -0.045 -3.609 1 97.88 234 ALA B O 1
ATOM 3911 N N . VAL B 1 235 ? 8.93 0.627 -3.768 1 98.06 235 VAL B N 1
ATOM 3912 C CA . VAL B 1 235 ? 8.93 1.21 -2.43 1 98.06 235 VAL B CA 1
ATOM 3913 C C . VAL B 1 235 ? 9.57 2.598 -2.471 1 98.06 235 VAL B C 1
ATOM 3915 O O . VAL B 1 235 ? 10.578 2.807 -3.146 1 98.06 235 VAL B O 1
ATOM 3918 N N . LYS B 1 236 ? 9.031 3.559 -1.837 1 97.31 236 LYS B N 1
ATOM 3919 C CA . LYS B 1 236 ? 9.57 4.895 -1.604 1 97.31 236 LYS B CA 1
ATOM 3920 C C . LYS B 1 236 ? 9.516 5.262 -0.124 1 97.31 236 LYS B C 1
ATOM 3922 O O . LYS B 1 236 ? 8.555 4.918 0.569 1 97.31 236 LYS B O 1
ATOM 3927 N N . VAL B 1 237 ? 10.523 5.98 0.351 1 97.62 237 VAL B N 1
ATOM 3928 C CA . VAL B 1 237 ? 10.656 6.27 1.775 1 97.62 237 VAL B CA 1
ATOM 3929 C C . VAL B 1 237 ? 11.055 7.73 1.975 1 97.62 237 VAL B C 1
ATOM 3931 O O . VAL B 1 237 ? 11.953 8.234 1.288 1 97.62 237 VAL B O 1
ATOM 3934 N N . SER B 1 238 ? 10.352 8.422 2.803 1 96.5 238 SER B N 1
ATOM 3935 C CA . SER B 1 238 ? 10.781 9.711 3.338 1 96.5 238 SER B CA 1
ATOM 3936 C C . SER B 1 238 ? 11.625 9.531 4.594 1 96.5 238 SER B C 1
ATOM 3938 O O . SER B 1 238 ? 11.164 8.938 5.574 1 96.5 238 SER B O 1
ATOM 3940 N N . THR B 1 239 ? 12.82 10.016 4.617 1 96.94 239 THR B N 1
ATOM 3941 C CA . THR B 1 239 ? 13.734 9.734 5.719 1 96.94 239 THR B CA 1
ATOM 3942 C C . THR B 1 239 ? 14.797 10.82 5.832 1 96.94 239 THR B C 1
ATOM 3944 O O . THR B 1 239 ? 15.031 11.57 4.883 1 96.94 239 THR B O 1
ATOM 3947 N N . ILE B 1 240 ? 15.406 10.945 7.02 1 95.94 240 ILE B N 1
ATOM 3948 C CA . ILE B 1 240 ? 16.562 11.828 7.195 1 95.94 240 ILE B CA 1
ATOM 3949 C C . ILE B 1 240 ? 17.844 11 7.273 1 95.94 240 ILE B C 1
ATOM 3951 O O . ILE B 1 240 ? 18.938 11.547 7.422 1 95.94 240 ILE B O 1
ATOM 3955 N N . ASN B 1 241 ? 17.719 9.68 7.219 1 95.56 241 ASN B N 1
ATOM 3956 C CA . ASN B 1 241 ? 18.812 8.719 7.277 1 95.56 241 ASN B CA 1
ATOM 3957 C C . ASN B 1 241 ? 18.688 7.656 6.191 1 95.56 241 ASN B C 1
ATOM 3959 O O . ASN B 1 241 ? 18.25 6.539 6.469 1 95.56 241 ASN B O 1
ATOM 3963 N N . PRO B 1 242 ? 19.141 7.957 4.996 1 95.38 242 PRO B N 1
ATOM 3964 C CA . PRO B 1 242 ? 18.938 7.055 3.859 1 95.38 242 PRO B CA 1
ATOM 3965 C C . PRO B 1 242 ? 19.578 5.688 4.062 1 95.38 242 PRO B C 1
ATOM 3967 O O . PRO B 1 242 ? 20.578 5.57 4.789 1 95.38 242 PRO B O 1
ATOM 3970 N N . PHE B 1 243 ? 19.047 4.66 3.527 1 96.38 243 PHE B N 1
ATOM 3971 C CA . PHE B 1 243 ? 19.516 3.285 3.551 1 96.38 243 PHE B CA 1
ATOM 3972 C C . PHE B 1 243 ? 19.125 2.555 2.271 1 96.38 243 PHE B C 1
ATOM 3974 O O . PHE B 1 243 ? 18.422 3.107 1.425 1 96.38 243 PHE B O 1
ATOM 3981 N N . ASP B 1 244 ? 19.641 1.388 2.021 1 95.88 244 ASP B N 1
ATOM 3982 C CA . ASP B 1 244 ? 19.391 0.615 0.807 1 95.88 244 ASP B CA 1
ATOM 3983 C C . ASP B 1 244 ? 18.047 -0.113 0.875 1 95.88 244 ASP B C 1
ATOM 3985 O O . ASP B 1 244 ? 17.938 -1.138 1.55 1 95.88 244 ASP B O 1
ATOM 3989 N N . LEU B 1 245 ? 17.141 0.314 0.066 1 96.94 245 LEU B N 1
ATOM 3990 C CA . LEU B 1 245 ? 15.797 -0.258 0.059 1 96.94 245 LEU B CA 1
ATOM 3991 C C . LEU B 1 245 ? 15.797 -1.623 -0.621 1 96.94 245 LEU B C 1
ATOM 3993 O O . LEU B 1 245 ? 15.055 -2.52 -0.216 1 96.94 245 LEU B O 1
ATOM 3997 N N . ASP B 1 246 ? 16.562 -1.759 -1.673 1 98 246 ASP B N 1
ATOM 3998 C CA . ASP B 1 246 ? 16.531 -2.979 -2.475 1 98 246 ASP B CA 1
ATOM 3999 C C . ASP B 1 246 ? 17.016 -4.18 -1.661 1 98 246 ASP B C 1
ATOM 4001 O O . ASP B 1 246 ? 16.516 -5.293 -1.845 1 98 246 ASP B O 1
ATOM 4005 N N . GLU B 1 247 ? 17.906 -3.924 -0.803 1 97.94 247 GLU B N 1
ATOM 4006 C CA . GLU B 1 247 ? 18.375 -5 0.065 1 97.94 247 GLU B CA 1
ATOM 4007 C C . GLU B 1 247 ? 17.25 -5.543 0.933 1 97.94 247 GLU B C 1
ATOM 4009 O O . GLU B 1 247 ? 17.109 -6.758 1.104 1 97.94 247 GLU B O 1
ATOM 4014 N N . ILE B 1 248 ? 16.438 -4.691 1.462 1 98.12 248 ILE B N 1
ATOM 4015 C CA . ILE B 1 248 ? 15.32 -5.078 2.322 1 98.12 248 ILE B CA 1
ATOM 4016 C C . ILE B 1 248 ? 14.289 -5.863 1.511 1 98.12 248 ILE B C 1
ATOM 4018 O O . ILE B 1 248 ? 13.766 -6.883 1.975 1 98.12 248 ILE B O 1
ATOM 4022 N N . ILE B 1 249 ? 13.977 -5.395 0.308 1 98.56 249 ILE B N 1
ATOM 4023 C CA . ILE B 1 249 ? 13.008 -6.055 -0.567 1 98.56 249 ILE B CA 1
ATOM 4024 C C . ILE B 1 249 ? 13.508 -7.453 -0.925 1 98.56 249 ILE B C 1
ATOM 4026 O O . ILE B 1 249 ? 12.758 -8.43 -0.818 1 98.56 249 ILE B O 1
ATOM 4030 N N . LEU B 1 250 ? 14.789 -7.535 -1.313 1 98.62 250 LEU B N 1
ATOM 4031 C CA . LEU B 1 250 ? 15.367 -8.805 -1.729 1 98.62 250 LEU B CA 1
ATOM 4032 C C . LEU B 1 250 ? 15.414 -9.789 -0.564 1 98.62 250 LEU B C 1
ATOM 4034 O O . LEU B 1 250 ? 15.195 -10.992 -0.751 1 98.62 250 LEU B O 1
ATOM 4038 N N . GLU B 1 251 ? 15.703 -9.289 0.62 1 98.56 251 GLU B N 1
ATOM 4039 C CA . GLU B 1 251 ? 15.711 -10.148 1.799 1 98.56 251 GLU B CA 1
ATOM 4040 C C . GLU B 1 251 ? 14.352 -10.812 2.008 1 98.56 251 GLU B C 1
ATOM 4042 O O . GLU B 1 251 ? 14.273 -12 2.324 1 98.56 251 GLU B O 1
ATOM 4047 N N . GLU B 1 252 ? 13.32 -10.047 1.812 1 98.69 252 GLU B N 1
ATOM 4048 C CA . GLU B 1 252 ? 11.977 -10.594 1.991 1 98.69 252 GLU B CA 1
ATOM 4049 C C . GLU B 1 252 ? 11.633 -11.594 0.896 1 98.69 252 GLU B C 1
ATOM 4051 O O . GLU B 1 252 ? 11.055 -12.648 1.172 1 98.69 252 GLU B O 1
ATOM 4056 N N . ILE B 1 253 ? 11.961 -11.266 -0.366 1 98.88 253 ILE B N 1
ATOM 4057 C CA . ILE B 1 253 ? 11.688 -12.164 -1.488 1 98.88 253 ILE B CA 1
ATOM 4058 C C . ILE B 1 253 ? 12.438 -13.477 -1.292 1 98.88 253 ILE B C 1
ATOM 4060 O O . ILE B 1 253 ? 11.906 -14.555 -1.585 1 98.88 253 ILE B O 1
ATOM 4064 N N . ASN B 1 254 ? 13.625 -13.375 -0.774 1 98.69 254 ASN B N 1
ATOM 4065 C CA . ASN B 1 254 ? 14.492 -14.539 -0.65 1 98.69 254 ASN B CA 1
ATOM 4066 C C . ASN B 1 254 ? 13.984 -15.508 0.413 1 98.69 254 ASN B C 1
ATOM 4068 O O . ASN B 1 254 ? 14.391 -16.672 0.44 1 98.69 254 ASN B O 1
ATOM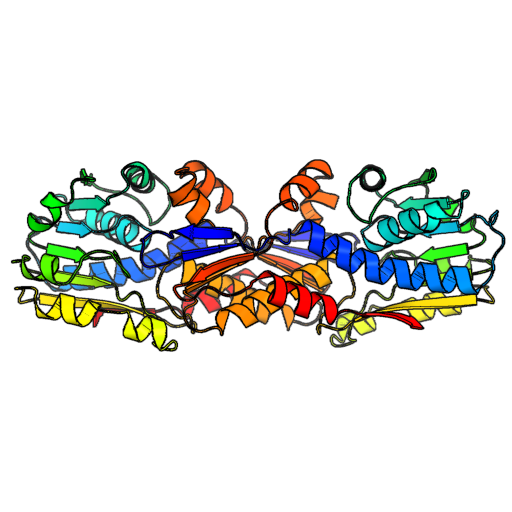 4072 N N . LYS B 1 255 ? 13.094 -15.102 1.296 1 98.81 255 LYS B N 1
ATOM 4073 C CA . LYS B 1 255 ? 12.492 -15.984 2.285 1 98.81 255 LYS B CA 1
ATOM 4074 C C . LYS B 1 255 ? 11.484 -16.938 1.634 1 98.81 255 LYS B C 1
ATOM 4076 O O . LYS B 1 255 ? 11.125 -17.953 2.213 1 98.81 255 LYS B O 1
ATOM 4081 N N . ILE B 1 256 ? 10.984 -16.578 0.493 1 98.81 256 ILE B N 1
ATOM 4082 C CA . ILE B 1 256 ? 9.992 -17.375 -0.206 1 98.81 256 ILE B CA 1
ATOM 4083 C C . ILE B 1 256 ? 10.672 -18.578 -0.863 1 98.81 256 ILE B C 1
ATOM 4085 O O . ILE B 1 256 ? 11.672 -18.422 -1.562 1 98.81 256 ILE B O 1
ATOM 4089 N N . GLU B 1 257 ? 10.164 -19.703 -0.632 1 98.69 257 GLU B N 1
ATOM 4090 C CA . GLU B 1 257 ? 10.656 -20.953 -1.222 1 98.69 257 GLU B CA 1
ATOM 4091 C C . GLU B 1 257 ? 9.523 -21.734 -1.874 1 98.69 257 GLU B C 1
ATOM 4093 O O . GLU B 1 257 ? 8.422 -21.812 -1.333 1 98.69 257 GLU B O 1
ATOM 4098 N N . SER B 1 258 ? 9.789 -22.219 -3.027 1 98.69 258 SER B N 1
ATOM 4099 C CA . SER B 1 258 ? 8.883 -23.125 -3.729 1 98.69 258 SER B CA 1
ATOM 4100 C C . SER B 1 258 ? 9.539 -24.469 -4 1 98.69 258 SER B C 1
ATOM 4102 O O . SER B 1 258 ? 10.695 -24.531 -4.414 1 98.69 258 SER B O 1
ATOM 4104 N N . LYS B 1 259 ? 8.844 -25.516 -3.705 1 98.5 259 LYS B N 1
ATOM 4105 C CA . LYS B 1 259 ? 9.375 -26.875 -3.9 1 98.5 259 LYS B CA 1
ATOM 4106 C C . LYS B 1 259 ? 8.273 -27.828 -4.332 1 98.5 259 LYS B C 1
ATOM 4108 O O . LYS B 1 259 ? 7.086 -27.562 -4.121 1 98.5 259 LYS B O 1
ATOM 4113 N N . MET B 1 260 ? 8.75 -28.891 -4.938 1 98.31 260 MET B N 1
ATOM 4114 C CA . MET B 1 260 ? 7.844 -30 -5.215 1 98.31 260 MET B CA 1
ATOM 4115 C C . MET B 1 260 ? 7.836 -31 -4.059 1 98.31 260 MET B C 1
ATOM 4117 O O . MET B 1 260 ? 8.891 -31.391 -3.561 1 98.31 260 MET B O 1
ATOM 4121 N N . ILE B 1 261 ? 6.613 -31.516 -3.598 1 97.06 261 ILE B N 1
ATOM 4122 C CA . ILE B 1 261 ? 6.543 -32.438 -2.475 1 97.06 261 ILE B CA 1
ATOM 4123 C C . ILE B 1 261 ? 5.562 -33.562 -2.799 1 97.06 261 ILE B C 1
ATOM 4125 O O . ILE B 1 261 ? 4.652 -33.375 -3.613 1 97.06 261 ILE B O 1
#

Secondary structure (DSSP, 8-state):
-EEEE-SSTTSEEEE-SSBHHHHHHHHHHHHHHHHHHHHHHTT--TTS-EEEE--THHHHHHHHHHTTT-S-EEEE-S-GGGGGGGGSSTTS---S--EEE--GGGGGG-SEEEE---TTSS-HHHHTT-B-SEEEEE-SBSS---HHHHHH--HHHHHHHSB-SEEEEEEEESS--SB--HHHHHHHHHHHHHHHHHTSTTEEEEEE-B--HHIIIIIS--HHHHHHHHSSBSEEEEESS---HHHHHHHHHHT-EEEE-/-EEEE-SSTTSEEEE-SSBHHHHHHHHHHHHHHHHHHHHHHHT--TTPPEEEE--THHHHHHHHHHTTT-S-EEEE-S-GGGGGGGGSSTTS---S--EEE--GGGGGG-SEEEE---TTSS-HHHHTT-B-SEEEEE-SBSS---HHHHHH--HHHHHHHSB-SEEEEEEEESS--SB--HHHHHHHHHHHHHHHHHTSTTEEEEEE-B--HHIIIIIS--HHHHHHHHSSBSEEEEESS---HHHHHHHHHHT-EEEE-

Sequence (522 aa):
MDIDTGITQEVLTIKSEIKLIDIFNRIIEKKSQACVDYIDNLNINPNAKITVIGTYFTGIGIVKKLSEKYNNILLIDIYPHLEELLYTNIGGKLINDVKFSSNLDLIYDGDIVIDTTGFGGINVEQSSEFDVDVFLIEDPVAEDNDELLKNKNNIHDRLNVVNSKNKSIIKTKGIDTKTSGTMTLTIGVLTNVLNQISKKEGVLYSACEMGFFEEVIFKEKNIDKFIELTNKKAVKVSTINPFDLDEIILEEINKIESKMIMDIDTGITQEVLTIKSEIKLIDIFNRIIEKKSQACVDYIDNLNINPNAKITVIGTYFTGIGIVKKLSEKYNNILLIDIYPHLEELLYTNIGGKLINDVKFSSNLDLIYDGDIVIDTTGFGGINVEQSSEFDVDVFLIEDPVAEDNDELLKNKNNIHDRLNVVNSKNKSIIKTKGIDTKTSGTMTLTIGVLTNVLNQISKKEGVLYSACEMGFFEEVIFKEKNIDKFIELTNKKAVKVSTINPFDLDEIILEEINKIESKMI

pLDDT: mean 96.15, std 3.67, range [72.38, 98.88]

Organism: NCBI:txid230361

InterPro domains:
  IPR009573 FeGP cofactor biosynthesis protein, methyltransferase HcgC [PF06690] (4-259)

Nearest PDB structures (foldseek):
  5o4m-assembly1_A  TM=8.780E-01  e=1.518E-26  Methanococcus maripaludis S2
  5d5o-assembly3_E  TM=8.585E-01  e=4.742E-23  Methanocaldococcus jannaschii
  5d5o-assembly1_A  TM=8.686E-01  e=3.545E-22  Methanocaldococcus jannaschii
  5d5o-assembly4_G  TM=8.724E-01  e=7.028E-21  Methanocaldococcus jannaschii
  5d5o-assembly3_F  TM=8.391E-01  e=1.627E-21  Methanocaldococcus jannaschii

Radius of gyration: 27.18 Å; Cα contacts (8 Å, |Δi|>4): 1142; chains: 2; bounding box: 39×84×55 Å

Solvent-accessible surface area (backbone atoms only — not comparable to full-atom values): 26858 Å² total; per-residue (Å²): 123,51,75,42,71,42,99,32,88,67,31,29,29,40,33,26,76,53,26,38,49,53,53,48,32,54,53,21,46,42,47,19,48,31,54,50,54,54,52,59,71,64,66,65,65,60,79,44,33,33,28,34,35,26,55,56,62,57,30,40,8,33,52,21,58,46,17,69,74,32,65,40,38,39,39,32,33,80,58,67,76,54,59,58,50,66,77,40,78,60,27,49,61,64,69,37,72,67,48,74,44,48,61,74,81,57,72,69,72,26,39,28,38,36,41,52,43,44,76,68,41,83,46,52,71,61,29,46,68,36,73,30,59,32,39,36,35,42,44,44,51,26,60,70,78,30,70,56,53,52,69,65,57,53,63,67,63,25,59,69,46,34,47,46,88,41,70,40,31,43,42,31,37,58,74,82,41,43,27,39,44,62,67,37,46,45,47,43,40,52,52,52,40,50,57,55,52,70,69,40,67,29,42,49,40,62,30,38,65,40,54,66,58,63,48,36,49,71,71,64,61,30,60,68,59,46,52,58,69,29,68,36,53,25,37,38,34,38,22,66,50,87,75,70,55,49,60,53,51,49,56,48,55,67,43,49,47,41,38,69,90,125,51,75,44,71,42,97,31,88,67,31,29,29,39,34,26,76,51,27,37,48,53,51,47,33,54,52,20,45,43,47,18,48,32,52,48,53,54,51,59,73,64,67,63,65,61,79,45,34,35,28,34,35,26,54,58,62,57,31,40,10,33,51,21,58,45,20,68,72,32,64,41,40,38,40,32,31,80,56,66,75,54,59,58,51,65,76,40,79,60,28,50,61,63,70,37,72,65,48,75,42,50,61,74,81,58,71,69,71,27,38,29,39,37,41,50,43,44,75,72,42,85,47,51,74,61,29,48,68,36,74,31,60,32,40,38,35,42,44,45,49,27,61,70,77,30,70,58,51,50,70,65,57,53,64,66,60,26,59,68,46,34,46,46,88,40,69,38,31,42,42,30,37,58,72,80,41,43,27,39,44,62,68,36,46,45,46,43,41,50,52,51,42,50,55,55,51,69,69,40,66,29,42,49,40,62,32,40,64,43,55,65,58,62,48,36,49,71,71,64,62,32,60,66,58,47,53,59,69,29,68,38,53,25,39,40,32,38,23,66,50,86,76,72,54,48,59,54,51,48,55,50,55,66,44,48,46,40,40,69,92

Foldseek 3Di:
DDWAADPDNLKIKDFAPDFLLNLLQLLLQQLLVQVVVVVVVVVDDLAFAEEEEDLPQNSLLNQQVNQVRHARYEYEALDPLSVVVNVDPRNHHRDYDYHYDNPPVCQQVGQEYEYEPEQPPDDQVNLLSHAHAAYEYEHFFAPCPDPVSVVRTCVVSSQVNHNYPHYKYKYKYFQPFGTSDSLRLSVSLLVVLQVVQVPDPFWPHKDFLDDDCCCVCPVVVHVPVSVVSRRDGGMMTIGSDDDHSVVSSVVSSVRMHIHID/DDWDADPDNLKIKDFAPDFLLNLLQLLLQQLLVQVVVVVVVVVDDLAFAEEEEDLPQNSLLNQQVNQVRHARYEYEALDPLSVVVNVDPRNHHRDYDYHYDNDPVCQQVGQHYEYEPEQPPDDQVNLLSHAHAAYEYEHFFAPCPDPVSVVRTCVVSSQVNHNYPHYKYKYKYFQPFGTSDSLRLSVSLLVVLQVVQVPDPFWPHKDFLDDDCCCVCPVVVHVPVSVVSRRGGGMMTIGSDDDHSVVSSVVSSVRMHIHID